Protein AF-A0A7J7KH67-F1 (afdb_monomer)

Solvent-accessible surface area (backbone atoms only — not comparable to full-atom values): 23244 Å² total; per-residue (Å²): 135,84,76,78,72,62,51,66,60,56,51,55,53,37,52,57,48,44,66,34,82,90,48,53,57,68,58,23,40,55,37,48,52,51,53,49,55,38,37,77,64,84,55,38,59,69,66,60,51,27,50,52,45,66,75,36,45,70,49,56,48,50,31,49,49,54,54,51,49,46,73,70,34,74,86,72,46,62,93,88,72,79,85,58,70,70,58,52,59,50,48,54,51,52,50,47,51,53,54,24,41,36,35,74,53,45,36,71,51,53,64,43,70,63,54,50,51,55,38,52,32,33,48,24,73,51,24,31,70,68,50,26,51,53,20,51,47,54,43,50,50,49,54,39,47,24,53,92,62,54,54,72,66,57,53,53,49,61,52,50,69,45,64,74,71,76,54,96,80,63,63,74,57,58,65,81,73,48,70,75,75,54,100,86,51,94,69,77,67,82,81,72,57,54,77,46,68,50,70,96,80,70,89,50,74,74,55,50,46,39,55,41,45,50,48,51,62,49,37,56,50,58,42,43,81,61,44,55,65,95,48,76,69,56,42,55,52,23,36,53,48,46,54,50,50,44,49,73,58,42,43,54,71,56,36,74,84,68,55,94,81,65,50,94,78,64,81,60,84,86,68,68,85,75,88,73,83,88,63,62,75,68,51,50,52,46,38,51,45,42,39,54,49,52,54,51,48,52,52,50,55,54,48,58,46,53,66,70,71,56,76,88,74,72,88,70,80,75,79,81,84,78,83,87,78,81,90,80,89,82,89,85,84,91,81,90,82,83,89,82,83,89,88,87,86,88,83,90,81,88,91,83,91,79,83,81,82,81,82,76,85,75,85,88,78,58,77,61,65,74,68,61,80,114

Radius of gyration: 30.88 Å; Cα contacts (8 Å, |Δi|>4): 272; chains: 1; bounding box: 83×92×83 Å

Organism: Bugula neritina (NCBI:txid10212)

InterPro domains:
  IPR027107 Tuberin/Ral GTPase-activating protein subunit alpha [PTHR10063] (1-268)
  IPR060415 RALGAPA1-like, N-terminal domain [PF27567] (3-236)

pLDDT: mean 71.01, std 26.23, range [23.84, 98.62]

Mean predicted aligned error: 15.65 Å

Secondary structure (DSSP, 8-state):
---PPPHHHHHHHHHHHHH-TTS-HHHHHHHHHHHHHHHHTTSS-HHHHHHHHHHHHHHHHHHHHHHHHHHH-GGGSPTTPPPPHHHHHHHHHHHHHHHHH-HHHHHTTTTHHHHHHHHHHHH-TTB-HHHHHHHHHHHHHHHHHHGGG--HHHHHHHHTSS--S--TT-S--GGGGS----TT---PPPP---SSBPPTT---HHHHHHHHHHHHHHHHHHTGGGS--SSTHHHHHHHHHHHHHHIIIIIHHH-TT--TT--TT---TT------S-S-HHHHHHHHHHHHHHHHHHHHHHHHHHHHS--------PPP----PPP-----------------------------------S---TTTTGGG-

Foldseek 3Di:
DDPDDQLVVLLVVLLCVLPPPVDDLVSSLVSVLVNVVCDVVPRADPVRLLVSCVVCVVSLVVSLLVVQCCLQPVVNDDPPDDDDPVSVVVSLVSLLSSLQSVLVCLLVVVCVVVLVLVLLLQCQPQEDLVSNLSSLLSLLSSCLSNQVVDDPVSLVVVLVSQCLDDPVPPRVQVVVVFPDDDVPDPDHGDGRDHRHGDDPPDPPVLCSNLVSLLSLLVSLLLSLVSRDDPDPVSSVSSSVSSVVSCCVRPVCVLPVVDDPPPDPPPPPVPDDPDPDDDDDPSSVSSSVSSNVSVVVSVVVLVVLLVVLVDDPDDPPPDDDDDDDDDDDDDDDDDDDDDDDDDDDDDDDDDDDDDDDDDDDDDPDDDSSNVNNVD

Structure (mmCIF, N/CA/C/O backbone):
data_AF-A0A7J7KH67-F1
#
_entry.id   AF-A0A7J7KH67-F1
#
loop_
_atom_site.group_PDB
_atom_site.id
_atom_site.type_symbol
_atom_site.label_atom_id
_atom_site.label_alt_id
_atom_site.label_comp_id
_atom_site.label_asym_id
_atom_site.label_entity_id
_atom_site.label_seq_id
_atom_site.pdbx_PDB_ins_code
_atom_site.Cartn_x
_atom_site.Cartn_y
_atom_site.Cartn_z
_atom_site.occupancy
_atom_site.B_iso_or_equiv
_atom_site.auth_seq_id
_atom_site.auth_comp_id
_atom_site.auth_asym_id
_atom_site.auth_atom_id
_atom_site.pdbx_PDB_model_num
ATOM 1 N N . MET A 1 1 ? 2.218 -6.285 43.609 1.00 34.84 1 MET A N 1
ATOM 2 C CA . MET A 1 1 ? 1.781 -7.307 42.632 1.00 34.84 1 MET A CA 1
ATOM 3 C C . MET A 1 1 ? 0.746 -6.673 41.703 1.00 34.84 1 MET A C 1
ATOM 5 O O . MET A 1 1 ? -0.439 -6.663 42.015 1.00 34.84 1 MET A O 1
ATOM 9 N N . PHE A 1 2 ? 1.192 -6.026 40.623 1.00 37.00 2 PHE A N 1
ATOM 10 C CA . PHE A 1 2 ? 0.284 -5.427 39.641 1.00 37.00 2 PHE A CA 1
ATOM 11 C C . PHE A 1 2 ? -0.250 -6.544 38.748 1.00 37.00 2 PHE A C 1
ATOM 13 O O . PHE A 1 2 ? 0.491 -7.112 37.952 1.00 37.00 2 PHE A O 1
ATOM 20 N N . LYS A 1 3 ? -1.525 -6.900 38.921 1.00 42.16 3 LYS A N 1
ATOM 21 C CA . LYS A 1 3 ? -2.210 -7.815 38.008 1.00 42.16 3 LYS A CA 1
ATOM 22 C C . LYS A 1 3 ? -2.247 -7.145 36.633 1.00 42.16 3 LYS A C 1
ATOM 24 O O . LYS A 1 3 ? -2.891 -6.106 36.481 1.00 42.16 3 LYS A O 1
ATOM 29 N N . SER A 1 4 ? -1.522 -7.715 35.671 1.00 44.22 4 SER A N 1
ATOM 30 C CA . SER A 1 4 ? -1.658 -7.394 34.251 1.00 44.22 4 SER A CA 1
ATOM 31 C C . SER A 1 4 ? -3.149 -7.391 33.907 1.00 44.22 4 SER A C 1
ATOM 33 O O . SER A 1 4 ? -3.842 -8.386 34.131 1.00 44.22 4 SER A O 1
ATOM 35 N N . LYS A 1 5 ? -3.679 -6.246 33.460 1.00 51.25 5 LYS A N 1
ATOM 36 C CA . LYS A 1 5 ? -5.042 -6.205 32.923 1.00 51.25 5 LYS A CA 1
ATOM 37 C C . LYS A 1 5 ? -5.060 -7.102 31.688 1.00 51.25 5 LYS A C 1
ATOM 39 O O . LYS A 1 5 ? -4.193 -6.905 30.834 1.00 51.25 5 LYS A O 1
ATOM 44 N N . PRO A 1 6 ? -6.032 -8.020 31.550 1.00 65.06 6 PRO A N 1
ATOM 45 C CA . PRO A 1 6 ? -6.135 -8.825 30.344 1.00 65.06 6 PRO A CA 1
ATOM 46 C C . PRO A 1 6 ? -6.250 -7.866 29.158 1.00 65.06 6 PRO A C 1
ATOM 48 O O . PRO A 1 6 ? -7.102 -6.972 29.155 1.00 65.06 6 PRO A O 1
ATOM 51 N N . HIS A 1 7 ? -5.349 -7.995 28.184 1.00 67.94 7 HIS A N 1
ATOM 52 C CA . HIS A 1 7 ? -5.237 -7.071 27.054 1.00 67.94 7 HIS A CA 1
ATOM 53 C C . HIS A 1 7 ? -6.577 -6.854 26.323 1.00 67.94 7 HIS A C 1
ATOM 55 O O . HIS A 1 7 ? -6.860 -5.741 25.876 1.00 67.94 7 HIS A O 1
ATOM 61 N N . GLY A 1 8 ? -7.476 -7.845 26.353 1.00 74.62 8 GLY A N 1
ATOM 62 C CA . GLY A 1 8 ? -8.844 -7.737 25.837 1.00 74.62 8 GLY A CA 1
ATOM 63 C C . GLY A 1 8 ? -9.693 -6.604 26.439 1.00 74.62 8 GLY A C 1
ATOM 64 O O . GLY A 1 8 ? -10.459 -5.967 25.716 1.00 74.62 8 GLY A O 1
ATOM 65 N N . ASP A 1 9 ? -9.545 -6.268 27.725 1.00 81.56 9 ASP A N 1
ATOM 66 C CA . ASP A 1 9 ? -10.314 -5.167 28.332 1.00 81.56 9 ASP A CA 1
ATOM 67 C C . ASP A 1 9 ? -9.838 -3.793 27.848 1.00 81.56 9 ASP A C 1
ATOM 69 O O . ASP A 1 9 ? -10.638 -2.866 27.668 1.00 81.56 9 ASP A O 1
ATOM 73 N N . ILE A 1 10 ? -8.530 -3.659 27.615 1.00 84.88 10 ILE A N 1
ATOM 74 C CA . ILE A 1 10 ? -7.926 -2.440 27.069 1.00 84.88 10 ILE A CA 1
ATOM 75 C C . ILE A 1 10 ? -8.396 -2.251 25.627 1.00 84.88 10 ILE A C 1
ATOM 77 O O . ILE A 1 10 ? -8.893 -1.174 25.291 1.00 84.88 10 ILE A O 1
ATOM 81 N N . VAL A 1 11 ? -8.328 -3.305 24.811 1.00 82.19 11 VAL A N 1
ATOM 82 C CA . VAL A 1 11 ? -8.782 -3.284 23.414 1.00 82.19 11 VAL A CA 1
ATOM 83 C C . VAL A 1 11 ? -10.267 -2.956 23.320 1.00 82.19 11 VAL A C 1
ATOM 85 O O . VAL A 1 11 ? -10.646 -2.068 22.557 1.00 82.19 11 VAL A O 1
ATOM 88 N N . ARG A 1 12 ? -11.124 -3.574 24.141 1.00 86.62 12 ARG A N 1
ATOM 89 C CA . ARG A 1 12 ? -12.567 -3.276 24.150 1.00 86.62 12 ARG A CA 1
ATOM 90 C C . ARG A 1 12 ? -12.837 -1.811 24.501 1.00 86.62 12 ARG A C 1
ATOM 92 O O . ARG A 1 12 ? -13.709 -1.171 23.912 1.00 86.62 12 ARG A O 1
ATOM 99 N N . LYS A 1 13 ? -12.080 -1.252 25.452 1.00 91.00 13 LYS A N 1
ATOM 100 C CA . LYS A 1 13 ? -12.184 0.163 25.832 1.00 91.00 13 LYS A CA 1
ATOM 101 C C . LYS A 1 13 ? -11.705 1.095 24.717 1.00 91.00 13 LYS A C 1
ATOM 103 O O . LYS A 1 13 ? -12.337 2.127 24.503 1.00 91.00 13 LYS A O 1
ATOM 108 N N . LEU A 1 14 ? -10.613 0.760 24.030 1.00 91.81 14 LEU A N 1
ATOM 109 C CA . LEU A 1 14 ? -10.113 1.522 22.881 1.00 91.81 14 LEU A CA 1
ATOM 110 C C . LEU A 1 14 ? -11.098 1.463 21.714 1.00 91.81 14 LEU A C 1
ATOM 112 O O . LEU A 1 14 ? -11.457 2.509 21.188 1.00 91.81 14 LEU A O 1
ATOM 116 N N . SER A 1 15 ? -11.625 0.281 21.403 1.00 91.94 15 SER A N 1
ATOM 117 C CA . SER A 1 15 ? -12.607 0.066 20.335 1.00 91.94 15 SER A CA 1
ATOM 118 C C . SER A 1 15 ? -13.831 0.963 20.514 1.00 91.94 15 SER A C 1
ATOM 120 O O . SER A 1 15 ? -14.175 1.724 19.615 1.00 91.94 15 SER A O 1
ATOM 122 N N . LYS A 1 16 ? -14.409 0.993 21.726 1.00 94.19 16 LYS A N 1
ATOM 123 C CA . LYS A 1 16 ? -15.524 1.897 22.065 1.00 94.19 16 LYS A CA 1
ATOM 124 C C . LYS A 1 16 ? -15.186 3.373 21.855 1.00 94.19 16 LYS A C 1
ATOM 126 O O . LYS A 1 16 ? -16.052 4.142 21.465 1.00 94.19 16 LYS A O 1
ATOM 131 N N . LYS A 1 17 ? -13.945 3.778 22.129 1.00 96.12 17 LYS A N 1
ATOM 132 C CA . LYS A 1 17 ? -13.499 5.164 21.943 1.00 96.12 17 LYS A CA 1
ATOM 133 C C . LYS A 1 17 ? -13.231 5.516 20.479 1.00 96.12 17 LYS A C 1
ATOM 135 O O . LYS A 1 17 ? -13.365 6.681 20.130 1.00 96.12 17 LYS A O 1
ATOM 140 N N . ILE A 1 18 ? -12.839 4.546 19.652 1.00 94.69 18 ILE A N 1
ATOM 141 C CA . ILE A 1 18 ? -12.603 4.742 18.214 1.00 94.69 18 ILE A CA 1
ATOM 142 C C . ILE A 1 18 ? -13.932 4.946 17.477 1.00 94.69 18 ILE A C 1
ATOM 144 O O . ILE A 1 18 ? -13.998 5.770 16.573 1.00 94.69 18 ILE A O 1
ATOM 148 N N . VAL A 1 19 ? -15.002 4.260 17.888 1.00 94.75 19 VAL A N 1
ATOM 149 C CA . VAL A 1 19 ? -16.335 4.410 17.271 1.00 94.75 19 VAL A CA 1
ATOM 150 C C . VAL A 1 19 ? -17.173 5.552 17.859 1.00 94.75 19 VAL A C 1
ATOM 152 O O . VAL A 1 19 ? -18.211 5.904 17.310 1.00 94.75 19 VAL A O 1
ATOM 155 N N . ASP A 1 20 ? -16.743 6.156 18.970 1.00 94.62 20 ASP A N 1
ATOM 156 C CA . ASP A 1 20 ? -17.484 7.232 19.635 1.00 94.62 20 ASP A CA 1
ATOM 157 C C . ASP A 1 20 ? -17.450 8.529 18.810 1.00 94.62 20 ASP A C 1
ATOM 159 O O . ASP A 1 20 ? -16.461 9.264 18.818 1.00 94.62 20 ASP A O 1
ATOM 163 N N . LEU A 1 21 ? -18.556 8.840 18.128 1.00 92.88 21 LEU A N 1
ATOM 164 C CA . LEU A 1 21 ? -18.715 10.048 17.307 1.00 92.88 21 LEU A CA 1
ATOM 165 C C . LEU A 1 21 ? -18.677 11.356 18.116 1.00 92.88 21 LEU A C 1
ATOM 167 O O . LEU A 1 21 ? -18.550 12.429 17.533 1.00 92.88 21 LEU A O 1
ATOM 171 N N . LYS A 1 22 ? -18.752 11.294 19.453 1.00 94.25 22 LYS A N 1
ATOM 172 C CA . LYS A 1 22 ? -18.546 12.467 20.317 1.00 94.25 22 LYS A CA 1
ATOM 173 C C . LYS A 1 22 ? -17.065 12.829 20.452 1.00 94.25 22 LYS A C 1
ATOM 175 O O . LYS A 1 22 ? -16.743 13.911 20.941 1.00 94.25 22 LYS A O 1
ATOM 180 N N . LYS A 1 23 ? -16.153 11.925 20.079 1.00 93.88 23 LYS A N 1
ATOM 181 C CA . LYS A 1 23 ? -14.709 12.179 20.050 1.00 93.88 23 LYS A CA 1
ATOM 182 C C . LYS A 1 23 ? -14.307 12.818 18.730 1.00 93.88 23 LYS A C 1
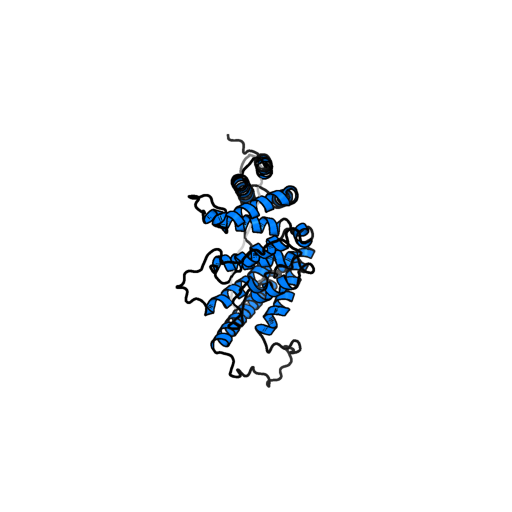ATOM 184 O O . LYS A 1 23 ? -14.835 12.492 17.672 1.00 93.88 23 LYS A O 1
ATOM 189 N N . THR A 1 24 ? -13.314 13.700 18.798 1.00 92.12 24 THR A N 1
ATOM 190 C CA . THR A 1 24 ? -12.733 14.313 17.601 1.00 92.12 24 THR A CA 1
ATOM 191 C C . THR A 1 24 ? -12.057 13.254 16.728 1.00 92.12 24 THR A C 1
ATOM 193 O O . THR A 1 24 ? -11.607 12.216 17.223 1.00 92.12 24 THR A O 1
ATOM 196 N N . SER A 1 25 ? -11.934 13.515 15.423 1.00 92.12 25 SER A N 1
ATOM 197 C CA . SER A 1 25 ? -11.224 12.602 14.515 1.00 92.12 25 SER A CA 1
ATOM 198 C C . SER A 1 25 ? -9.769 12.368 14.942 1.00 92.12 25 SER A C 1
ATOM 200 O O . SER A 1 25 ? -9.285 11.239 14.885 1.00 92.12 25 SER A O 1
ATOM 202 N N . LEU A 1 26 ? -9.108 13.399 15.476 1.00 91.31 26 LEU A N 1
ATOM 203 C CA . LEU A 1 26 ? -7.741 13.311 15.986 1.00 91.31 26 LEU A CA 1
ATOM 204 C C . LEU A 1 26 ? -7.633 12.434 17.246 1.00 91.31 26 LEU A C 1
ATOM 206 O O . LEU A 1 26 ? -6.698 11.648 17.384 1.00 91.31 26 LEU A O 1
ATOM 210 N N . ASP A 1 27 ? -8.587 12.526 18.175 1.00 93.44 27 ASP A N 1
ATOM 211 C CA . ASP A 1 27 ? -8.570 11.677 19.372 1.00 93.44 27 ASP A CA 1
ATOM 212 C C . ASP A 1 27 ? -8.855 10.213 19.034 1.00 93.44 27 ASP A C 1
ATOM 214 O O . ASP A 1 27 ? -8.190 9.317 19.559 1.00 93.44 27 ASP A O 1
ATOM 218 N N . ARG A 1 28 ? -9.795 9.961 18.114 1.00 96.31 28 ARG A N 1
ATOM 219 C CA . ARG A 1 28 ? -10.061 8.613 17.588 1.00 96.31 28 ARG A CA 1
ATOM 220 C C . ARG A 1 28 ? -8.824 8.035 16.903 1.00 96.31 28 ARG A C 1
ATOM 222 O O . ARG A 1 28 ? -8.497 6.873 17.134 1.00 96.31 28 ARG A O 1
ATOM 229 N N . PHE A 1 29 ? -8.082 8.857 16.161 1.00 95.25 29 PHE A N 1
ATOM 230 C CA . PHE A 1 29 ? -6.811 8.467 15.553 1.00 95.25 29 PHE A CA 1
ATOM 231 C C . PHE A 1 29 ? -5.758 8.072 16.597 1.00 95.25 29 PHE A C 1
ATOM 233 O O . PHE A 1 29 ? -5.146 7.015 16.466 1.00 95.25 29 PHE A O 1
ATOM 240 N N . LYS A 1 30 ? -5.598 8.829 17.692 1.00 94.62 30 LYS A N 1
ATOM 241 C CA . LYS A 1 30 ? -4.689 8.452 18.798 1.00 94.62 30 LYS A CA 1
ATOM 242 C C . LYS A 1 30 ? -5.049 7.097 19.419 1.00 94.62 30 LYS A C 1
ATOM 244 O O . LYS A 1 30 ? -4.160 6.308 19.752 1.00 94.62 30 LYS A O 1
ATOM 249 N N . TYR A 1 31 ? -6.342 6.807 19.579 1.00 95.25 31 TYR A N 1
ATOM 250 C CA . TYR A 1 31 ? -6.788 5.503 20.077 1.00 95.25 31 TYR A CA 1
ATOM 251 C C . TYR A 1 31 ? -6.515 4.377 19.077 1.00 95.25 31 TYR A C 1
ATOM 253 O O . TYR A 1 31 ? -6.064 3.314 19.496 1.00 95.25 31 TYR A O 1
ATOM 261 N N . LEU A 1 32 ? -6.715 4.625 17.781 1.00 95.06 32 LEU A N 1
ATOM 262 C CA . LEU A 1 32 ? -6.404 3.668 16.719 1.00 95.06 32 LEU A CA 1
ATOM 263 C C . LEU A 1 32 ? -4.903 3.353 16.654 1.00 95.06 32 LEU A C 1
ATOM 265 O O . LEU A 1 32 ? -4.538 2.182 16.608 1.00 95.06 32 LEU A O 1
ATOM 269 N N . LYS A 1 33 ? -4.029 4.364 16.765 1.00 94.12 33 LYS A N 1
ATOM 270 C CA . LYS A 1 33 ? -2.573 4.155 16.881 1.00 94.12 33 LYS A CA 1
ATOM 271 C C . LYS A 1 33 ? -2.210 3.256 18.051 1.00 94.12 33 LYS A C 1
ATOM 273 O O . LYS A 1 33 ? -1.401 2.350 17.907 1.00 94.12 33 LYS A O 1
ATOM 278 N N . THR A 1 34 ? -2.817 3.514 19.210 1.00 92.62 34 THR A N 1
ATOM 279 C CA . THR A 1 34 ? -2.554 2.733 20.424 1.00 92.62 34 THR A CA 1
ATOM 280 C C . THR A 1 34 ? -3.003 1.283 20.241 1.00 92.62 34 THR A C 1
ATOM 282 O O . THR A 1 34 ? -2.302 0.374 20.665 1.00 92.62 34 THR A O 1
ATOM 285 N N . LEU A 1 35 ? -4.151 1.057 19.593 1.00 92.69 35 LEU A N 1
ATOM 286 C CA . LEU A 1 35 ? -4.652 -0.285 19.295 1.00 92.69 35 LEU A CA 1
ATOM 287 C C . LEU A 1 35 ? -3.691 -1.051 18.375 1.00 92.69 35 LEU A C 1
ATOM 289 O O . LEU A 1 35 ? -3.364 -2.194 18.677 1.00 92.69 35 LEU A O 1
ATOM 293 N N . ILE A 1 36 ? -3.198 -0.410 17.311 1.00 92.56 36 ILE A N 1
ATOM 294 C CA . ILE A 1 36 ? -2.222 -1.013 16.389 1.00 92.56 36 ILE A CA 1
ATOM 295 C C . ILE A 1 36 ? -0.899 -1.309 17.105 1.00 92.56 36 ILE A C 1
ATOM 297 O O . ILE A 1 36 ? -0.388 -2.415 16.997 1.00 92.56 36 ILE A O 1
ATOM 301 N N . ALA A 1 37 ? -0.387 -0.368 17.904 1.00 90.69 37 ALA A N 1
ATOM 302 C CA . ALA A 1 37 ? 0.863 -0.553 18.642 1.00 90.69 37 ALA A CA 1
ATOM 303 C C . ALA A 1 37 ? 0.799 -1.717 19.649 1.00 90.69 37 ALA A C 1
ATOM 305 O O . ALA A 1 37 ? 1.786 -2.421 19.836 1.00 90.69 37 ALA A O 1
ATOM 306 N N . ILE A 1 38 ? -0.357 -1.944 20.286 1.00 88.31 38 ILE A N 1
ATOM 307 C CA . ILE A 1 38 ? -0.578 -3.124 21.142 1.00 88.31 38 ILE A CA 1
ATOM 308 C C . ILE A 1 38 ? -0.578 -4.408 20.300 1.00 88.31 38 ILE A C 1
ATOM 310 O O . ILE A 1 38 ? -0.043 -5.425 20.736 1.00 88.31 38 ILE A O 1
ATOM 314 N N . GLY A 1 39 ? -1.172 -4.355 19.106 1.00 85.69 39 GLY A N 1
ATOM 315 C CA . GLY A 1 39 ? -1.207 -5.462 18.155 1.00 85.69 39 GLY A CA 1
ATOM 316 C C . GLY A 1 39 ? 0.160 -5.897 17.641 1.00 85.69 39 GLY A C 1
ATOM 317 O O . GLY A 1 39 ? 0.403 -7.091 17.515 1.00 85.69 39 GLY A O 1
ATOM 318 N N . ASP A 1 40 ? 1.058 -4.949 17.385 1.00 84.75 40 ASP A N 1
ATOM 319 C CA . ASP A 1 40 ? 2.399 -5.251 16.874 1.00 84.75 40 ASP A CA 1
ATOM 320 C C . ASP A 1 40 ? 3.376 -5.729 17.977 1.00 84.75 40 ASP A C 1
ATOM 322 O O . ASP A 1 40 ? 4.430 -6.273 17.661 1.00 84.75 40 ASP A O 1
ATOM 326 N N . GLY A 1 41 ? 3.053 -5.526 19.262 1.00 78.62 41 GLY A N 1
ATOM 327 C CA . GLY A 1 41 ? 3.915 -5.832 20.417 1.00 78.62 41 GLY A CA 1
ATOM 328 C C . GLY A 1 41 ? 3.525 -7.084 21.213 1.00 78.62 41 GLY A C 1
ATOM 329 O O . GLY A 1 41 ? 3.614 -7.055 22.438 1.00 78.62 41 GLY A O 1
ATOM 330 N N . ASP A 1 42 ? 3.028 -8.131 20.544 1.00 66.94 42 ASP A N 1
ATOM 331 C CA . ASP A 1 42 ? 2.544 -9.410 21.115 1.00 66.94 42 ASP A CA 1
ATOM 332 C C . ASP A 1 42 ? 1.332 -9.300 22.064 1.00 66.94 42 ASP A C 1
ATOM 334 O O . ASP A 1 42 ? 0.905 -10.273 22.689 1.00 66.94 42 ASP A O 1
ATOM 338 N N . GLY A 1 43 ? 0.729 -8.113 22.167 1.00 65.62 43 GLY A N 1
ATOM 339 C CA . GLY A 1 43 ? -0.364 -7.850 23.096 1.00 65.62 43 GLY A CA 1
ATOM 340 C C . GLY A 1 43 ? -1.753 -8.232 22.574 1.00 65.62 43 GLY A C 1
ATOM 341 O O . GLY A 1 43 ? -2.711 -8.283 23.352 1.00 65.62 43 GLY A O 1
ATOM 342 N N . PHE A 1 44 ? -1.901 -8.450 21.264 1.00 77.06 44 PHE A N 1
ATOM 343 C CA . PHE A 1 44 ? -3.205 -8.647 20.631 1.00 77.06 44 PHE A CA 1
ATOM 344 C C . PHE A 1 44 ? -3.089 -9.412 19.292 1.00 77.06 44 PHE A C 1
ATOM 346 O O . PHE A 1 44 ? -2.505 -8.868 18.351 1.00 77.06 44 PHE A O 1
ATOM 353 N N . PRO A 1 45 ? -3.640 -10.645 19.188 1.00 86.06 45 PRO A N 1
ATOM 354 C CA . PRO A 1 45 ? -3.496 -11.505 18.007 1.00 86.06 45 PRO A CA 1
ATOM 355 C C . PRO A 1 45 ? -3.939 -10.840 16.703 1.00 86.06 45 PRO A C 1
ATOM 357 O O . PRO A 1 45 ? -4.843 -9.997 16.699 1.00 86.06 45 PRO A O 1
ATOM 360 N N . ILE A 1 46 ? -3.325 -11.242 15.588 1.00 88.88 46 ILE A N 1
ATOM 361 C CA . ILE A 1 46 ? -3.610 -10.673 14.265 1.00 88.88 46 ILE A CA 1
ATOM 362 C C . ILE A 1 46 ? -5.064 -10.912 13.844 1.00 88.88 46 ILE A C 1
ATOM 364 O O . ILE A 1 46 ? -5.690 -10.026 13.268 1.00 88.88 46 ILE A O 1
ATOM 368 N N . GLU A 1 47 ? -5.644 -12.049 14.226 1.00 89.06 47 GLU A N 1
ATOM 369 C CA . GLU A 1 47 ? -7.039 -12.406 13.966 1.00 89.06 47 GLU A CA 1
ATOM 370 C C . GLU A 1 47 ? -7.987 -11.452 14.690 1.00 89.06 47 GLU A C 1
ATOM 372 O O . GLU A 1 47 ? -8.960 -10.973 14.114 1.00 89.06 47 GLU A O 1
ATOM 377 N N . SER A 1 48 ? -7.678 -11.109 15.941 1.00 89.00 48 SER A N 1
ATOM 378 C CA . SER A 1 48 ? -8.486 -10.164 16.710 1.00 89.00 48 SER A CA 1
ATOM 379 C C . SER A 1 48 ? -8.329 -8.727 16.199 1.00 89.00 48 SER A C 1
ATOM 381 O O . SER A 1 48 ? -9.283 -7.946 16.240 1.00 89.00 48 SER A O 1
ATOM 383 N N . GLN A 1 49 ? -7.148 -8.360 15.685 1.00 91.38 49 GLN A N 1
ATOM 384 C CA . GLN A 1 49 ? -6.964 -7.094 14.966 1.00 91.38 49 GLN A CA 1
ATOM 385 C C . GLN A 1 49 ? -7.831 -7.050 13.716 1.00 91.38 49 GLN A C 1
ATOM 387 O O . GLN A 1 49 ? -8.574 -6.086 13.526 1.00 91.38 49 GLN A O 1
ATOM 392 N N . LYS A 1 50 ? -7.773 -8.103 12.900 1.00 94.06 50 LYS A N 1
ATOM 393 C CA . LYS A 1 50 ? -8.584 -8.235 11.694 1.00 94.06 50 LYS A CA 1
ATOM 394 C C . LYS A 1 50 ? -10.071 -8.112 12.022 1.00 94.06 50 LYS A C 1
ATOM 396 O O . LYS A 1 50 ? -10.736 -7.257 11.446 1.00 94.06 50 LYS A O 1
ATOM 401 N N . GLU A 1 51 ? -10.552 -8.846 13.025 1.00 92.88 51 GLU A N 1
ATOM 402 C CA . GLU A 1 51 ? -11.944 -8.794 13.485 1.00 92.88 51 GLU A CA 1
ATOM 403 C C . GLU A 1 51 ? -12.361 -7.367 13.889 1.00 92.88 51 GLU A C 1
ATOM 405 O O . GLU A 1 51 ? -13.434 -6.891 13.512 1.00 92.88 51 GLU A O 1
ATOM 410 N N . PHE A 1 52 ? -11.500 -6.634 14.607 1.00 93.81 52 PHE A N 1
ATOM 411 C CA . PHE A 1 52 ? -11.771 -5.237 14.949 1.00 93.81 52 PHE A CA 1
ATOM 412 C C . PHE A 1 52 ? -11.961 -4.367 13.697 1.00 93.81 52 PHE A C 1
ATOM 414 O O . PHE A 1 52 ? -12.915 -3.581 13.644 1.00 93.81 52 PHE A O 1
ATOM 421 N N . PHE A 1 53 ? -11.076 -4.486 12.703 1.00 96.56 53 PHE A N 1
ATOM 422 C CA . PHE A 1 53 ? -11.196 -3.731 11.456 1.00 96.56 53 PHE A CA 1
ATOM 423 C C . PHE A 1 53 ? -12.438 -4.157 10.667 1.00 96.56 53 PHE A C 1
ATOM 425 O O . PHE A 1 53 ? -13.153 -3.288 10.180 1.00 96.56 53 PHE A O 1
ATOM 432 N N . GLU A 1 54 ? -12.751 -5.450 10.588 1.00 96.19 54 GLU A N 1
ATOM 433 C CA . GLU A 1 54 ? -13.938 -5.974 9.897 1.00 96.19 54 GLU A CA 1
ATOM 434 C C . GLU A 1 54 ? -15.248 -5.498 10.532 1.00 96.19 54 GLU A C 1
ATOM 436 O O . GLU A 1 54 ? -16.204 -5.195 9.822 1.00 96.19 54 GLU A O 1
ATOM 441 N N . GLN A 1 55 ? -15.301 -5.362 11.858 1.00 95.62 55 GLN A N 1
ATOM 442 C CA . GLN A 1 55 ? -16.481 -4.847 12.560 1.00 95.62 55 GLN A CA 1
ATOM 443 C C . GLN A 1 55 ? -16.607 -3.320 12.469 1.00 95.62 55 GLN A C 1
ATOM 445 O O . GLN A 1 55 ? -17.712 -2.780 12.520 1.00 95.62 55 GLN A O 1
ATOM 450 N N . ASN A 1 56 ? -15.483 -2.605 12.341 1.00 96.19 56 ASN A N 1
ATOM 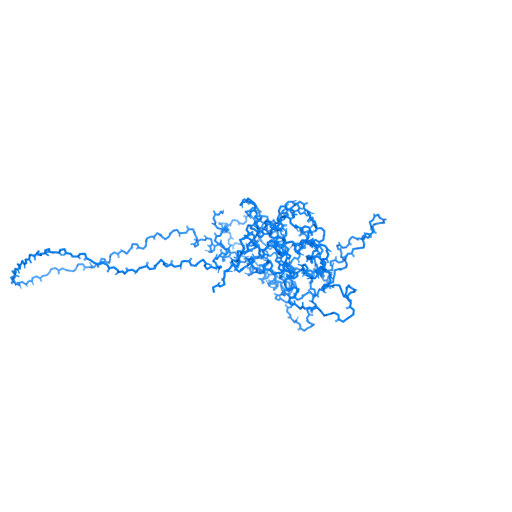451 C CA . ASN A 1 56 ? -15.427 -1.146 12.472 1.00 96.19 56 ASN A CA 1
ATOM 452 C C . ASN A 1 56 ? -14.848 -0.441 11.233 1.00 96.19 56 ASN A C 1
ATOM 454 O O . ASN A 1 56 ? -14.384 0.698 11.332 1.00 96.19 56 ASN A O 1
ATOM 458 N N . TYR A 1 57 ? -14.903 -1.083 10.062 1.00 96.88 57 TYR A N 1
ATOM 459 C CA . TYR A 1 57 ? -14.233 -0.648 8.830 1.00 96.88 57 TYR A CA 1
ATOM 460 C C . TYR A 1 57 ? -14.562 0.795 8.424 1.00 96.88 57 TYR A C 1
ATOM 462 O O . TYR A 1 57 ? -13.663 1.564 8.086 1.00 96.88 57 TYR A O 1
ATOM 470 N N . GLN A 1 58 ? -15.835 1.201 8.519 1.00 96.12 58 GLN A N 1
ATOM 471 C CA . GLN A 1 58 ? -16.263 2.566 8.186 1.00 96.12 58 GLN A CA 1
ATOM 472 C C . GLN A 1 58 ? -15.634 3.605 9.119 1.00 96.12 58 GLN A C 1
ATOM 474 O O . GLN A 1 58 ? -15.154 4.639 8.660 1.00 96.12 58 GLN A O 1
ATOM 479 N N . HIS A 1 59 ? -15.600 3.319 10.423 1.00 96.12 59 HIS A N 1
ATOM 480 C CA . HIS A 1 59 ? -15.032 4.219 11.425 1.00 96.12 59 HIS A CA 1
ATOM 481 C C . HIS A 1 59 ? -13.514 4.318 11.274 1.00 96.12 59 HIS A C 1
ATOM 483 O O . HIS A 1 59 ? -12.974 5.422 11.280 1.00 96.12 59 HIS A O 1
ATOM 489 N N . ALA A 1 60 ? -12.833 3.182 11.097 1.00 96.75 60 ALA A N 1
ATOM 490 C CA . ALA A 1 60 ? -11.391 3.145 10.882 1.00 96.75 60 ALA A CA 1
ATOM 491 C C . ALA A 1 60 ? -10.990 3.957 9.639 1.00 96.75 60 ALA A C 1
ATOM 493 O O . ALA A 1 60 ? -10.092 4.796 9.717 1.00 96.75 60 ALA A O 1
ATOM 494 N N . TYR A 1 61 ? -11.705 3.774 8.525 1.00 97.81 61 TYR A N 1
ATOM 495 C CA . TYR A 1 61 ? -11.428 4.499 7.288 1.00 97.81 61 TYR A CA 1
ATOM 496 C C . TYR A 1 61 ? -11.769 5.982 7.369 1.00 97.81 61 TYR A C 1
ATOM 498 O O . TYR A 1 61 ? -10.962 6.796 6.943 1.00 97.81 61 TYR A O 1
ATOM 506 N N . HIS A 1 62 ? -12.898 6.360 7.971 1.00 95.69 62 HIS A N 1
ATOM 507 C CA . HIS A 1 62 ? -13.238 7.771 8.170 1.00 95.69 62 HIS A CA 1
ATOM 508 C C . HIS A 1 62 ? -12.197 8.489 9.035 1.00 95.69 62 HIS A C 1
ATOM 510 O O . HIS A 1 62 ? -11.789 9.605 8.727 1.00 95.69 62 HIS A O 1
ATOM 516 N N . VAL A 1 63 ? -11.748 7.860 10.127 1.00 96.12 63 VAL A N 1
ATOM 517 C CA . VAL A 1 63 ? -10.694 8.417 10.987 1.00 96.12 63 VAL A CA 1
ATOM 518 C C . VAL A 1 63 ? -9.397 8.568 10.199 1.00 96.12 63 VAL A C 1
ATOM 520 O O . VAL A 1 63 ? -8.773 9.624 10.259 1.00 96.12 63 VAL A O 1
ATOM 523 N N . PHE A 1 64 ? -8.999 7.549 9.441 1.00 97.06 64 PHE A N 1
ATOM 524 C CA . PHE A 1 64 ? -7.829 7.631 8.573 1.00 97.06 64 PHE A CA 1
ATOM 525 C C . PHE A 1 64 ? -7.954 8.768 7.549 1.00 97.06 64 PHE A C 1
ATOM 527 O O . PHE A 1 64 ? -7.088 9.637 7.504 1.00 97.06 64 PHE A O 1
ATOM 534 N N . GLN A 1 65 ? -9.035 8.785 6.771 1.00 94.06 65 GLN A N 1
ATOM 535 C CA . GLN A 1 65 ? -9.250 9.721 5.675 1.00 94.06 65 GLN A CA 1
ATOM 536 C C . GLN A 1 65 ? -9.282 11.167 6.168 1.00 94.06 65 GLN A C 1
ATOM 538 O O . GLN A 1 65 ? -8.587 12.004 5.604 1.00 94.06 65 GLN A O 1
ATOM 543 N N . ASP A 1 66 ? -10.024 11.463 7.238 1.00 91.62 66 ASP A N 1
ATOM 544 C CA . ASP A 1 66 ? -10.079 12.808 7.817 1.00 91.62 66 ASP A CA 1
ATOM 545 C C . ASP A 1 66 ? -8.695 13.321 8.205 1.00 91.62 66 ASP A C 1
ATOM 547 O O . ASP A 1 66 ? -8.326 14.447 7.872 1.00 91.62 66 ASP A O 1
ATOM 551 N N . ASN A 1 67 ? -7.935 12.501 8.937 1.00 92.44 67 ASN A N 1
ATOM 552 C CA . ASN A 1 67 ? -6.621 12.899 9.422 1.00 92.44 67 ASN A CA 1
ATOM 553 C C . ASN A 1 67 ? -5.628 12.983 8.254 1.00 92.44 67 ASN A C 1
ATOM 555 O O . ASN A 1 67 ? -4.839 13.920 8.205 1.00 92.44 67 ASN A O 1
ATOM 559 N N . PHE A 1 68 ? -5.699 12.081 7.272 1.00 91.88 68 PHE A N 1
ATOM 560 C CA . PHE A 1 68 ? -4.871 12.155 6.069 1.00 91.88 68 PHE A CA 1
ATOM 561 C C . PHE A 1 68 ? -5.151 13.426 5.267 1.00 91.88 68 PHE A C 1
ATOM 563 O O . PHE A 1 68 ? -4.218 14.161 4.957 1.00 91.88 68 PHE A O 1
ATOM 570 N N . LEU A 1 69 ? -6.424 13.734 4.999 1.00 87.81 69 LEU A N 1
ATOM 571 C CA . LEU A 1 69 ? -6.832 14.962 4.316 1.00 87.81 69 LEU A CA 1
ATOM 572 C C . LEU A 1 69 ? -6.383 16.207 5.084 1.00 87.81 69 LEU A C 1
ATOM 574 O O . LEU A 1 69 ? -5.828 17.118 4.486 1.00 87.81 69 LEU A O 1
ATOM 578 N N . TRP A 1 70 ? -6.547 16.230 6.408 1.00 85.81 70 TRP A N 1
ATOM 579 C CA . TRP A 1 70 ? -6.061 17.328 7.249 1.00 85.81 70 TRP A CA 1
ATOM 580 C C . TRP A 1 70 ? -4.534 17.510 7.175 1.00 85.81 70 TRP A C 1
ATOM 582 O O . TRP A 1 70 ? -4.036 18.633 7.248 1.00 85.81 70 TRP A O 1
ATOM 592 N N . HIS A 1 71 ? -3.781 16.417 7.019 1.00 83.81 71 HIS A N 1
ATOM 593 C CA . HIS A 1 71 ? -2.328 16.459 6.865 1.00 83.81 71 HIS A CA 1
ATOM 594 C C . HIS A 1 71 ? -1.888 17.053 5.519 1.00 83.81 71 HIS A C 1
ATOM 596 O O . HIS A 1 71 ? -0.880 17.764 5.484 1.00 83.81 71 HIS A O 1
ATOM 602 N N . ILE A 1 72 ? -2.612 16.754 4.436 1.00 81.06 72 ILE A N 1
ATOM 603 C CA . ILE A 1 72 ? -2.219 17.126 3.068 1.00 81.06 72 ILE A CA 1
ATOM 604 C C . ILE A 1 72 ? -2.835 18.437 2.575 1.00 81.06 72 ILE A C 1
ATOM 606 O O . ILE A 1 72 ? -2.289 19.042 1.661 1.00 81.06 72 ILE A O 1
ATOM 610 N N . ASP A 1 73 ? -3.946 18.875 3.168 1.00 79.69 73 ASP A N 1
ATOM 611 C CA . ASP A 1 73 ? -4.690 20.065 2.764 1.00 79.69 73 ASP A CA 1
ATOM 612 C C . ASP A 1 73 ? -4.470 21.194 3.791 1.00 79.69 73 ASP A C 1
ATOM 614 O O . ASP A 1 73 ? -5.032 21.168 4.895 1.00 79.69 73 ASP A O 1
ATOM 618 N N . PRO A 1 74 ? -3.638 22.203 3.461 1.00 72.06 74 PRO A N 1
ATOM 619 C CA . PRO A 1 74 ? -3.356 23.325 4.339 1.00 72.06 74 PRO A CA 1
ATOM 620 C C . PRO A 1 74 ? -4.590 24.096 4.788 1.00 72.06 74 PRO A C 1
ATOM 622 O O . PRO A 1 74 ? -4.579 24.619 5.903 1.00 72.06 74 PRO A O 1
ATOM 625 N N . GLU A 1 75 ? -5.606 24.188 3.928 1.00 75.62 75 GLU A N 1
ATOM 626 C CA . GLU A 1 75 ? -6.798 25.012 4.132 1.00 75.62 75 GLU A CA 1
ATOM 627 C C . GLU A 1 75 ? -7.712 24.416 5.203 1.00 75.62 75 GLU A C 1
ATOM 629 O O . GLU A 1 75 ? -8.424 25.138 5.902 1.00 75.62 75 GLU A O 1
ATOM 634 N N . ARG A 1 76 ? -7.618 23.099 5.417 1.00 72.12 76 ARG A N 1
ATOM 635 C CA . ARG A 1 76 ? -8.316 22.386 6.497 1.00 72.12 76 ARG A CA 1
ATOM 636 C C . ARG A 1 76 ? -7.697 22.603 7.875 1.00 72.12 76 ARG A C 1
ATOM 638 O O . ARG A 1 76 ? -8.268 22.159 8.874 1.00 72.12 76 ARG A O 1
ATOM 645 N N . ARG A 1 77 ? -6.535 23.258 7.963 1.00 73.75 77 ARG A N 1
ATOM 646 C CA . ARG A 1 77 ? -5.846 23.511 9.233 1.00 73.75 77 ARG A CA 1
ATOM 647 C C . ARG A 1 77 ? -6.268 24.855 9.811 1.00 73.75 77 ARG A C 1
ATOM 649 O O . ARG A 1 77 ? -6.173 25.895 9.164 1.00 73.75 77 ARG A O 1
ATOM 656 N N . THR A 1 78 ? -6.639 24.865 11.088 1.00 71.81 78 THR A N 1
ATOM 657 C CA . THR A 1 78 ? -6.815 26.123 11.821 1.00 71.81 78 THR A CA 1
ATOM 658 C C . THR A 1 78 ? -5.459 26.821 11.975 1.00 71.81 78 THR A C 1
ATOM 660 O O . THR A 1 78 ? -4.443 26.169 12.240 1.00 71.81 78 THR A O 1
ATOM 663 N N . LYS A 1 79 ? -5.426 28.156 11.838 1.00 63.16 79 LYS A N 1
ATOM 664 C CA . LYS A 1 79 ? -4.202 28.967 11.981 1.00 63.16 79 LYS A CA 1
ATOM 665 C C . LYS A 1 79 ? -3.436 28.597 13.260 1.00 63.16 79 LYS A C 1
ATOM 667 O O . LYS A 1 79 ? -3.984 28.664 14.356 1.00 63.16 79 LYS A O 1
ATOM 672 N N . GLY A 1 80 ? -2.160 28.236 13.111 1.00 61.34 80 GLY A N 1
ATOM 673 C CA . GLY A 1 80 ? -1.257 27.904 14.221 1.00 61.34 80 GLY A CA 1
ATOM 674 C C . GLY A 1 80 ? -1.122 26.411 14.546 1.00 61.34 80 GLY A C 1
ATOM 675 O O . GLY A 1 80 ? -0.232 26.056 15.318 1.00 61.34 80 GLY A O 1
ATOM 676 N N . GLN A 1 81 ? -1.925 25.524 13.946 1.00 66.81 81 GLN A N 1
ATOM 677 C CA . GLN A 1 81 ? -1.720 24.079 14.090 1.00 66.81 81 GLN A CA 1
ATOM 678 C C . GLN A 1 81 ? -0.528 23.602 13.253 1.00 66.81 81 GLN A C 1
ATOM 680 O O . GLN A 1 81 ? -0.403 23.929 12.072 1.00 66.81 81 GLN A O 1
ATOM 685 N N . ARG A 1 82 ? 0.361 22.823 13.879 1.00 64.81 82 ARG A N 1
ATOM 686 C CA . ARG A 1 82 ? 1.536 22.235 13.228 1.00 64.81 82 ARG A CA 1
ATOM 687 C C . ARG A 1 82 ? 1.263 20.779 12.875 1.00 64.81 82 ARG A C 1
ATOM 689 O O . ARG A 1 82 ? 0.648 20.054 13.649 1.00 64.81 82 ARG A O 1
ATOM 696 N N . VAL A 1 83 ? 1.759 20.365 11.716 1.00 69.12 83 VAL A N 1
ATOM 697 C CA . VAL A 1 83 ? 1.751 18.966 11.289 1.00 69.12 83 VAL A CA 1
ATOM 698 C C . VAL A 1 83 ? 2.938 18.257 11.931 1.00 69.12 83 VAL A C 1
ATOM 700 O O . VAL A 1 83 ? 4.085 18.656 11.722 1.00 69.12 83 VAL A O 1
ATOM 703 N N . HIS A 1 84 ? 2.676 17.211 12.710 1.00 74.06 84 HIS A N 1
ATOM 704 C CA . HIS A 1 84 ? 3.729 16.343 13.227 1.00 74.06 84 HIS A CA 1
ATOM 705 C C . HIS A 1 84 ? 4.106 15.318 12.154 1.00 74.06 84 HIS A C 1
ATOM 707 O O . HIS A 1 84 ? 3.254 14.579 11.668 1.00 74.06 84 HIS A O 1
ATOM 713 N N . LYS A 1 85 ? 5.385 15.268 11.770 1.00 73.75 85 LYS A N 1
ATOM 714 C CA . LYS A 1 85 ? 5.868 14.344 10.731 1.00 73.75 85 LYS A CA 1
ATOM 715 C C . LYS A 1 85 ? 5.614 12.878 11.106 1.00 73.75 85 LYS A C 1
ATOM 717 O O . LYS A 1 85 ? 5.159 12.111 10.263 1.00 73.75 85 LYS A O 1
ATOM 722 N N . ASP A 1 86 ? 5.810 12.534 12.376 1.00 79.38 86 ASP A N 1
ATOM 723 C CA . ASP A 1 86 ? 5.569 11.186 12.902 1.00 79.38 86 ASP A CA 1
ATOM 724 C C . ASP A 1 86 ? 4.092 10.785 12.778 1.00 79.38 86 ASP A C 1
ATOM 726 O O . ASP A 1 86 ? 3.773 9.617 12.564 1.00 79.38 86 ASP A O 1
ATOM 730 N N . ASP A 1 87 ? 3.165 11.749 12.842 1.00 86.38 87 ASP A N 1
ATOM 731 C CA . ASP A 1 87 ? 1.744 11.450 12.681 1.00 86.38 87 ASP A CA 1
ATOM 732 C C . ASP A 1 87 ? 1.414 10.960 11.270 1.00 86.38 87 ASP A C 1
ATOM 734 O O . ASP A 1 87 ? 0.570 10.074 11.131 1.00 86.38 87 ASP A O 1
ATOM 738 N N . PHE A 1 88 ? 2.126 11.458 10.256 1.00 90.00 88 PHE A N 1
ATOM 739 C CA . PHE A 1 88 ? 1.953 11.029 8.872 1.00 90.00 88 PHE A CA 1
ATOM 740 C C . PHE A 1 88 ? 2.475 9.609 8.629 1.00 90.00 88 PHE A C 1
ATOM 742 O O . PHE A 1 88 ? 1.791 8.815 7.989 1.00 90.00 88 PHE A O 1
ATOM 749 N N . GLU A 1 89 ? 3.633 9.245 9.187 1.00 91.44 89 GLU A N 1
ATOM 750 C CA . GLU A 1 89 ? 4.141 7.867 9.080 1.00 91.44 89 GLU A CA 1
ATOM 751 C C . GLU A 1 89 ? 3.153 6.868 9.710 1.00 91.44 89 GLU A C 1
ATOM 753 O O . GLU A 1 89 ? 2.834 5.840 9.113 1.00 91.44 89 GLU A O 1
ATOM 758 N N . TYR A 1 90 ? 2.550 7.217 10.851 1.00 94.06 90 TYR A N 1
ATOM 759 C CA . TYR A 1 90 ? 1.480 6.409 11.443 1.00 94.06 90 TYR A CA 1
ATOM 760 C C . TYR A 1 90 ? 0.194 6.365 10.606 1.00 94.06 90 TYR A C 1
ATOM 762 O O . TYR A 1 90 ? -0.507 5.356 10.651 1.00 94.06 90 TYR A O 1
ATOM 770 N N . LEU A 1 91 ? -0.148 7.417 9.852 1.00 95.56 91 LEU A N 1
ATOM 771 C CA . LEU A 1 91 ? -1.285 7.366 8.924 1.00 95.56 91 LEU A CA 1
ATOM 772 C C . LEU A 1 91 ? -1.058 6.331 7.820 1.00 95.56 91 LEU A C 1
ATOM 774 O O . LEU A 1 91 ? -1.994 5.612 7.479 1.00 95.56 91 LEU A O 1
ATOM 778 N N . LEU A 1 92 ? 0.171 6.215 7.305 1.00 96.12 92 LEU A N 1
ATOM 779 C CA . LEU A 1 92 ? 0.520 5.181 6.327 1.00 96.12 92 LEU A CA 1
ATOM 780 C C . LEU A 1 92 ? 0.391 3.775 6.926 1.00 96.12 92 LEU A C 1
ATOM 782 O O . LEU A 1 92 ? -0.133 2.885 6.262 1.00 96.12 92 LEU A O 1
ATOM 786 N N . ILE A 1 93 ? 0.776 3.590 8.194 1.00 96.19 93 ILE A N 1
ATOM 787 C CA . ILE A 1 93 ? 0.583 2.318 8.911 1.00 96.19 93 ILE A CA 1
ATOM 788 C C . ILE A 1 93 ? -0.910 2.006 9.077 1.00 96.19 93 ILE A C 1
ATOM 790 O O . ILE A 1 93 ? -1.336 0.882 8.828 1.00 96.19 93 ILE A O 1
ATOM 794 N N . VAL A 1 94 ? -1.737 2.984 9.464 1.00 97.06 94 VAL A N 1
ATOM 795 C CA . VAL A 1 94 ? -3.194 2.781 9.552 1.00 97.06 94 VAL A CA 1
ATOM 796 C C . VAL A 1 94 ? -3.767 2.387 8.192 1.00 97.06 94 VAL A C 1
ATOM 798 O O . VAL A 1 94 ? -4.572 1.460 8.118 1.00 97.06 94 VAL A O 1
ATOM 801 N N . PHE A 1 95 ? -3.348 3.064 7.122 1.00 98.44 95 PHE A N 1
ATOM 802 C CA . PHE A 1 95 ? -3.795 2.748 5.772 1.00 98.44 95 PHE A CA 1
ATOM 803 C C . PHE A 1 95 ? -3.395 1.333 5.359 1.00 98.44 95 PHE A C 1
ATOM 805 O O . PHE A 1 95 ? -4.229 0.590 4.853 1.00 98.44 95 PHE A O 1
ATOM 812 N N . GLU A 1 96 ? -2.159 0.927 5.647 1.00 97.81 96 GLU A N 1
ATOM 813 C CA . GLU A 1 96 ? -1.700 -0.443 5.439 1.00 97.81 96 GLU A CA 1
ATOM 814 C C . GLU A 1 96 ? -2.599 -1.451 6.157 1.00 97.81 96 GLU A C 1
ATOM 816 O O . GLU A 1 96 ? -3.060 -2.386 5.515 1.00 97.81 96 GLU A O 1
ATOM 821 N N . LYS A 1 97 ? -2.898 -1.252 7.449 1.00 97.62 97 LYS A N 1
ATOM 822 C CA . LYS A 1 97 ? -3.766 -2.168 8.210 1.00 97.62 97 LYS A CA 1
ATOM 823 C C . LYS A 1 97 ? -5.181 -2.236 7.624 1.00 97.62 97 LYS A C 1
ATOM 825 O O . LYS A 1 97 ? -5.761 -3.313 7.572 1.00 97.62 97 LYS A O 1
ATOM 830 N N . ILE A 1 98 ? -5.727 -1.119 7.130 1.00 98.38 98 ILE A N 1
ATOM 831 C CA . ILE A 1 98 ? -7.003 -1.115 6.392 1.00 98.38 98 ILE A CA 1
ATOM 832 C C . ILE A 1 98 ? -6.893 -1.996 5.142 1.00 98.38 98 ILE A C 1
ATOM 834 O O . ILE A 1 98 ? -7.780 -2.809 4.897 1.00 98.38 98 ILE A O 1
ATOM 838 N N . LEU A 1 99 ? -5.817 -1.854 4.361 1.00 98.44 99 LEU A N 1
ATOM 839 C CA . LEU A 1 99 ? -5.618 -2.636 3.143 1.00 98.44 99 LEU A CA 1
ATOM 840 C C . LEU A 1 99 ? -5.424 -4.131 3.433 1.00 98.44 99 LEU A C 1
ATOM 842 O O . LEU A 1 99 ? -6.044 -4.965 2.777 1.00 98.44 99 LEU A O 1
ATOM 846 N N . THR A 1 100 ? -4.601 -4.480 4.421 1.00 97.69 100 THR A N 1
ATOM 847 C CA . THR A 1 100 ? -4.243 -5.873 4.713 1.00 97.69 100 THR A CA 1
ATOM 848 C C . THR A 1 100 ? -5.311 -6.625 5.499 1.00 97.69 100 THR A C 1
ATOM 850 O O . THR A 1 100 ? -5.415 -7.834 5.321 1.00 97.69 100 THR A O 1
ATOM 853 N N . PHE A 1 101 ? -6.125 -5.953 6.323 1.00 97.94 101 PHE A N 1
ATOM 854 C CA . PHE A 1 101 ? -7.180 -6.601 7.115 1.00 97.94 101 PHE A CA 1
ATOM 855 C C . PHE A 1 101 ? -8.565 -6.601 6.469 1.00 97.94 101 PHE A C 1
ATOM 857 O O . PHE A 1 101 ? -9.423 -7.359 6.912 1.00 97.94 101 PHE A O 1
ATOM 864 N N . LEU A 1 102 ? -8.806 -5.800 5.423 1.00 97.94 102 LEU A N 1
ATOM 865 C CA . LEU A 1 102 ? -10.117 -5.723 4.758 1.00 97.94 102 LEU A CA 1
ATOM 866 C C . LEU A 1 102 ? -10.111 -6.166 3.285 1.00 97.94 102 LEU A C 1
ATOM 868 O O . LEU A 1 102 ? -10.798 -5.547 2.460 1.00 97.94 102 LEU A O 1
ATOM 872 N N . PRO A 1 103 ? -9.393 -7.235 2.899 1.00 97.12 103 PRO A N 1
ATOM 873 C CA . PRO A 1 103 ? -9.196 -7.525 1.487 1.00 97.12 103 PRO A CA 1
ATOM 874 C C . PRO A 1 103 ? -10.497 -7.925 0.771 1.00 97.12 103 PRO A C 1
ATOM 876 O O . PRO A 1 103 ? -10.734 -7.502 -0.360 1.00 97.12 103 PRO A O 1
ATOM 879 N N . ASN A 1 104 ? -11.416 -8.627 1.442 1.00 95.19 104 ASN A N 1
ATOM 880 C CA . ASN A 1 104 ? -12.719 -8.986 0.868 1.00 95.19 104 ASN A CA 1
ATOM 881 C C . ASN A 1 104 ? -13.597 -7.768 0.554 1.00 95.19 104 ASN A C 1
ATOM 883 O O . ASN A 1 104 ? -14.291 -7.733 -0.464 1.00 95.19 104 ASN A O 1
ATOM 887 N N . LEU A 1 105 ? -13.579 -6.765 1.433 1.00 96.88 105 LEU A N 1
ATOM 888 C CA . LEU A 1 105 ? -14.361 -5.545 1.266 1.00 96.88 105 LEU A CA 1
ATOM 889 C C . LEU A 1 105 ? -13.794 -4.694 0.120 1.00 96.88 105 LEU A C 1
ATOM 891 O O . LEU A 1 105 ? -14.538 -4.189 -0.721 1.00 96.88 105 LEU A O 1
ATOM 895 N N . LEU A 1 106 ? -12.467 -4.590 0.058 1.00 97.50 106 LEU A N 1
ATOM 896 C CA . LEU A 1 106 ? -11.747 -3.852 -0.977 1.00 97.50 106 LEU A CA 1
ATOM 897 C C . LEU A 1 106 ? -11.889 -4.493 -2.356 1.00 97.50 106 LEU A C 1
ATOM 899 O O . LEU A 1 106 ? -12.082 -3.775 -3.336 1.00 97.50 106 LEU A O 1
ATOM 903 N N . ARG A 1 107 ? -11.895 -5.829 -2.434 1.00 95.44 107 ARG A N 1
ATOM 904 C CA . ARG A 1 107 ? -12.180 -6.565 -3.671 1.00 95.44 107 ARG A CA 1
ATOM 905 C C . ARG A 1 107 ? -13.544 -6.201 -4.264 1.00 95.44 107 ARG A C 1
ATOM 907 O O . ARG A 1 107 ? -13.678 -6.077 -5.475 1.00 95.44 107 ARG A O 1
ATOM 914 N N . ARG A 1 108 ? -14.538 -5.930 -3.410 1.00 96.44 108 ARG A N 1
ATOM 915 C CA . ARG A 1 108 ? -15.872 -5.430 -3.804 1.00 96.44 108 ARG A CA 1
ATOM 916 C C . ARG A 1 108 ? -15.891 -3.932 -4.139 1.00 96.44 108 ARG A C 1
ATOM 918 O O . ARG A 1 108 ? -16.960 -3.333 -4.207 1.00 96.44 108 ARG A O 1
ATOM 925 N N . ARG A 1 109 ? -14.721 -3.316 -4.338 1.00 96.75 109 ARG A N 1
ATOM 926 C CA . ARG A 1 109 ? -14.533 -1.905 -4.713 1.00 96.75 109 ARG A CA 1
ATOM 927 C C . ARG A 1 109 ? -15.111 -0.916 -3.692 1.00 96.75 109 ARG A C 1
ATOM 929 O O . ARG A 1 109 ? -15.495 0.203 -4.034 1.00 96.75 109 ARG A O 1
ATOM 936 N N . TRP A 1 110 ? -15.134 -1.287 -2.413 1.00 97.75 110 TRP A N 1
ATOM 937 C CA . TRP A 1 110 ? -15.453 -0.341 -1.346 1.00 97.75 110 TRP A CA 1
ATOM 938 C C . TRP A 1 110 ? -14.394 0.769 -1.262 1.00 97.75 110 TRP A C 1
ATOM 940 O O . TRP A 1 110 ? -13.197 0.489 -1.287 1.00 97.75 110 TRP A O 1
ATOM 950 N N . GLN A 1 111 ? -14.842 2.029 -1.185 1.00 97.25 111 GLN A N 1
ATOM 951 C CA . GLN A 1 111 ? -13.991 3.237 -1.174 1.00 97.25 111 GLN A CA 1
ATOM 952 C C . GLN A 1 111 ? -12.992 3.328 -2.341 1.00 97.25 111 GLN A C 1
ATOM 954 O O . GLN A 1 111 ? -12.012 4.065 -2.276 1.00 97.25 111 GLN A O 1
ATOM 959 N N . PHE A 1 112 ? -13.257 2.619 -3.438 1.00 96.06 112 PHE A N 1
ATOM 960 C CA . PHE A 1 112 ? -12.314 2.397 -4.530 1.00 96.06 112 PHE A CA 1
ATOM 961 C C . PHE A 1 112 ? -11.726 3.685 -5.125 1.00 96.06 112 PHE A C 1
ATOM 963 O O . PHE A 1 112 ? -10.508 3.826 -5.193 1.00 96.06 112 PHE A O 1
ATOM 970 N N . ASN A 1 113 ? -12.572 4.661 -5.468 1.00 93.94 113 ASN A N 1
ATOM 971 C CA . ASN A 1 113 ? -12.114 5.941 -6.023 1.00 93.94 113 ASN A CA 1
ATOM 972 C C . ASN A 1 113 ? -11.322 6.760 -4.998 1.00 93.94 113 ASN A C 1
ATOM 974 O O . ASN A 1 113 ? -10.310 7.368 -5.332 1.00 93.94 113 ASN A O 1
ATOM 978 N N . SER A 1 114 ? -11.757 6.757 -3.735 1.00 95.44 114 SER A N 1
ATOM 979 C CA . SER A 1 114 ? -11.061 7.491 -2.680 1.00 95.44 114 SER A CA 1
ATOM 980 C C . SER A 1 114 ? -9.676 6.896 -2.422 1.00 95.44 114 SER A C 1
ATOM 982 O O . SER A 1 114 ? -8.707 7.642 -2.320 1.00 95.44 114 SER A O 1
ATOM 984 N N . ILE A 1 115 ? -9.565 5.569 -2.359 1.00 97.12 115 ILE A N 1
ATOM 985 C CA . ILE A 1 115 ? -8.297 4.855 -2.174 1.00 97.12 115 ILE A CA 1
ATOM 986 C C . ILE A 1 115 ? -7.365 5.100 -3.362 1.00 97.12 115 ILE A C 1
ATOM 988 O O . ILE A 1 115 ? -6.196 5.426 -3.154 1.00 97.12 115 ILE A O 1
ATOM 992 N N . ARG A 1 116 ? -7.882 5.034 -4.597 1.00 95.88 116 ARG A N 1
ATOM 993 C CA . ARG A 1 116 ? -7.122 5.398 -5.799 1.00 95.88 116 ARG A CA 1
ATOM 994 C C . ARG A 1 116 ? -6.522 6.793 -5.678 1.00 95.88 116 ARG A C 1
ATOM 996 O O . ARG A 1 116 ? -5.326 6.953 -5.897 1.00 95.88 116 ARG A O 1
ATOM 1003 N N . THR A 1 117 ? -7.332 7.796 -5.346 1.00 92.00 117 THR A N 1
ATOM 1004 C CA . THR A 1 117 ? -6.868 9.186 -5.248 1.00 92.00 117 THR A CA 1
ATOM 1005 C C . THR A 1 117 ? -5.752 9.327 -4.217 1.00 92.00 117 THR A C 1
ATOM 1007 O O . THR A 1 117 ? -4.727 9.941 -4.508 1.00 92.00 117 THR A O 1
ATOM 1010 N N . LEU A 1 118 ? -5.897 8.698 -3.047 1.00 94.00 118 LEU A N 1
ATOM 1011 C CA . LEU A 1 118 ? -4.859 8.689 -2.012 1.00 94.00 118 LEU A CA 1
ATOM 1012 C C . LEU A 1 118 ? -3.558 8.041 -2.509 1.00 94.00 118 LEU A C 1
ATOM 1014 O O . LEU A 1 118 ? -2.476 8.575 -2.275 1.00 94.00 118 LEU A O 1
ATOM 1018 N N . LEU A 1 119 ? -3.645 6.932 -3.246 1.00 96.38 119 LEU A N 1
ATOM 1019 C CA . LEU A 1 119 ? -2.475 6.274 -3.831 1.00 96.38 119 LEU A CA 1
ATOM 1020 C C . LEU A 1 119 ? -1.810 7.132 -4.915 1.00 96.38 119 LEU A C 1
ATOM 1022 O O . LEU A 1 119 ? -0.588 7.247 -4.922 1.00 96.38 119 LEU A O 1
ATOM 1026 N N . LYS A 1 120 ? -2.582 7.798 -5.783 1.00 92.50 120 LYS A N 1
ATOM 1027 C CA . LYS A 1 120 ? -2.038 8.728 -6.792 1.00 92.50 120 LYS A CA 1
ATOM 1028 C C . LYS A 1 120 ? -1.297 9.899 -6.134 1.00 92.50 120 LYS A C 1
ATOM 1030 O O . LYS A 1 120 ? -0.203 10.247 -6.572 1.00 92.50 120 LYS A O 1
ATOM 1035 N N . LEU A 1 121 ? -1.834 10.442 -5.036 1.00 90.25 121 LEU A N 1
ATOM 1036 C CA . LEU A 1 121 ? -1.168 11.476 -4.234 1.00 90.25 121 LEU A CA 1
ATOM 1037 C C . LEU A 1 121 ? 0.171 10.994 -3.658 1.00 90.25 121 LEU A C 1
ATOM 1039 O O . LEU A 1 121 ? 1.155 11.728 -3.702 1.00 90.25 121 LEU A O 1
ATOM 1043 N N . LEU A 1 122 ? 0.241 9.758 -3.153 1.00 92.62 122 LEU A N 1
ATOM 1044 C CA . LEU A 1 122 ? 1.481 9.167 -2.629 1.00 92.62 122 LEU A CA 1
ATOM 1045 C C . LEU A 1 122 ? 2.511 8.877 -3.738 1.00 92.62 122 LEU A C 1
ATOM 1047 O O . LEU A 1 122 ? 3.713 9.060 -3.535 1.00 92.62 122 LEU A O 1
ATOM 1051 N N . LEU A 1 123 ? 2.046 8.473 -4.922 1.00 92.31 123 LEU A N 1
ATOM 1052 C CA . LEU A 1 123 ? 2.876 8.109 -6.076 1.00 92.31 123 LEU A CA 1
ATOM 1053 C C . LEU A 1 123 ? 3.395 9.303 -6.890 1.00 92.31 123 LEU A C 1
ATOM 1055 O O . LEU A 1 123 ? 4.246 9.109 -7.761 1.00 92.31 123 LEU A O 1
ATOM 1059 N N . HIS A 1 124 ? 2.912 10.518 -6.619 1.00 86.25 124 HIS A N 1
ATOM 1060 C CA . HIS A 1 124 ? 3.267 11.719 -7.374 1.00 86.25 124 HIS A CA 1
ATOM 1061 C C . HIS A 1 124 ? 4.790 11.886 -7.535 1.00 86.25 124 HIS A C 1
ATOM 1063 O O . HIS A 1 124 ? 5.553 11.773 -6.573 1.00 86.25 124 HIS A O 1
ATOM 1069 N N . SER A 1 125 ? 5.249 12.181 -8.757 1.00 82.81 125 SER A N 1
ATOM 1070 C CA . SER A 1 125 ? 6.678 12.228 -9.112 1.00 82.81 125 SER A CA 1
ATOM 1071 C C . SER A 1 125 ? 7.471 13.260 -8.304 1.00 82.81 125 SER A C 1
ATOM 1073 O O . SER A 1 125 ? 8.635 13.021 -7.989 1.00 82.81 125 SER A O 1
ATOM 1075 N N . GLY A 1 126 ? 6.823 14.367 -7.927 1.00 78.75 126 GLY A N 1
ATOM 1076 C CA . GLY A 1 126 ? 7.388 15.420 -7.079 1.00 78.75 126 GLY A CA 1
ATOM 1077 C C . GLY A 1 126 ? 7.557 15.053 -5.598 1.00 78.75 126 GLY A C 1
ATOM 1078 O O . GLY A 1 126 ? 8.158 15.831 -4.860 1.00 78.75 126 GLY A O 1
ATOM 1079 N N . ASN A 1 127 ? 7.049 13.900 -5.145 1.00 86.00 127 ASN A N 1
ATOM 1080 C CA . ASN A 1 127 ? 7.264 13.438 -3.774 1.00 86.00 127 ASN A CA 1
ATOM 1081 C C . ASN A 1 127 ? 8.702 12.948 -3.554 1.00 86.00 127 ASN A C 1
ATOM 1083 O O . ASN A 1 127 ? 9.352 12.438 -4.468 1.00 86.00 127 ASN A O 1
ATOM 1087 N N . THR A 1 128 ? 9.170 12.998 -2.303 1.00 89.38 128 THR A N 1
ATOM 1088 C CA . THR A 1 128 ? 10.415 12.313 -1.905 1.00 89.38 128 THR A CA 1
ATOM 1089 C C . THR A 1 128 ? 10.404 10.832 -2.307 1.00 89.38 128 THR A C 1
ATOM 1091 O O . THR A 1 128 ? 9.367 10.167 -2.247 1.00 89.38 128 THR A O 1
ATOM 1094 N N . LEU A 1 129 ? 11.571 10.274 -2.653 1.00 89.44 129 LEU A N 1
ATOM 1095 C CA . LEU A 1 129 ? 11.679 8.858 -3.038 1.00 89.44 129 LEU A CA 1
ATOM 1096 C C . LEU A 1 129 ? 11.218 7.897 -1.937 1.00 89.44 129 LEU A C 1
ATOM 1098 O O . LEU A 1 129 ? 10.644 6.858 -2.253 1.00 89.44 129 LEU A O 1
ATOM 1102 N N . LYS A 1 130 ? 11.414 8.254 -0.658 1.00 91.94 130 LYS A N 1
ATOM 1103 C CA . LYS A 1 130 ? 10.896 7.477 0.480 1.00 91.94 130 LYS A CA 1
ATOM 1104 C C . LYS A 1 130 ? 9.371 7.367 0.399 1.00 91.94 130 LYS A C 1
ATOM 1106 O O . LYS A 1 130 ? 8.845 6.262 0.392 1.00 91.94 130 LYS A O 1
ATOM 1111 N N . LEU A 1 131 ? 8.683 8.500 0.241 1.00 90.81 131 LEU A N 1
ATOM 1112 C CA . LEU A 1 131 ? 7.225 8.527 0.149 1.00 90.81 131 LEU A CA 1
ATOM 1113 C C . LEU A 1 131 ? 6.708 7.820 -1.108 1.00 90.81 131 LEU A C 1
ATOM 1115 O O . LEU A 1 131 ? 5.728 7.085 -1.038 1.00 90.81 131 LEU A O 1
ATOM 1119 N N . ARG A 1 132 ? 7.387 7.990 -2.247 1.00 93.25 132 ARG A N 1
ATOM 1120 C CA . ARG A 1 132 ? 7.037 7.273 -3.480 1.00 93.25 132 ARG A CA 1
ATOM 1121 C C . ARG A 1 132 ? 7.175 5.764 -3.304 1.00 93.25 132 ARG A C 1
ATOM 1123 O O . ARG A 1 132 ? 6.285 5.038 -3.728 1.00 93.25 132 ARG A O 1
ATOM 1130 N N . LYS A 1 133 ? 8.237 5.289 -2.644 1.00 95.50 133 LYS A N 1
ATOM 1131 C CA . LYS A 1 133 ? 8.413 3.867 -2.312 1.00 95.50 133 LYS A CA 1
ATOM 1132 C C . LYS A 1 133 ? 7.286 3.348 -1.419 1.00 95.50 133 LYS A C 1
ATOM 1134 O O . LYS A 1 133 ? 6.751 2.279 -1.705 1.00 95.50 133 LYS A O 1
ATOM 1139 N N . ASP A 1 134 ? 6.892 4.102 -0.394 1.00 96.00 134 ASP A N 1
ATOM 1140 C CA . ASP A 1 134 ? 5.749 3.742 0.455 1.00 96.00 134 ASP A CA 1
ATOM 1141 C C . ASP A 1 134 ? 4.438 3.712 -0.355 1.00 96.00 134 ASP A C 1
ATOM 1143 O O . ASP A 1 134 ? 3.641 2.784 -0.217 1.00 96.00 134 ASP A O 1
ATOM 1147 N N . GLY A 1 135 ? 4.249 4.665 -1.274 1.00 96.75 135 GLY A N 1
ATOM 1148 C CA . GLY A 1 135 ? 3.135 4.689 -2.224 1.00 96.75 135 GLY A CA 1
ATOM 1149 C C . GLY A 1 135 ? 3.104 3.472 -3.152 1.00 96.75 135 GLY A C 1
ATOM 1150 O O . GLY A 1 135 ? 2.050 2.862 -3.310 1.00 96.75 135 GLY A O 1
ATOM 1151 N N . VAL A 1 136 ? 4.251 3.068 -3.715 1.00 97.94 136 VAL A N 1
ATOM 1152 C CA . VAL A 1 136 ? 4.386 1.850 -4.541 1.00 97.94 136 VAL A CA 1
ATOM 1153 C C . VAL A 1 136 ? 4.001 0.618 -3.728 1.00 97.94 136 VAL A C 1
ATOM 1155 O O . VAL A 1 136 ? 3.230 -0.214 -4.202 1.00 97.94 136 VAL A O 1
ATOM 1158 N N . ARG A 1 137 ? 4.492 0.519 -2.489 1.00 98.38 137 ARG A N 1
ATOM 1159 C CA . ARG A 1 137 ? 4.185 -0.593 -1.587 1.00 98.38 137 ARG A CA 1
ATOM 1160 C C . ARG A 1 137 ? 2.684 -0.716 -1.325 1.00 98.38 137 ARG A C 1
ATOM 1162 O O . ARG A 1 137 ? 2.106 -1.778 -1.540 1.00 98.38 137 ARG A O 1
ATOM 1169 N N . LEU A 1 138 ? 2.050 0.376 -0.899 1.00 98.56 138 LEU A N 1
ATOM 1170 C CA . LEU A 1 138 ? 0.614 0.425 -0.609 1.00 98.56 138 LEU A CA 1
ATOM 1171 C C . LEU A 1 138 ? -0.231 0.171 -1.864 1.00 98.56 138 LEU A C 1
ATOM 1173 O O . LEU A 1 138 ? -1.240 -0.532 -1.798 1.00 98.56 138 LEU A O 1
ATOM 1177 N N . PHE A 1 139 ? 0.201 0.688 -3.018 1.00 98.56 139 PHE A N 1
ATOM 1178 C CA . PHE A 1 139 ? -0.461 0.429 -4.291 1.00 98.56 139 PHE A CA 1
ATOM 1179 C C . PHE A 1 139 ? -0.408 -1.055 -4.655 1.00 98.56 139 PHE A C 1
ATOM 1181 O O . PHE A 1 139 ? -1.432 -1.604 -5.042 1.00 98.56 139 PHE A O 1
ATOM 1188 N N . ILE A 1 140 ? 0.736 -1.725 -4.483 1.00 98.50 140 ILE A N 1
ATOM 1189 C CA . ILE A 1 140 ? 0.865 -3.164 -4.754 1.00 98.50 140 ILE A CA 1
ATOM 1190 C C . ILE A 1 140 ? -0.062 -3.981 -3.850 1.00 98.50 140 ILE A C 1
ATOM 1192 O O . ILE A 1 140 ? -0.733 -4.873 -4.365 1.00 98.50 140 ILE A O 1
ATOM 1196 N N . ILE A 1 141 ? -0.173 -3.651 -2.553 1.00 98.62 141 ILE A N 1
ATOM 1197 C CA . ILE A 1 141 ? -1.143 -4.284 -1.635 1.00 98.62 141 ILE A CA 1
ATOM 1198 C C . ILE A 1 141 ? -2.575 -4.132 -2.166 1.00 98.62 141 ILE A C 1
ATOM 1200 O O . ILE A 1 141 ? -3.323 -5.103 -2.234 1.00 98.62 141 ILE A O 1
ATOM 1204 N N . TRP A 1 142 ? -2.975 -2.929 -2.569 1.00 98.56 142 TRP A N 1
ATOM 1205 C CA . TRP A 1 142 ? -4.336 -2.696 -3.054 1.00 98.56 142 TRP A CA 1
ATOM 1206 C C . TRP A 1 142 ? -4.605 -3.354 -4.417 1.00 98.56 142 TRP A C 1
ATOM 1208 O O . TRP A 1 142 ? -5.639 -3.992 -4.621 1.00 98.56 142 TRP A O 1
ATOM 1218 N N . TYR A 1 143 ? -3.655 -3.253 -5.343 1.00 98.50 143 TYR A N 1
ATOM 1219 C CA . TYR A 1 143 ? -3.760 -3.772 -6.704 1.00 98.50 143 TYR A CA 1
ATOM 1220 C C . TYR A 1 143 ? -3.901 -5.301 -6.727 1.00 98.50 143 TYR A C 1
ATOM 1222 O O . TYR A 1 143 ? -4.762 -5.822 -7.441 1.00 98.50 143 TYR A O 1
ATOM 1230 N N . GLN A 1 144 ? -3.135 -6.015 -5.889 1.00 97.62 144 GLN A N 1
ATOM 1231 C CA . GLN A 1 144 ? -3.212 -7.478 -5.765 1.00 97.62 144 GLN A CA 1
ATOM 1232 C C . GLN A 1 144 ? -4.517 -7.985 -5.131 1.00 97.62 144 GLN A C 1
ATOM 1234 O O . GLN A 1 144 ? -4.896 -9.136 -5.338 1.00 97.62 144 GLN A O 1
ATOM 1239 N N . ILE A 1 145 ? -5.199 -7.147 -4.342 1.00 98.06 145 ILE A N 1
ATOM 1240 C CA . ILE A 1 145 ? -6.485 -7.486 -3.719 1.00 98.06 145 ILE A CA 1
ATOM 1241 C C . ILE A 1 145 ? -7.605 -7.448 -4.760 1.00 98.06 145 ILE A C 1
ATOM 1243 O O . ILE A 1 145 ? -8.491 -8.309 -4.764 1.00 98.06 145 ILE A O 1
ATOM 1247 N N . LEU A 1 146 ? -7.549 -6.450 -5.644 1.00 97.12 146 LEU A N 1
ATOM 1248 C CA . LEU A 1 146 ? -8.556 -6.202 -6.669 1.00 97.12 146 LEU A CA 1
ATOM 1249 C C . LEU A 1 146 ? -8.529 -7.240 -7.794 1.00 97.12 146 LEU A C 1
ATOM 1251 O O . LEU A 1 146 ? -9.596 -7.667 -8.219 1.00 97.12 146 LEU A O 1
ATOM 1255 N N . GLN A 1 147 ? -7.349 -7.673 -8.250 1.00 94.12 147 GLN A N 1
ATOM 1256 C CA . GLN A 1 147 ? -7.192 -8.681 -9.315 1.00 94.12 147 GLN A CA 1
ATOM 1257 C C . GLN A 1 147 ? -8.062 -8.355 -10.547 1.00 94.12 147 GLN A C 1
ATOM 1259 O O . GLN A 1 147 ? -7.908 -7.281 -11.129 1.00 94.12 147 GLN A O 1
ATOM 1264 N N . GLU A 1 148 ? -8.995 -9.238 -10.917 1.00 92.00 148 GLU A N 1
ATOM 1265 C CA . GLU A 1 148 ? -9.955 -9.067 -12.019 1.00 92.00 148 GLU A CA 1
ATOM 1266 C C . GLU A 1 148 ? -10.958 -7.921 -11.812 1.00 92.00 148 GLU A C 1
ATOM 1268 O O . GLU A 1 148 ? -11.535 -7.418 -12.771 1.00 92.00 148 GLU A O 1
ATOM 1273 N N . HIS A 1 149 ? -11.135 -7.453 -10.575 1.00 93.38 149 HIS A N 1
ATOM 1274 C CA . HIS A 1 149 ? -11.984 -6.309 -10.247 1.00 93.38 149 HIS A CA 1
ATOM 1275 C C . HIS A 1 149 ? -11.258 -4.965 -10.376 1.00 93.38 149 HIS A C 1
ATOM 1277 O O . HIS A 1 149 ? -11.801 -3.944 -9.941 1.00 93.38 149 HIS A O 1
ATOM 1283 N N . ASN A 1 150 ? -10.047 -4.932 -10.938 1.00 93.19 150 ASN A N 1
ATOM 1284 C CA . ASN A 1 150 ? -9.394 -3.686 -11.332 1.00 93.19 150 ASN A CA 1
ATOM 1285 C C . ASN A 1 150 ? -10.118 -3.016 -12.509 1.00 93.19 150 ASN A C 1
ATOM 1287 O O . ASN A 1 150 ? -11.068 -3.538 -13.089 1.00 93.19 150 ASN A O 1
ATOM 1291 N N . ASP A 1 151 ? -9.690 -1.805 -12.838 1.00 93.56 151 ASP A N 1
ATOM 1292 C CA . ASP A 1 151 ? -10.025 -1.169 -14.104 1.00 93.56 151 ASP A CA 1
ATOM 1293 C C . ASP A 1 151 ? -8.760 -0.752 -14.857 1.00 93.56 151 ASP A C 1
ATOM 1295 O O . ASP A 1 151 ? -7.630 -0.887 -14.378 1.00 93.56 151 ASP A O 1
ATOM 1299 N N . VAL A 1 152 ? -8.981 -0.243 -16.067 1.00 93.38 152 VAL A N 1
ATOM 1300 C CA . VAL A 1 152 ? -7.922 0.174 -16.986 1.00 93.38 152 VAL A CA 1
ATOM 1301 C C . VAL A 1 152 ? -7.012 1.232 -16.356 1.00 93.38 152 VAL A C 1
ATOM 1303 O O . VAL A 1 152 ? -5.800 1.172 -16.542 1.00 93.38 152 VAL A O 1
ATOM 1306 N N . GLU A 1 153 ? -7.559 2.158 -15.562 1.00 93.50 153 GLU A N 1
ATOM 1307 C CA . GLU A 1 153 ? -6.761 3.206 -14.916 1.00 93.50 153 GLU A CA 1
ATOM 1308 C C . GLU A 1 153 ? -5.759 2.609 -13.919 1.00 93.50 153 GLU A C 1
ATOM 1310 O O . GLU A 1 153 ? -4.587 2.975 -13.929 1.00 93.50 153 GLU A O 1
ATOM 1315 N N . ASN A 1 154 ? -6.169 1.643 -13.093 1.00 94.62 154 ASN A N 1
ATOM 1316 C CA . ASN A 1 154 ? -5.240 0.994 -12.165 1.00 94.62 154 ASN A CA 1
ATOM 1317 C C . ASN A 1 154 ? -4.120 0.240 -12.898 1.00 94.62 154 ASN A C 1
ATOM 1319 O O . ASN A 1 154 ? -2.973 0.268 -12.454 1.00 94.62 154 ASN A O 1
ATOM 1323 N N . HIS A 1 155 ? -4.421 -0.390 -14.035 1.00 95.38 155 HIS A N 1
ATOM 1324 C CA . HIS A 1 155 ? -3.399 -1.017 -14.873 1.00 95.38 155 HIS A CA 1
ATOM 1325 C C . HIS A 1 155 ? -2.405 0.006 -15.446 1.00 95.38 155 HIS A C 1
ATOM 1327 O O . HIS A 1 155 ? -1.200 -0.243 -15.446 1.00 95.38 155 HIS A O 1
ATOM 1333 N N . GLN A 1 156 ? -2.884 1.182 -15.855 1.00 93.00 156 GLN A N 1
ATOM 1334 C CA . GLN A 1 156 ? -2.032 2.287 -16.306 1.00 93.00 156 GLN A CA 1
ATOM 1335 C C . GLN A 1 156 ? -1.189 2.878 -15.170 1.00 93.00 156 GLN A C 1
ATOM 1337 O O . GLN A 1 156 ? -0.039 3.253 -15.387 1.00 93.00 156 GLN A O 1
ATOM 1342 N N . ILE A 1 157 ? -1.726 2.958 -13.948 1.00 93.81 157 ILE A N 1
ATOM 1343 C CA . ILE A 1 157 ? -0.937 3.356 -12.775 1.00 93.81 157 ILE A CA 1
ATOM 1344 C C . ILE A 1 157 ? 0.167 2.323 -12.537 1.00 93.81 157 ILE A C 1
ATOM 1346 O O . ILE A 1 157 ? 1.325 2.709 -12.380 1.00 93.81 157 ILE A O 1
ATOM 1350 N N . PHE A 1 158 ? -0.159 1.024 -12.578 1.00 95.81 158 PHE A N 1
ATOM 1351 C CA . PHE A 1 158 ? 0.823 -0.047 -12.413 1.00 95.81 158 PHE A CA 1
ATOM 1352 C C . PHE A 1 158 ? 1.939 0.029 -13.461 1.00 95.81 158 PHE A C 1
ATOM 1354 O O . PHE A 1 158 ? 3.107 -0.066 -13.091 1.00 95.81 158 PHE A O 1
ATOM 1361 N N . SER A 1 159 ? 1.614 0.258 -14.740 1.00 91.50 159 SER A N 1
ATOM 1362 C CA . SER A 1 159 ? 2.605 0.370 -15.824 1.00 91.50 159 SER A CA 1
ATOM 1363 C C . SER A 1 159 ? 3.486 1.620 -15.727 1.00 91.50 159 SER A C 1
ATOM 1365 O O . SER A 1 159 ? 4.504 1.708 -16.405 1.00 91.50 159 SER A O 1
ATOM 1367 N N . LYS A 1 160 ? 3.090 2.598 -14.907 1.00 90.50 160 LYS A N 1
ATOM 1368 C CA . LYS A 1 160 ? 3.792 3.870 -14.710 1.00 90.50 160 LYS A CA 1
ATOM 1369 C C . LYS A 1 160 ? 4.469 3.991 -13.337 1.00 90.50 160 LYS A C 1
ATOM 1371 O O . LYS A 1 160 ? 5.033 5.041 -13.037 1.00 90.50 160 LYS A O 1
ATOM 1376 N N . LEU A 1 161 ? 4.451 2.943 -12.502 1.00 92.50 161 LEU A N 1
ATOM 1377 C CA . LEU A 1 161 ? 5.193 2.940 -11.227 1.00 92.50 161 LEU A CA 1
ATOM 1378 C C . LEU A 1 161 ? 6.698 3.136 -11.459 1.00 92.50 161 LEU A C 1
ATOM 1380 O O . LEU A 1 161 ? 7.361 3.811 -10.668 1.00 92.50 161 LEU A O 1
ATOM 1384 N N . VAL A 1 162 ? 7.216 2.590 -12.565 1.00 88.25 162 VAL A N 1
ATOM 1385 C CA . VAL A 1 162 ? 8.566 2.845 -13.072 1.00 88.25 162 VAL A CA 1
ATOM 1386 C C . VAL A 1 162 ? 8.461 3.381 -14.498 1.00 88.25 162 VAL A C 1
ATOM 1388 O O . VAL A 1 162 ? 8.285 2.625 -15.447 1.00 88.25 162 VAL A O 1
ATOM 1391 N N . THR A 1 163 ? 8.559 4.696 -14.670 1.00 78.50 163 THR A N 1
ATOM 1392 C CA . THR A 1 163 ? 8.565 5.327 -15.999 1.00 78.50 163 THR A CA 1
ATOM 1393 C C . THR A 1 163 ? 9.909 5.079 -16.695 1.00 78.50 163 THR A C 1
ATOM 1395 O O . THR A 1 163 ? 10.813 5.895 -16.581 1.00 78.50 163 THR A O 1
ATOM 1398 N N . ILE A 1 164 ? 10.076 3.933 -17.364 1.00 64.44 164 ILE A N 1
ATOM 1399 C CA . ILE A 1 164 ? 11.346 3.541 -18.017 1.00 64.44 164 ILE A CA 1
ATOM 1400 C C . ILE A 1 164 ? 11.672 4.458 -19.206 1.00 64.44 164 ILE A C 1
ATOM 1402 O O . ILE A 1 164 ? 12.824 4.842 -19.395 1.00 64.44 164 ILE A O 1
ATOM 1406 N N . PHE A 1 165 ? 10.653 4.857 -19.968 1.00 61.81 165 PHE A N 1
ATOM 1407 C CA . PHE A 1 165 ? 10.778 5.836 -21.044 1.00 61.81 165 PHE A CA 1
ATOM 1408 C C . PHE A 1 165 ? 10.146 7.152 -20.605 1.00 61.81 165 PHE A C 1
ATOM 1410 O O . PHE A 1 165 ? 8.957 7.203 -20.292 1.00 61.81 165 PHE A O 1
ATOM 1417 N N . GLN A 1 166 ? 10.946 8.215 -20.559 1.00 52.41 166 GLN A N 1
ATOM 1418 C CA . GLN A 1 166 ? 10.421 9.564 -20.397 1.00 52.41 166 GLN A CA 1
ATOM 1419 C C . GLN A 1 166 ? 10.036 10.084 -21.776 1.00 52.41 166 GLN A C 1
ATOM 1421 O O . GLN A 1 166 ? 10.886 10.612 -22.489 1.00 52.41 166 GLN A O 1
ATOM 1426 N N . ASP A 1 167 ? 8.768 9.955 -22.158 1.00 41.50 167 ASP A N 1
ATOM 1427 C CA . ASP A 1 167 ? 8.249 10.903 -23.139 1.00 41.50 167 ASP A CA 1
ATOM 1428 C C . ASP A 1 167 ? 8.319 12.279 -22.479 1.00 41.50 167 ASP A C 1
ATOM 1430 O O . ASP A 1 167 ? 7.875 12.444 -21.340 1.00 41.50 167 ASP A O 1
ATOM 1434 N N . SER A 1 168 ? 8.910 13.257 -23.167 1.00 37.62 168 SER A N 1
ATOM 1435 C CA . SER A 1 168 ? 9.214 14.599 -22.643 1.00 37.62 168 SER A CA 1
ATOM 1436 C C . SER A 1 168 ? 7.992 15.387 -22.145 1.00 37.62 168 SER A C 1
ATOM 1438 O O . SER A 1 168 ? 8.150 16.470 -21.594 1.00 37.62 168 SER A O 1
ATOM 1440 N N . GLU A 1 169 ? 6.789 14.841 -22.310 1.00 35.84 169 GLU A N 1
ATOM 1441 C CA . GLU A 1 169 ? 5.507 15.400 -21.872 1.00 35.84 169 GLU A CA 1
ATOM 1442 C C . GLU A 1 169 ? 4.854 14.586 -20.731 1.00 35.84 169 GLU A C 1
ATOM 1444 O O . GLU A 1 169 ? 3.962 15.076 -20.049 1.00 35.84 169 GLU A O 1
ATOM 1449 N N . SER A 1 170 ? 5.313 13.357 -20.458 1.00 38.59 170 SER A N 1
ATOM 1450 C CA . SER A 1 170 ? 4.739 12.454 -19.448 1.00 38.59 170 SER A CA 1
ATOM 1451 C C . SER A 1 170 ? 5.445 12.577 -18.099 1.00 38.59 170 SER A C 1
ATOM 1453 O O . SER A 1 170 ? 5.883 11.595 -17.489 1.00 38.59 170 SER A O 1
ATOM 1455 N N . TYR A 1 171 ? 5.493 13.794 -17.558 1.00 43.50 171 TYR A N 1
ATOM 1456 C CA . TYR A 1 171 ? 5.447 13.895 -16.102 1.00 43.50 171 TYR A CA 1
ATOM 1457 C C . TYR A 1 171 ? 4.174 13.164 -15.665 1.00 43.50 171 TYR A C 1
ATOM 1459 O O . TYR A 1 171 ? 3.179 13.173 -16.384 1.00 43.50 171 TYR A O 1
ATOM 1467 N N . LEU A 1 172 ? 4.175 12.486 -14.518 1.00 46.72 172 LEU A N 1
ATOM 1468 C CA . LEU A 1 172 ? 2.934 11.990 -13.917 1.00 46.72 172 LEU A CA 1
ATOM 1469 C C . LEU A 1 172 ? 2.071 13.185 -13.488 1.00 46.72 172 LEU A C 1
ATOM 1471 O O . LEU A 1 172 ? 1.850 13.403 -12.301 1.00 46.72 172 LEU A O 1
ATOM 1475 N N . SER A 1 173 ? 1.612 13.983 -14.448 1.00 44.47 173 SER A N 1
ATOM 1476 C CA . SER A 1 173 ? 0.573 14.961 -14.269 1.00 44.47 173 SER A CA 1
ATOM 1477 C C . SER A 1 173 ? -0.696 14.138 -14.210 1.00 44.47 173 SER A C 1
ATOM 1479 O O . SER A 1 173 ? -1.369 13.861 -15.197 1.00 44.47 173 SER A O 1
ATOM 1481 N N . PHE A 1 174 ? -1.004 13.649 -13.011 1.00 46.34 174 PHE A N 1
ATOM 1482 C CA . PHE A 1 174 ? -2.262 12.959 -12.769 1.00 46.34 174 PHE A CA 1
ATOM 1483 C C . PHE A 1 174 ? -3.486 13.856 -13.057 1.00 46.34 174 PHE A C 1
ATOM 1485 O O . PHE A 1 174 ? -4.610 13.354 -12.998 1.00 46.34 174 PHE A O 1
ATOM 1492 N N . SER A 1 175 ? -3.265 15.132 -13.413 1.00 42.69 175 SER A N 1
ATOM 1493 C CA . SER A 1 175 ? -4.212 16.017 -14.094 1.00 42.69 175 SER A CA 1
ATOM 1494 C C . SER A 1 175 ? -4.844 15.390 -15.335 1.00 42.69 175 SER A C 1
ATOM 1496 O O . SER A 1 175 ? -6.020 15.621 -15.570 1.00 42.69 175 SER A O 1
ATOM 1498 N N . ASP A 1 176 ? -4.131 14.552 -16.093 1.00 42.41 176 ASP A N 1
ATOM 1499 C CA . ASP A 1 176 ? -4.673 13.982 -17.342 1.00 42.41 176 ASP A CA 1
ATOM 1500 C C . ASP A 1 176 ? -5.736 12.904 -17.084 1.00 42.41 176 ASP A C 1
ATOM 1502 O O . ASP A 1 176 ? -6.512 12.538 -17.962 1.00 42.41 176 ASP A O 1
ATOM 1506 N N . PHE A 1 177 ? -5.790 12.405 -15.848 1.00 46.31 177 PHE A N 1
ATOM 1507 C CA . PHE A 1 177 ? -6.762 11.416 -15.384 1.00 46.31 177 PHE A CA 1
ATOM 1508 C C . PHE A 1 177 ? -7.864 12.039 -14.524 1.00 46.31 177 PHE A C 1
ATOM 1510 O O . PHE A 1 177 ? -8.706 11.327 -13.974 1.00 46.31 177 PHE A O 1
ATOM 1517 N N . VAL A 1 178 ? -7.847 13.361 -14.362 1.00 42.34 178 VAL A N 1
ATOM 1518 C CA . VAL A 1 178 ? -8.948 14.095 -13.761 1.00 42.34 178 VAL A CA 1
ATOM 1519 C C . VAL A 1 178 ? -10.053 14.183 -14.810 1.00 42.34 178 VAL A C 1
ATOM 1521 O O . VAL A 1 178 ? -9.912 14.850 -15.831 1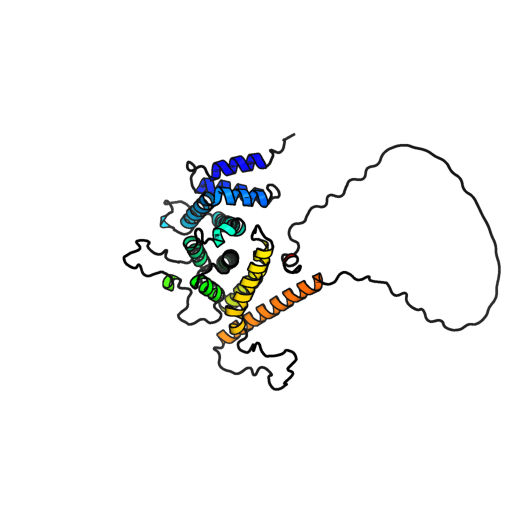.00 42.34 178 VAL A O 1
ATOM 1524 N N . SER A 1 179 ? -11.159 13.477 -14.570 1.00 38.72 179 SER A N 1
ATOM 1525 C CA . SER A 1 179 ? -12.359 13.589 -15.394 1.00 38.72 179 SER A CA 1
ATOM 1526 C C . SER A 1 179 ? -12.754 15.064 -15.498 1.00 38.72 179 SER A C 1
ATOM 1528 O O . SER A 1 179 ? -13.021 15.706 -14.481 1.00 38.72 179 SER A O 1
ATOM 1530 N N . VAL A 1 180 ? -12.792 15.598 -16.723 1.00 39.03 180 VAL A N 1
ATOM 1531 C CA . VAL A 1 180 ? -13.427 16.890 -17.005 1.00 39.03 180 VAL A CA 1
ATOM 1532 C C . VAL A 1 180 ? -14.844 16.822 -16.426 1.00 39.03 180 VAL A C 1
ATOM 1534 O O . VAL A 1 180 ? -15.541 15.836 -16.697 1.00 39.03 180 VAL A O 1
ATOM 1537 N N . PRO A 1 181 ? -15.288 17.799 -15.612 1.00 36.50 181 PRO A N 1
ATOM 1538 C CA . PRO A 1 181 ? -16.636 17.783 -15.072 1.00 36.50 181 PRO A CA 1
ATOM 1539 C C . PRO A 1 181 ? -17.617 17.828 -16.244 1.00 36.50 181 PRO A C 1
ATOM 1541 O O . PRO A 1 181 ? -17.795 18.852 -16.898 1.00 36.50 181 PRO A O 1
ATOM 1544 N N . THR A 1 182 ? -18.236 16.688 -16.539 1.00 39.72 182 THR A N 1
ATOM 1545 C CA . THR A 1 182 ? -19.441 16.667 -17.364 1.00 39.72 182 THR A CA 1
ATOM 1546 C C . THR A 1 182 ? -20.549 17.219 -16.476 1.00 39.72 182 THR A C 1
ATOM 1548 O O . THR A 1 182 ? -20.591 16.890 -15.290 1.00 39.72 182 THR A O 1
ATOM 1551 N N . SER A 1 183 ? -21.415 18.075 -17.018 1.00 47.09 183 SER A N 1
ATOM 1552 C CA . SER A 1 183 ? -22.426 18.889 -16.313 1.00 47.09 183 SER A CA 1
ATOM 1553 C C . SER A 1 183 ? -23.420 18.136 -15.407 1.00 47.09 183 SER A C 1
ATOM 1555 O O . SER A 1 183 ? -24.322 18.753 -14.852 1.00 47.09 183 SER A O 1
ATOM 1557 N N . GLU A 1 184 ? -23.265 16.824 -15.240 1.00 38.94 184 GLU A N 1
ATOM 1558 C CA . GLU A 1 184 ? -24.130 15.935 -14.466 1.00 38.94 184 GLU A CA 1
ATOM 1559 C C . GLU A 1 184 ? -23.495 15.414 -13.160 1.00 38.94 184 GLU A C 1
ATOM 1561 O O . GLU A 1 184 ? -24.194 14.793 -12.366 1.00 38.94 184 GLU A O 1
ATOM 1566 N N . ASN A 1 185 ? -22.215 15.702 -12.871 1.00 41.09 185 ASN A N 1
ATOM 1567 C CA . ASN A 1 185 ? -21.569 15.321 -11.605 1.00 41.09 185 ASN A CA 1
ATOM 1568 C C . ASN A 1 185 ? -20.953 16.542 -10.888 1.00 41.09 185 ASN A C 1
ATOM 1570 O O . ASN A 1 185 ? -19.888 17.006 -11.293 1.00 41.09 185 ASN A O 1
ATOM 1574 N N . PRO A 1 186 ? -21.544 17.045 -9.784 1.00 36.12 186 PRO A N 1
ATOM 1575 C CA . PRO A 1 186 ? -21.036 18.208 -9.042 1.00 36.12 186 PRO A CA 1
ATOM 1576 C C . PRO A 1 186 ? -19.796 17.909 -8.175 1.00 36.12 186 PRO A C 1
ATOM 1578 O O . PRO A 1 186 ? -19.445 18.700 -7.300 1.00 36.12 186 PRO A O 1
ATOM 1581 N N . VAL A 1 187 ? -19.126 16.771 -8.378 1.00 40.72 187 VAL A N 1
ATOM 1582 C CA . VAL A 1 187 ? -17.913 16.423 -7.633 1.00 40.72 187 VAL A CA 1
ATOM 1583 C C . VAL A 1 187 ? -16.718 17.042 -8.345 1.00 40.72 187 VAL A C 1
ATOM 1585 O O . VAL A 1 187 ? -16.255 16.533 -9.363 1.00 40.72 187 VAL A O 1
ATOM 1588 N N . THR A 1 188 ? -16.215 18.149 -7.801 1.00 45.31 188 THR A N 1
ATOM 1589 C CA . THR A 1 188 ? -14.931 18.719 -8.213 1.00 45.31 188 THR A CA 1
ATOM 1590 C C . THR A 1 188 ? -13.835 17.662 -8.047 1.00 45.31 188 THR A C 1
ATOM 1592 O O . THR A 1 188 ? -13.682 17.123 -6.943 1.00 45.31 188 THR A O 1
ATOM 1595 N N . PRO A 1 189 ? -13.079 17.337 -9.102 1.00 53.78 189 PRO A N 1
ATOM 1596 C CA . PRO A 1 189 ? -11.995 16.376 -8.994 1.00 53.78 189 PRO A CA 1
ATOM 1597 C C . PRO A 1 189 ? -10.923 16.872 -8.018 1.00 53.78 189 PRO A C 1
ATOM 1599 O O . PRO A 1 189 ? -10.581 18.052 -8.003 1.00 53.78 189 PRO A O 1
ATOM 1602 N N . VAL A 1 190 ? -10.406 15.964 -7.185 1.00 58.62 190 VAL A N 1
ATOM 1603 C CA . VAL A 1 190 ? -9.313 16.271 -6.253 1.00 58.62 190 VAL A CA 1
ATOM 1604 C C . VAL A 1 190 ? -8.048 16.518 -7.068 1.00 58.62 190 VAL A C 1
ATOM 1606 O O . VAL A 1 190 ? -7.580 15.622 -7.771 1.00 58.62 190 VAL A O 1
ATOM 1609 N N . GLU A 1 191 ? -7.504 17.725 -6.970 1.00 62.34 191 GLU A N 1
ATOM 1610 C CA . GLU A 1 191 ? -6.251 18.090 -7.623 1.00 62.34 191 GLU A CA 1
ATOM 1611 C C . GLU A 1 191 ? -5.079 17.342 -6.964 1.00 62.34 191 GLU A C 1
ATOM 1613 O O . GLU A 1 191 ? -4.957 17.297 -5.737 1.00 62.34 191 GLU A O 1
ATOM 1618 N N . ILE A 1 192 ? -4.241 16.690 -7.773 1.00 70.75 192 ILE A N 1
ATOM 1619 C CA . ILE A 1 192 ? -3.158 15.830 -7.285 1.00 70.75 192 ILE A CA 1
ATOM 1620 C C . ILE A 1 192 ? -1.859 16.630 -7.302 1.00 70.75 192 ILE A C 1
ATOM 1622 O O . ILE A 1 192 ? -1.272 16.836 -8.358 1.00 70.75 192 ILE A O 1
ATOM 1626 N N . HIS A 1 193 ? -1.399 17.021 -6.114 1.00 71.75 193 HIS A N 1
ATOM 1627 C CA . HIS A 1 193 ? -0.146 17.752 -5.902 1.00 71.75 193 HIS A CA 1
ATOM 1628 C C . HIS A 1 193 ? 0.859 16.925 -5.088 1.00 71.75 193 HIS A C 1
ATOM 1630 O O . HIS A 1 193 ? 0.450 16.030 -4.338 1.00 71.75 193 HIS A O 1
ATOM 1636 N N . PRO A 1 194 ? 2.174 17.214 -5.178 1.00 68.94 194 PRO A N 1
ATOM 1637 C CA . PRO A 1 194 ? 3.157 16.607 -4.289 1.00 68.94 194 PRO A CA 1
ATOM 1638 C C . PRO A 1 194 ? 2.819 16.875 -2.815 1.00 68.94 194 PRO A C 1
ATOM 1640 O O . PRO A 1 194 ? 2.675 18.021 -2.398 1.00 68.94 194 PRO A O 1
ATOM 1643 N N . LEU A 1 195 ? 2.766 15.815 -2.009 1.00 70.31 195 LEU A N 1
ATOM 1644 C CA . LEU A 1 195 ? 2.529 15.882 -0.566 1.00 70.31 195 LEU A CA 1
ATOM 1645 C C . LEU A 1 195 ? 3.773 16.345 0.198 1.00 70.31 195 LEU A C 1
ATOM 1647 O O . LEU A 1 195 ? 3.687 17.110 1.155 1.00 70.31 195 LEU A O 1
ATOM 1651 N N . ILE A 1 196 ? 4.941 15.843 -0.212 1.00 73.12 196 ILE A N 1
ATOM 1652 C CA . ILE A 1 196 ? 6.235 16.189 0.382 1.00 73.12 196 ILE A CA 1
ATOM 1653 C C . ILE A 1 196 ? 7.220 16.421 -0.765 1.00 73.12 196 ILE A C 1
ATOM 1655 O O . ILE A 1 196 ? 7.811 15.446 -1.243 1.00 73.12 196 ILE A O 1
ATOM 1659 N N . PRO A 1 197 ? 7.397 17.677 -1.215 1.00 71.75 197 PRO A N 1
ATOM 1660 C CA . PRO A 1 197 ? 8.295 18.002 -2.313 1.00 71.75 197 PRO A CA 1
ATOM 1661 C C . PRO A 1 197 ? 9.723 17.516 -2.044 1.00 71.75 197 PRO A C 1
ATOM 1663 O O . PRO A 1 197 ? 10.259 17.714 -0.950 1.00 71.75 197 PRO A O 1
ATOM 1666 N N . ALA A 1 198 ? 10.351 16.889 -3.039 1.00 68.25 198 ALA A N 1
ATOM 1667 C CA . ALA A 1 198 ? 11.790 16.649 -3.005 1.00 68.25 198 ALA A CA 1
ATOM 1668 C C . ALA A 1 198 ? 12.547 17.993 -3.015 1.00 68.25 198 ALA A C 1
ATOM 1670 O O . ALA A 1 198 ? 12.149 18.933 -3.707 1.00 68.25 198 ALA A O 1
ATOM 1671 N N . ALA A 1 199 ? 13.633 18.103 -2.244 1.00 62.12 199 ALA A N 1
ATOM 1672 C CA . ALA A 1 199 ? 14.483 19.290 -2.283 1.00 62.12 199 ALA A CA 1
ATOM 1673 C C . ALA A 1 199 ? 15.104 19.433 -3.684 1.00 62.12 199 ALA A C 1
ATOM 1675 O O . ALA A 1 199 ? 15.554 18.455 -4.278 1.00 62.12 199 ALA A O 1
ATOM 1676 N N . THR A 1 200 ? 15.154 20.656 -4.211 1.00 51.53 200 THR A N 1
ATOM 1677 C CA . THR A 1 200 ? 15.564 20.979 -5.592 1.00 51.53 200 THR A CA 1
ATOM 1678 C C . THR A 1 200 ? 17.029 20.659 -5.937 1.00 51.53 200 THR A C 1
ATOM 1680 O O . THR A 1 200 ? 17.454 20.909 -7.061 1.00 51.53 200 THR A O 1
ATOM 1683 N N . SER A 1 201 ? 17.816 20.091 -5.016 1.00 45.50 201 SER A N 1
ATOM 1684 C CA . SER A 1 201 ? 19.244 19.791 -5.201 1.00 45.50 201 SER A CA 1
ATOM 1685 C C . SER A 1 201 ? 19.574 18.334 -5.555 1.00 45.50 201 SER A C 1
ATOM 1687 O O . SER A 1 201 ? 20.747 18.025 -5.777 1.00 45.50 201 SER A O 1
ATOM 1689 N N . ASP A 1 202 ? 18.596 17.428 -5.612 1.00 44.56 202 ASP A N 1
ATOM 1690 C CA . ASP A 1 202 ? 18.868 16.004 -5.844 1.00 44.56 202 ASP A CA 1
ATOM 1691 C C . ASP A 1 202 ? 19.083 15.694 -7.335 1.00 44.56 202 ASP A C 1
ATOM 1693 O O . ASP A 1 202 ? 18.151 15.426 -8.092 1.00 44.56 202 ASP A O 1
ATOM 1697 N N . LYS A 1 203 ? 20.355 15.647 -7.754 1.00 45.69 203 LYS A N 1
ATOM 1698 C CA . LYS A 1 203 ? 20.837 15.099 -9.043 1.00 45.69 203 LYS A CA 1
ATOM 1699 C C . LYS A 1 203 ? 20.625 13.572 -9.171 1.00 45.69 203 LYS A C 1
ATOM 1701 O O . LYS A 1 203 ? 21.448 12.868 -9.749 1.00 45.69 203 LYS A O 1
ATOM 1706 N N . THR A 1 204 ? 19.545 13.028 -8.619 1.00 50.91 204 THR A N 1
ATOM 1707 C CA . THR A 1 204 ? 19.339 11.578 -8.452 1.00 50.91 204 THR A CA 1
ATOM 1708 C C . THR A 1 204 ? 18.615 10.932 -9.645 1.00 50.91 204 THR A C 1
ATOM 1710 O O . THR A 1 204 ? 18.327 9.740 -9.599 1.00 50.91 204 THR A O 1
ATOM 1713 N N . SER A 1 205 ? 18.335 11.665 -10.734 1.00 57.66 205 SER A N 1
ATOM 1714 C CA . SER A 1 205 ? 17.378 11.231 -11.774 1.00 57.66 205 SER A CA 1
ATOM 1715 C C . SER A 1 205 ? 17.706 9.895 -12.462 1.00 57.66 205 SER A C 1
ATOM 1717 O O . SER A 1 205 ? 16.777 9.158 -12.781 1.00 57.66 205 SER A O 1
ATOM 1719 N N . SER A 1 206 ? 18.986 9.530 -12.619 1.00 58.75 206 SER A N 1
ATOM 1720 C CA . SER A 1 206 ? 19.382 8.252 -13.244 1.00 58.75 206 SER A CA 1
ATOM 1721 C C . SER A 1 206 ? 19.018 7.034 -12.368 1.00 58.75 206 SER A C 1
ATOM 1723 O O . SER A 1 206 ? 18.430 6.075 -12.860 1.00 58.75 206 SER A O 1
ATOM 1725 N N . LYS A 1 207 ? 19.193 7.111 -11.038 1.00 78.25 207 LYS A N 1
ATOM 1726 C CA . LYS A 1 207 ? 18.977 5.967 -10.121 1.00 78.25 207 LYS A CA 1
ATOM 1727 C C . LYS A 1 207 ? 17.532 5.770 -9.656 1.00 78.25 207 LYS A C 1
ATOM 1729 O O . LYS A 1 207 ? 17.228 4.754 -9.031 1.00 78.25 207 LYS A O 1
ATOM 1734 N N . VAL A 1 208 ? 16.635 6.724 -9.923 1.00 86.25 208 VAL A N 1
ATOM 1735 C CA . VAL A 1 208 ? 15.231 6.640 -9.478 1.00 86.25 208 VAL A CA 1
ATOM 1736 C C . VAL A 1 208 ? 14.534 5.413 -10.067 1.00 86.25 208 VAL A C 1
ATOM 1738 O O . VAL A 1 208 ? 13.848 4.698 -9.339 1.00 86.25 208 VAL A O 1
ATOM 1741 N N . HIS A 1 209 ? 14.732 5.152 -11.360 1.00 86.56 209 HIS A N 1
ATOM 1742 C CA . HIS A 1 209 ? 14.098 4.033 -12.062 1.00 86.56 209 HIS A CA 1
ATOM 1743 C C . HIS A 1 209 ? 14.555 2.692 -11.487 1.00 86.56 209 HIS A C 1
ATOM 1745 O O . HIS A 1 209 ? 13.716 1.869 -11.127 1.00 86.56 209 HIS A O 1
ATOM 1751 N N . LYS A 1 210 ? 15.870 2.532 -11.287 1.00 88.94 210 LYS A N 1
ATOM 1752 C CA . LYS A 1 210 ? 16.474 1.367 -10.631 1.00 88.94 210 LYS A CA 1
ATOM 1753 C C . LYS A 1 210 ? 15.853 1.115 -9.254 1.00 88.94 210 LYS A C 1
ATOM 1755 O O . LYS A 1 210 ? 15.348 0.031 -8.986 1.00 88.94 210 LYS A O 1
ATOM 1760 N N . PHE A 1 211 ? 15.812 2.144 -8.407 1.00 91.38 211 PHE A N 1
ATOM 1761 C CA . PHE A 1 211 ? 15.279 2.050 -7.045 1.00 91.38 211 PHE A CA 1
ATOM 1762 C C . PHE A 1 211 ? 13.786 1.685 -6.997 1.00 91.38 211 PHE A C 1
ATOM 1764 O O . PHE A 1 211 ? 13.355 0.893 -6.153 1.00 91.38 211 PHE A O 1
ATOM 1771 N N . LEU A 1 212 ? 12.973 2.265 -7.883 1.00 92.94 212 LEU A N 1
ATOM 1772 C CA . LEU A 1 212 ? 11.546 1.949 -7.947 1.00 92.94 212 LEU A CA 1
ATOM 1773 C C . LEU A 1 212 ? 11.307 0.561 -8.544 1.00 92.94 212 LEU A C 1
ATOM 1775 O O . LEU A 1 212 ? 10.439 -0.147 -8.045 1.00 92.94 212 LEU A O 1
ATOM 1779 N N . MET A 1 213 ? 12.106 0.136 -9.526 1.00 94.38 213 MET A N 1
ATOM 1780 C CA . MET A 1 213 ? 12.064 -1.225 -10.067 1.00 94.38 213 MET A CA 1
ATOM 1781 C C . MET A 1 213 ? 12.396 -2.264 -8.991 1.00 94.38 213 MET A C 1
ATOM 1783 O O . MET A 1 213 ? 11.625 -3.201 -8.784 1.00 94.38 213 MET A O 1
ATOM 1787 N N . GLU A 1 214 ? 13.477 -2.054 -8.234 1.00 94.31 214 GLU A N 1
ATOM 1788 C CA . GLU A 1 214 ? 13.828 -2.893 -7.079 1.00 94.31 214 GLU A CA 1
ATOM 1789 C C . GLU A 1 214 ? 12.675 -2.953 -6.069 1.00 94.31 214 GLU A C 1
ATOM 1791 O O . GLU A 1 214 ? 12.342 -4.023 -5.554 1.00 94.31 214 GLU A O 1
ATOM 1796 N N . SER A 1 215 ? 12.029 -1.812 -5.816 1.00 95.94 215 SER A N 1
ATOM 1797 C CA . SER A 1 215 ? 10.887 -1.721 -4.905 1.00 95.94 215 SER A CA 1
ATOM 1798 C C . SER A 1 215 ? 9.679 -2.509 -5.418 1.00 95.94 215 SER A C 1
ATOM 1800 O O . SER A 1 215 ? 9.110 -3.283 -4.654 1.00 95.94 215 SER A O 1
ATOM 1802 N N . VAL A 1 216 ? 9.308 -2.373 -6.697 1.00 96.81 216 VAL A N 1
ATOM 1803 C CA . VAL A 1 216 ? 8.191 -3.117 -7.306 1.00 96.81 216 VAL A CA 1
ATOM 1804 C C . VAL A 1 216 ? 8.426 -4.623 -7.198 1.00 96.81 216 VAL A C 1
ATOM 1806 O O . VAL A 1 216 ? 7.576 -5.329 -6.660 1.00 96.81 216 VAL A O 1
ATOM 1809 N N . LEU A 1 217 ? 9.590 -5.111 -7.636 1.00 96.12 217 LEU A N 1
ATOM 1810 C CA . LEU A 1 217 ? 9.940 -6.534 -7.581 1.00 96.12 217 LEU A CA 1
ATOM 1811 C C . LEU A 1 217 ? 9.941 -7.080 -6.149 1.00 96.12 217 LEU A C 1
ATOM 1813 O O . LEU A 1 217 ? 9.399 -8.154 -5.890 1.00 96.12 217 LEU A O 1
ATOM 1817 N N . THR A 1 218 ? 10.498 -6.320 -5.202 1.00 95.69 218 THR A N 1
ATOM 1818 C CA . THR A 1 218 ? 10.503 -6.698 -3.782 1.00 95.69 218 THR A CA 1
ATOM 1819 C C . THR A 1 218 ? 9.080 -6.809 -3.238 1.00 95.69 218 THR A C 1
ATOM 1821 O O . THR A 1 218 ? 8.724 -7.816 -2.627 1.00 95.69 218 THR A O 1
ATOM 1824 N N . PHE A 1 219 ? 8.246 -5.796 -3.477 1.00 97.75 219 PHE A N 1
ATOM 1825 C CA . PHE A 1 219 ? 6.906 -5.724 -2.902 1.00 97.75 219 PHE A CA 1
ATOM 1826 C C . PHE A 1 219 ? 5.912 -6.691 -3.542 1.00 97.75 219 PHE A C 1
ATOM 1828 O O . PHE A 1 219 ? 5.001 -7.144 -2.852 1.00 97.75 219 PHE A O 1
ATOM 1835 N N . MET A 1 220 ? 6.102 -7.082 -4.807 1.00 95.75 220 MET A N 1
ATOM 1836 C CA . MET A 1 220 ? 5.274 -8.123 -5.429 1.00 95.75 220 MET A CA 1
ATOM 1837 C C . MET A 1 220 ? 5.369 -9.481 -4.723 1.00 95.75 220 MET A C 1
ATOM 1839 O O . MET A 1 220 ? 4.478 -10.306 -4.883 1.00 95.75 220 MET A O 1
ATOM 1843 N N . VAL A 1 221 ? 6.428 -9.708 -3.945 1.00 93.56 221 VAL A N 1
ATOM 1844 C CA . VAL A 1 221 ? 6.628 -10.915 -3.132 1.00 93.56 221 VAL A CA 1
ATOM 1845 C C . VAL A 1 221 ? 6.316 -10.605 -1.673 1.00 93.56 221 VAL A C 1
ATOM 1847 O O . VAL A 1 221 ? 5.476 -11.256 -1.056 1.00 93.56 221 VAL A O 1
ATOM 1850 N N . SER A 1 222 ? 6.953 -9.571 -1.114 1.00 94.19 222 SER A N 1
ATOM 1851 C CA . SER A 1 222 ? 6.906 -9.324 0.329 1.00 94.19 222 SER A CA 1
ATOM 1852 C C . SER A 1 222 ? 5.541 -8.886 0.847 1.00 94.19 222 SER A C 1
ATOM 1854 O O . SER A 1 222 ? 5.255 -9.052 2.031 1.00 94.19 222 SER A O 1
ATOM 1856 N N . GLU A 1 223 ? 4.713 -8.275 -0.002 1.00 96.00 223 GLU A N 1
ATOM 1857 C CA . GLU A 1 223 ? 3.410 -7.751 0.403 1.00 96.00 223 GLU A CA 1
ATOM 1858 C C . GLU A 1 223 ? 2.275 -8.751 0.207 1.00 96.00 223 GLU A C 1
ATOM 1860 O O . GLU A 1 223 ? 1.219 -8.590 0.813 1.00 96.00 223 GLU A O 1
ATOM 1865 N N . VAL A 1 224 ? 2.475 -9.794 -0.600 1.00 94.50 224 VAL A N 1
ATOM 1866 C CA . VAL A 1 224 ? 1.455 -10.820 -0.851 1.00 94.50 224 VAL A CA 1
ATOM 1867 C C . VAL A 1 224 ? 1.099 -11.576 0.427 1.00 94.50 224 VAL A C 1
ATOM 1869 O O . VAL A 1 224 ? -0.073 -11.712 0.763 1.00 94.50 224 VAL A O 1
ATOM 1872 N N . VAL A 1 225 ? 2.113 -11.966 1.198 1.00 92.31 225 VAL A N 1
ATOM 1873 C CA . VAL A 1 225 ? 1.951 -12.727 2.449 1.00 92.31 225 VAL A CA 1
ATOM 1874 C C . VAL A 1 225 ? 1.366 -11.909 3.607 1.00 92.31 225 VAL A C 1
ATOM 1876 O O . VAL A 1 225 ? 1.012 -12.459 4.643 1.00 92.31 225 VAL A O 1
ATOM 1879 N N . LYS A 1 226 ? 1.297 -10.577 3.478 1.00 93.94 226 LYS A N 1
ATOM 1880 C CA . LYS A 1 226 ? 0.802 -9.699 4.552 1.00 93.94 226 LYS A CA 1
ATOM 1881 C C . LYS A 1 226 ? -0.710 -9.532 4.527 1.00 93.94 226 LYS A C 1
ATOM 1883 O O . LYS A 1 226 ? -1.296 -9.180 5.553 1.00 93.94 226 LYS A O 1
ATOM 1888 N N . VAL A 1 227 ? -1.336 -9.735 3.370 1.00 96.69 227 VAL A N 1
ATOM 1889 C CA . VAL A 1 227 ? -2.783 -9.591 3.214 1.00 96.69 227 VAL A CA 1
ATOM 1890 C C . VAL A 1 227 ? -3.482 -10.747 3.922 1.00 96.69 227 VAL A C 1
ATOM 1892 O O . VAL A 1 227 ? -3.233 -11.910 3.624 1.00 96.69 227 VAL A O 1
ATOM 1895 N N . GLN A 1 228 ? -4.371 -10.423 4.858 1.00 95.62 228 GLN A N 1
ATOM 1896 C CA . GLN A 1 228 ? -5.092 -11.402 5.665 1.00 95.62 228 GLN A CA 1
ATOM 1897 C C . GLN A 1 228 ? -6.322 -11.911 4.914 1.00 95.62 228 GLN A C 1
ATOM 1899 O O . GLN A 1 228 ? -7.442 -11.432 5.107 1.00 95.62 228 GLN A O 1
ATOM 1904 N N . TRP A 1 229 ? -6.092 -12.863 4.015 1.00 94.12 229 TRP A N 1
ATOM 1905 C CA . TRP A 1 229 ? -7.147 -13.577 3.305 1.00 94.12 229 TRP A CA 1
ATOM 1906 C C . TRP A 1 229 ? -7.833 -14.615 4.193 1.00 94.12 229 TRP A C 1
ATOM 1908 O O . TRP A 1 229 ? -7.212 -15.196 5.076 1.00 94.12 229 TRP A O 1
ATOM 1918 N N . ASP A 1 230 ? -9.101 -14.905 3.897 1.00 88.69 230 ASP A N 1
ATOM 1919 C CA . ASP A 1 230 ? -9.809 -16.032 4.526 1.00 88.69 230 ASP A CA 1
ATOM 1920 C C . ASP A 1 230 ? -9.427 -17.382 3.896 1.00 88.69 230 ASP A C 1
ATOM 1922 O O . ASP A 1 230 ? -9.585 -18.425 4.522 1.00 88.69 230 ASP A O 1
ATOM 1926 N N . ASN A 1 231 ? -8.948 -17.367 2.646 1.00 88.12 231 ASN A N 1
ATOM 1927 C CA . ASN A 1 231 ? -8.549 -18.547 1.881 1.00 88.12 231 ASN A CA 1
ATOM 1928 C C . ASN A 1 231 ? -7.100 -18.388 1.396 1.00 88.12 231 ASN A C 1
ATOM 1930 O O . ASN A 1 231 ? -6.761 -17.373 0.783 1.00 88.12 231 ASN A O 1
ATOM 1934 N N . LEU A 1 232 ? -6.272 -19.409 1.625 1.00 84.56 232 LEU A N 1
ATOM 1935 C CA . LEU A 1 232 ? -4.865 -19.457 1.221 1.00 84.56 232 LEU A CA 1
ATOM 1936 C C . LEU A 1 232 ? -4.674 -19.379 -0.303 1.00 84.56 232 LEU A C 1
ATOM 1938 O O . LEU A 1 232 ? -3.732 -18.736 -0.760 1.00 84.56 232 LEU A O 1
ATOM 1942 N N . GLU A 1 233 ? -5.601 -19.921 -1.098 1.00 91.56 233 GLU A N 1
ATOM 1943 C CA . GLU A 1 233 ? -5.558 -19.850 -2.572 1.00 91.56 233 GLU A CA 1
ATOM 1944 C C . GLU A 1 233 ? -5.535 -18.400 -3.082 1.00 91.56 233 GLU A C 1
ATOM 1946 O O . GLU A 1 233 ? -5.012 -18.087 -4.153 1.00 91.56 233 GLU A O 1
ATOM 1951 N N . MET A 1 234 ? -6.087 -17.468 -2.300 1.00 92.62 234 MET A N 1
ATOM 1952 C CA . MET A 1 234 ? -6.156 -16.060 -2.685 1.00 92.62 234 MET A CA 1
ATOM 1953 C C . MET A 1 234 ? -4.783 -15.401 -2.697 1.00 92.62 234 MET A C 1
ATOM 1955 O O . MET A 1 234 ? -4.567 -14.481 -3.488 1.00 92.62 234 MET A O 1
ATOM 1959 N N . GLN A 1 235 ? -3.867 -15.882 -1.858 1.00 92.69 235 GLN A N 1
ATOM 1960 C CA . GLN A 1 235 ? -2.484 -15.432 -1.829 1.00 92.69 235 GLN A CA 1
ATOM 1961 C C . GLN A 1 235 ? -1.753 -15.841 -3.114 1.00 92.69 235 GLN A C 1
ATOM 1963 O O . GLN A 1 235 ? -1.086 -15.016 -3.739 1.00 92.69 235 GLN A O 1
ATOM 1968 N N . GLU A 1 236 ? -1.931 -17.090 -3.548 1.00 91.62 236 GLU A N 1
ATOM 1969 C CA . GLU A 1 236 ? -1.355 -17.600 -4.795 1.00 91.62 236 GLU A CA 1
ATOM 1970 C C . GLU A 1 236 ? -1.897 -16.828 -6.006 1.00 91.62 236 GLU A C 1
ATOM 1972 O O . GLU A 1 236 ? -1.135 -16.326 -6.838 1.00 91.62 236 GLU A O 1
ATOM 1977 N N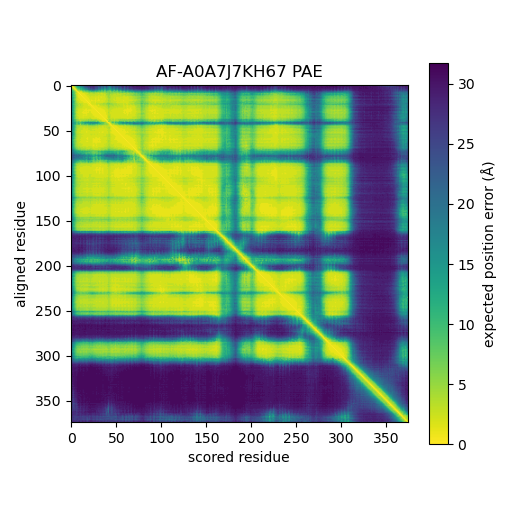 . LEU A 1 237 ? -3.219 -16.648 -6.072 1.00 95.25 237 LEU A N 1
ATOM 1978 C CA . LEU A 1 237 ? -3.862 -15.875 -7.134 1.00 95.25 237 LEU A CA 1
ATOM 1979 C C . LEU A 1 237 ? -3.374 -14.422 -7.167 1.00 95.25 237 LEU A C 1
ATOM 1981 O O . LEU A 1 237 ? -3.149 -13.880 -8.252 1.00 95.25 237 LEU A O 1
ATOM 1985 N N . ALA A 1 238 ? -3.156 -13.811 -6.001 1.00 96.56 238 ALA A N 1
ATOM 1986 C CA . ALA A 1 238 ? -2.616 -12.462 -5.888 1.00 96.56 238 ALA A CA 1
ATOM 1987 C C . ALA A 1 238 ? -1.179 -12.367 -6.430 1.00 96.56 238 ALA A C 1
ATOM 1989 O O . ALA A 1 238 ? -0.892 -11.481 -7.242 1.00 96.56 238 ALA A O 1
ATOM 1990 N N . PHE A 1 239 ? -0.297 -13.304 -6.063 1.00 95.81 239 PHE A N 1
ATOM 1991 C CA . PHE A 1 239 ? 1.064 -13.358 -6.606 1.00 95.81 239 PHE A CA 1
ATOM 1992 C C . PHE A 1 239 ? 1.062 -13.581 -8.121 1.00 95.81 239 PHE A C 1
ATOM 1994 O O . PHE A 1 239 ? 1.694 -12.828 -8.866 1.00 95.81 239 PHE A O 1
ATOM 2001 N N . ARG A 1 240 ? 0.297 -14.567 -8.605 1.00 96.00 240 ARG A N 1
ATOM 2002 C CA . ARG A 1 240 ? 0.187 -14.879 -10.036 1.00 96.00 240 ARG A CA 1
ATOM 2003 C C . ARG A 1 240 ? -0.313 -13.677 -10.836 1.00 96.00 240 ARG A C 1
ATOM 2005 O O . ARG A 1 240 ? 0.208 -13.394 -11.916 1.00 96.00 240 ARG A O 1
ATOM 2012 N N . PHE A 1 241 ? -1.295 -12.949 -10.307 1.00 97.50 241 PHE A N 1
ATOM 2013 C CA . PHE A 1 241 ? -1.809 -11.719 -10.907 1.00 97.50 241 PHE A CA 1
ATOM 2014 C C . PHE A 1 241 ? -0.737 -10.623 -11.003 1.00 97.50 241 PHE A C 1
ATOM 2016 O O . PHE A 1 241 ? -0.567 -10.022 -12.070 1.00 97.50 241 PHE A O 1
ATOM 2023 N N . LEU A 1 242 ? 0.009 -10.379 -9.921 1.00 97.56 242 LEU A N 1
ATOM 2024 C CA . LEU A 1 242 ? 1.094 -9.396 -9.898 1.00 97.56 242 LEU A CA 1
ATOM 2025 C C . LEU A 1 242 ? 2.204 -9.760 -10.884 1.00 97.56 242 LEU A C 1
ATOM 2027 O O . LEU A 1 242 ? 2.603 -8.927 -11.697 1.00 97.56 242 LEU A O 1
ATOM 2031 N N . PHE A 1 243 ? 2.651 -11.015 -10.869 1.00 95.75 243 PHE A N 1
ATOM 2032 C CA . PHE A 1 243 ? 3.702 -11.490 -11.760 1.00 95.75 243 PHE A CA 1
ATOM 2033 C C . PHE A 1 243 ? 3.280 -11.425 -13.233 1.00 95.75 243 PHE A C 1
ATOM 2035 O O . PHE A 1 243 ? 4.048 -10.982 -14.085 1.00 95.75 243 PHE A O 1
ATOM 2042 N N . ASN A 1 244 ? 2.037 -11.798 -13.553 1.00 95.38 244 ASN A N 1
ATOM 2043 C CA . ASN A 1 244 ? 1.507 -11.642 -14.907 1.00 95.38 244 ASN A CA 1
ATOM 2044 C C . ASN A 1 244 ? 1.417 -10.171 -15.321 1.00 95.38 244 ASN A C 1
ATOM 2046 O O . ASN A 1 244 ? 1.840 -9.841 -16.424 1.00 95.38 244 ASN A O 1
ATOM 2050 N N . SER A 1 245 ? 0.959 -9.284 -14.432 1.00 95.06 245 SER A N 1
ATOM 2051 C CA . SER A 1 245 ? 0.954 -7.839 -14.692 1.00 95.06 245 SER A CA 1
ATOM 2052 C C . SER A 1 245 ? 2.367 -7.326 -14.976 1.00 95.06 245 SER A C 1
ATOM 2054 O O . SER A 1 245 ? 2.580 -6.589 -15.935 1.00 95.06 245 SER A O 1
ATOM 2056 N N . PHE A 1 246 ? 3.358 -7.754 -14.191 1.00 95.00 246 PHE A N 1
ATOM 2057 C CA . PHE A 1 246 ? 4.753 -7.394 -14.420 1.00 95.00 246 PHE A CA 1
ATOM 2058 C C . PHE A 1 246 ? 5.252 -7.863 -15.791 1.00 95.00 246 PHE A C 1
ATOM 2060 O O . PHE A 1 246 ? 5.830 -7.072 -16.535 1.00 95.00 246 PHE A O 1
ATOM 2067 N N . LYS A 1 247 ? 4.973 -9.116 -16.171 1.00 90.88 247 LYS A N 1
ATOM 2068 C CA . LYS A 1 247 ? 5.317 -9.625 -17.506 1.00 90.88 247 LYS A CA 1
ATOM 2069 C C . LYS A 1 247 ? 4.696 -8.782 -18.617 1.00 90.88 247 LYS A C 1
ATOM 2071 O O . LYS A 1 247 ? 5.383 -8.412 -19.560 1.00 90.88 247 LYS A O 1
ATOM 2076 N N . THR A 1 248 ? 3.416 -8.452 -18.485 1.00 90.75 248 THR A N 1
ATOM 2077 C CA . THR A 1 248 ? 2.683 -7.685 -19.494 1.00 90.75 248 THR A CA 1
ATOM 2078 C C . THR A 1 248 ? 3.219 -6.264 -19.655 1.00 90.75 248 THR A C 1
ATOM 2080 O O . THR A 1 248 ? 3.399 -5.8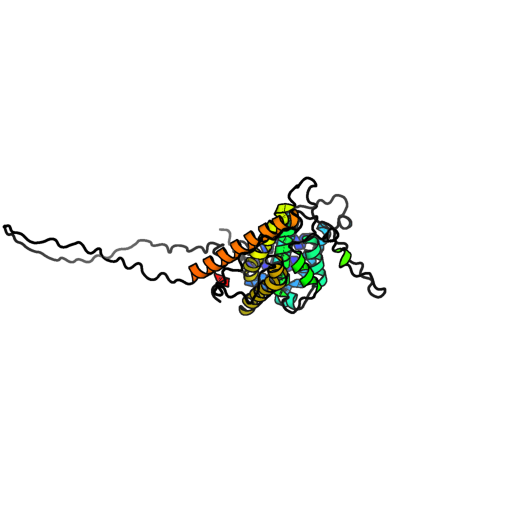20 -20.784 1.00 90.75 248 THR A O 1
ATOM 2083 N N . TYR A 1 249 ? 3.475 -5.549 -18.556 1.00 90.44 249 TYR A N 1
ATOM 2084 C CA . TYR A 1 249 ? 3.781 -4.113 -18.612 1.00 90.44 249 TYR A CA 1
ATOM 2085 C C . TYR A 1 249 ? 5.274 -3.780 -18.591 1.00 90.44 249 TYR A C 1
ATOM 2087 O O . TYR A 1 249 ? 5.662 -2.736 -19.108 1.00 90.44 249 TYR A O 1
ATOM 2095 N N . TYR A 1 250 ? 6.110 -4.642 -18.010 1.00 90.81 250 TYR A N 1
ATOM 2096 C CA . TYR A 1 250 ? 7.530 -4.359 -17.809 1.00 90.81 250 TYR A CA 1
ATOM 2097 C C . TYR A 1 250 ? 8.450 -5.296 -18.586 1.00 90.81 250 TYR A C 1
ATOM 2099 O O . TYR A 1 250 ? 9.442 -4.824 -19.129 1.00 90.81 250 TYR A O 1
ATOM 2107 N N . LEU A 1 251 ? 8.155 -6.596 -18.689 1.00 88.06 251 LEU A N 1
ATOM 2108 C CA . LEU A 1 251 ? 9.129 -7.551 -19.240 1.00 88.06 251 LEU A CA 1
ATOM 2109 C C . LEU A 1 251 ? 9.498 -7.253 -20.699 1.00 88.06 251 LEU A C 1
ATOM 2111 O O . LEU A 1 251 ? 10.681 -7.157 -21.004 1.00 88.06 251 LEU A O 1
ATOM 2115 N N . ASN A 1 252 ? 8.513 -7.028 -21.572 1.00 80.69 252 ASN A N 1
ATOM 2116 C CA . ASN A 1 252 ? 8.775 -6.706 -22.983 1.00 80.69 252 ASN A CA 1
ATOM 2117 C C . ASN A 1 252 ? 9.433 -5.331 -23.164 1.00 80.69 252 ASN A C 1
ATOM 2119 O O . ASN A 1 252 ? 10.148 -5.105 -24.134 1.00 80.69 252 ASN A O 1
ATOM 2123 N N . VAL A 1 253 ? 9.201 -4.410 -22.225 1.00 84.06 253 VAL A N 1
ATOM 2124 C CA . VAL A 1 253 ? 9.844 -3.092 -22.217 1.00 84.06 253 VAL A CA 1
ATOM 2125 C C . VAL A 1 253 ? 11.313 -3.215 -21.814 1.00 84.06 253 VAL A C 1
ATOM 2127 O O . VAL A 1 253 ? 12.176 -2.614 -22.444 1.00 84.06 253 VAL A O 1
ATOM 2130 N N . ILE A 1 254 ? 11.598 -4.011 -20.782 1.00 86.56 254 ILE A N 1
ATOM 2131 C CA . ILE A 1 254 ? 12.944 -4.209 -20.234 1.00 86.56 254 ILE A CA 1
ATOM 2132 C C . ILE A 1 254 ? 13.781 -5.107 -21.150 1.00 86.56 254 ILE A C 1
ATOM 2134 O O . ILE A 1 254 ? 14.973 -4.865 -21.323 1.00 86.56 254 ILE A O 1
ATOM 2138 N N . PHE A 1 255 ? 13.167 -6.102 -21.792 1.00 85.19 255 PHE A N 1
ATOM 2139 C CA . PHE A 1 255 ? 13.821 -7.018 -22.725 1.00 85.19 255 PHE A CA 1
ATOM 2140 C C . PHE A 1 255 ? 13.109 -7.021 -24.090 1.00 85.19 255 PHE A C 1
ATOM 2142 O O . PHE A 1 255 ? 12.428 -7.987 -24.426 1.00 85.19 255 PHE A O 1
ATOM 2149 N N . PRO A 1 256 ? 13.295 -5.987 -24.932 1.00 77.31 256 PRO A N 1
ATOM 2150 C CA . PRO A 1 256 ? 12.622 -5.893 -26.234 1.00 77.31 256 PRO A CA 1
ATOM 2151 C C . PRO A 1 256 ? 12.941 -7.040 -27.203 1.00 77.31 256 PRO A C 1
ATOM 2153 O O . PRO A 1 256 ? 12.155 -7.334 -28.096 1.00 77.31 256 PRO A O 1
ATOM 2156 N N . LYS A 1 257 ? 14.102 -7.689 -27.035 1.00 68.19 257 LYS A N 1
ATOM 2157 C CA . LYS A 1 257 ? 14.544 -8.848 -27.831 1.00 68.19 257 LYS A CA 1
ATOM 2158 C C . LYS A 1 257 ? 14.123 -10.197 -27.227 1.00 68.19 257 LYS A C 1
ATOM 2160 O O . LYS A 1 257 ? 14.581 -11.238 -27.688 1.00 68.19 257 LYS A O 1
ATOM 2165 N N . PHE A 1 258 ? 13.315 -10.195 -26.167 1.00 63.59 258 PHE A N 1
ATOM 2166 C CA . PHE A 1 258 ? 12.814 -11.419 -25.555 1.00 63.59 258 PHE A CA 1
ATOM 2167 C C . PHE A 1 258 ? 11.712 -12.013 -26.435 1.00 63.59 258 PHE A C 1
ATOM 2169 O O . PHE A 1 258 ? 10.556 -11.601 -26.368 1.00 63.59 258 PHE A O 1
ATOM 2176 N N . ASP A 1 259 ? 12.076 -12.968 -27.285 1.00 57.31 259 ASP A N 1
ATOM 2177 C CA . ASP A 1 259 ? 11.101 -13.788 -27.998 1.00 57.31 259 ASP A CA 1
ATOM 2178 C C . ASP A 1 259 ? 10.708 -14.989 -27.121 1.00 57.31 259 ASP A C 1
ATOM 2180 O O . ASP A 1 259 ? 11.546 -15.736 -26.615 1.00 57.31 259 ASP A O 1
ATOM 2184 N N . VAL A 1 260 ? 9.398 -15.146 -26.916 1.00 54.41 260 VAL A N 1
ATOM 2185 C CA . VAL A 1 260 ? 8.779 -16.226 -26.130 1.00 54.41 260 VAL A CA 1
ATOM 2186 C C . VAL A 1 260 ? 9.042 -17.597 -26.773 1.00 54.41 260 VAL A C 1
ATOM 2188 O O . VAL A 1 260 ? 8.970 -18.620 -26.094 1.00 54.41 260 VAL A O 1
ATOM 2191 N N . ASN A 1 261 ? 9.387 -17.619 -28.065 1.00 52.78 261 ASN A N 1
ATOM 2192 C CA . ASN A 1 261 ? 9.745 -18.819 -28.818 1.00 52.78 261 ASN A CA 1
ATOM 2193 C C . ASN A 1 261 ? 11.251 -19.116 -28.825 1.00 52.78 261 ASN A C 1
ATOM 2195 O O . ASN A 1 261 ? 11.659 -20.146 -29.371 1.00 52.78 261 ASN A O 1
ATOM 2199 N N . THR A 1 262 ? 12.085 -18.267 -28.213 1.00 49.12 262 THR A N 1
ATOM 2200 C CA . THR A 1 262 ? 13.521 -18.531 -28.086 1.00 49.12 262 THR A CA 1
ATOM 2201 C C . THR A 1 262 ? 13.728 -19.643 -27.070 1.00 49.12 262 THR A C 1
ATOM 2203 O O . THR A 1 262 ? 13.865 -19.424 -25.867 1.00 49.12 262 THR A O 1
ATOM 2206 N N . SER A 1 263 ? 13.719 -20.879 -27.559 1.00 43.12 263 SER A N 1
ATOM 2207 C CA . SER A 1 263 ? 14.142 -22.034 -26.781 1.00 43.12 263 SER A CA 1
ATOM 2208 C C . SER A 1 263 ? 15.557 -21.785 -26.259 1.00 43.12 263 SER A C 1
ATOM 2210 O O . SER A 1 263 ? 16.463 -21.488 -27.033 1.00 43.12 263 SER A O 1
ATOM 2212 N N . VAL A 1 264 ? 15.775 -21.973 -24.956 1.00 50.12 264 VAL A N 1
ATOM 2213 C CA . VAL A 1 264 ? 17.114 -21.925 -24.327 1.00 50.12 264 VAL A CA 1
ATOM 2214 C C . VAL A 1 264 ? 18.063 -22.972 -24.944 1.00 50.12 264 VAL A C 1
ATOM 2216 O O . VAL A 1 264 ? 19.277 -22.885 -24.796 1.00 50.12 264 VAL A O 1
ATOM 2219 N N . TYR A 1 265 ? 17.504 -23.949 -25.670 1.00 46.38 265 TYR A N 1
ATOM 2220 C CA . TYR A 1 265 ? 18.216 -24.996 -26.402 1.00 46.38 265 TYR A CA 1
ATOM 2221 C C . TYR A 1 265 ? 18.317 -24.741 -27.912 1.00 46.38 265 TYR A C 1
ATOM 2223 O O . TYR A 1 265 ? 18.915 -25.548 -28.623 1.00 46.38 265 TYR A O 1
ATOM 2231 N N . ALA A 1 266 ? 17.741 -23.651 -28.430 1.00 48.88 266 ALA A N 1
ATOM 2232 C CA . ALA A 1 266 ? 17.987 -23.211 -29.798 1.00 48.88 266 ALA A CA 1
ATOM 2233 C C . ALA A 1 266 ? 19.351 -22.514 -29.842 1.00 48.88 266 ALA A C 1
ATOM 2235 O O . ALA A 1 266 ? 19.463 -21.294 -29.911 1.00 48.88 266 ALA A O 1
ATOM 2236 N N . THR A 1 267 ? 20.413 -23.311 -29.765 1.00 41.19 267 THR A N 1
ATOM 2237 C CA . THR A 1 267 ? 21.789 -22.864 -29.972 1.00 41.19 267 THR A CA 1
ATOM 2238 C C . THR A 1 267 ? 22.015 -22.592 -31.461 1.00 41.19 267 THR A C 1
ATOM 2240 O O . THR A 1 267 ? 22.784 -23.286 -32.120 1.00 41.19 267 THR A O 1
ATOM 2243 N N . SER A 1 268 ? 21.332 -21.604 -32.037 1.00 41.09 268 SER A N 1
ATOM 2244 C CA . SER A 1 268 ? 21.794 -20.987 -33.278 1.00 41.09 268 SER A CA 1
ATOM 2245 C C . SER A 1 268 ? 22.729 -19.851 -32.885 1.00 41.09 268 SER A C 1
ATOM 2247 O O . SER A 1 268 ? 22.304 -18.817 -32.374 1.00 41.09 268 SER A O 1
ATOM 2249 N N . VAL A 1 269 ? 24.019 -20.084 -33.111 1.00 45.38 269 VAL A N 1
ATOM 2250 C CA . VAL A 1 269 ? 25.156 -19.188 -32.835 1.00 45.38 269 VAL A CA 1
ATOM 2251 C C . VAL A 1 269 ? 25.039 -17.828 -33.561 1.00 45.38 269 VAL A C 1
ATOM 2253 O O . VAL A 1 269 ? 25.804 -16.911 -33.282 1.00 45.38 269 VAL A O 1
ATOM 2256 N N . ASP A 1 270 ? 24.025 -17.651 -34.410 1.00 42.41 270 ASP A N 1
ATOM 2257 C CA . ASP A 1 270 ? 23.796 -16.462 -35.237 1.00 42.41 270 ASP A CA 1
ATOM 2258 C C . ASP A 1 270 ? 22.961 -15.352 -34.565 1.00 42.41 270 ASP A C 1
ATOM 2260 O O . ASP A 1 270 ? 22.704 -14.313 -35.171 1.00 42.41 270 ASP A O 1
ATOM 2264 N N . HIS A 1 271 ? 22.546 -15.525 -33.304 1.00 44.34 271 HIS A N 1
ATOM 2265 C CA . HIS A 1 271 ? 21.808 -14.504 -32.545 1.00 44.34 271 HIS A CA 1
ATOM 2266 C C . HIS A 1 271 ? 22.540 -14.085 -31.267 1.00 44.34 271 HIS A C 1
ATOM 2268 O O . HIS A 1 271 ? 21.969 -14.038 -30.177 1.00 44.34 271 HIS A O 1
ATOM 2274 N N . LEU A 1 272 ? 23.824 -13.741 -31.392 1.00 41.34 272 LEU A N 1
ATOM 2275 C CA . LEU A 1 272 ? 24.451 -12.880 -30.393 1.00 41.34 272 LEU A CA 1
ATOM 2276 C C . LEU A 1 272 ? 23.718 -11.523 -30.416 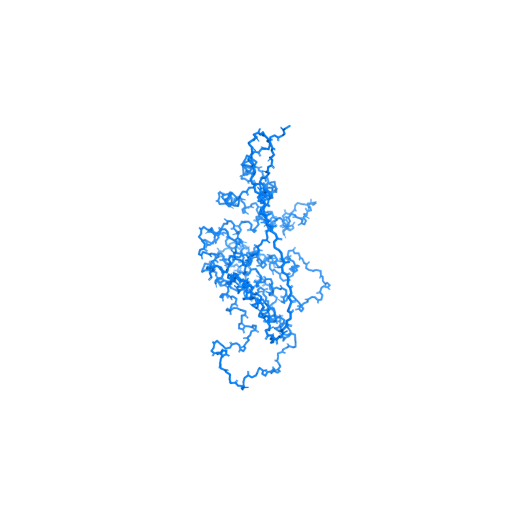1.00 41.34 272 LEU A C 1
ATOM 2278 O O . LEU A 1 272 ? 23.440 -11.020 -31.508 1.00 41.34 272 LEU A O 1
ATOM 2282 N N . PRO A 1 273 ? 23.382 -10.901 -29.271 1.00 39.97 273 PRO A N 1
ATOM 2283 C CA . PRO A 1 273 ? 22.738 -9.598 -29.284 1.00 39.97 273 PRO A CA 1
ATOM 2284 C C . PRO A 1 273 ? 23.704 -8.581 -29.899 1.00 39.97 273 PRO A C 1
ATOM 2286 O O . PRO A 1 273 ? 24.617 -8.100 -29.234 1.00 39.97 273 PRO A O 1
ATOM 2289 N N . GLU A 1 274 ? 23.502 -8.231 -31.168 1.00 37.88 274 GLU A N 1
ATOM 2290 C CA . GLU A 1 274 ? 24.125 -7.041 -31.733 1.00 37.88 274 GLU A CA 1
ATOM 2291 C C . GLU A 1 274 ? 23.628 -5.848 -30.913 1.00 37.88 274 GLU A C 1
ATOM 2293 O O . GLU A 1 274 ? 22.426 -5.543 -30.879 1.00 37.88 274 GLU A O 1
ATOM 2298 N N . PHE A 1 275 ? 24.543 -5.207 -30.187 1.00 42.78 275 PHE A N 1
ATOM 2299 C CA . PHE A 1 275 ? 24.323 -3.910 -29.561 1.00 42.78 275 PHE A CA 1
ATOM 2300 C C . PHE A 1 275 ? 24.230 -2.861 -30.679 1.00 42.78 275 PHE A C 1
ATOM 2302 O O . PHE A 1 275 ? 25.180 -2.143 -30.971 1.00 42.78 275 PHE A O 1
ATOM 2309 N N . GLY A 1 276 ? 23.083 -2.857 -31.360 1.00 37.38 276 GLY A N 1
ATOM 2310 C CA . GLY A 1 276 ? 22.726 -1.920 -32.412 1.00 37.38 276 GLY A CA 1
ATOM 2311 C C . GLY A 1 276 ? 22.408 -0.548 -31.828 1.00 37.38 276 GLY A C 1
ATOM 2312 O O . GLY A 1 276 ? 21.531 -0.395 -30.980 1.00 37.38 276 GLY A O 1
ATOM 2313 N N . THR A 1 277 ? 23.187 0.409 -32.299 1.00 44.09 277 THR A N 1
ATOM 2314 C CA . THR A 1 277 ? 23.202 1.854 -32.091 1.00 44.09 277 THR A CA 1
ATOM 2315 C C . THR A 1 277 ? 21.836 2.544 -32.261 1.00 44.09 277 THR A C 1
ATOM 2317 O O . THR A 1 277 ? 21.024 2.133 -33.080 1.00 44.09 277 THR A O 1
ATOM 2320 N N . GLU A 1 278 ? 21.664 3.657 -31.530 1.00 38.03 278 GLU A N 1
ATOM 2321 C CA . GLU A 1 278 ? 20.605 4.688 -31.648 1.00 38.03 278 GLU A CA 1
ATOM 2322 C C . GLU A 1 278 ? 19.298 4.516 -30.844 1.00 38.03 278 GLU A C 1
ATOM 2324 O O . GLU A 1 278 ? 18.199 4.786 -31.319 1.00 38.03 278 GLU A O 1
ATOM 2329 N N . GLN A 1 279 ? 19.416 4.214 -29.548 1.00 42.62 279 GLN A N 1
ATOM 2330 C CA . GLN A 1 279 ? 18.482 4.756 -28.550 1.00 42.62 279 GLN A CA 1
ATOM 2331 C C . GLN A 1 279 ? 19.185 5.883 -27.789 1.00 42.62 279 GLN A C 1
ATOM 2333 O O . GLN A 1 279 ? 20.388 5.797 -27.544 1.00 42.62 279 GLN A O 1
ATOM 2338 N N . SER A 1 280 ? 18.453 6.953 -27.449 1.00 46.28 280 SER A N 1
ATOM 2339 C CA . SER A 1 280 ? 18.956 8.080 -26.648 1.00 46.28 280 SER A CA 1
ATOM 2340 C C . SER A 1 280 ? 19.858 7.569 -25.520 1.00 46.28 280 SER A C 1
ATOM 2342 O O . SER A 1 280 ? 19.444 6.697 -24.758 1.00 46.28 280 SER A O 1
ATOM 2344 N N . VAL A 1 281 ? 21.087 8.089 -25.424 1.00 52.00 281 VAL A N 1
ATOM 2345 C CA . VAL A 1 281 ? 22.154 7.589 -24.529 1.00 52.00 281 VAL A CA 1
ATOM 2346 C C . VAL A 1 281 ? 21.677 7.436 -23.074 1.00 52.00 281 VAL A C 1
ATOM 2348 O O . VAL A 1 281 ? 22.130 6.549 -22.361 1.00 52.00 281 VAL A O 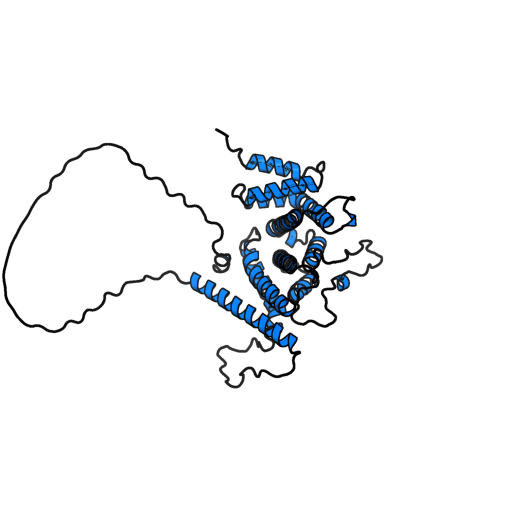1
ATOM 2351 N N . VAL A 1 282 ? 20.704 8.250 -22.650 1.00 51.56 282 VAL A N 1
ATOM 2352 C CA . VAL A 1 282 ? 20.091 8.199 -21.313 1.00 51.56 282 VAL A CA 1
ATOM 2353 C C . VAL A 1 282 ? 19.082 7.048 -21.164 1.00 51.56 282 VAL A C 1
ATOM 2355 O O . VAL A 1 282 ? 19.007 6.433 -20.105 1.00 51.56 282 VAL A O 1
ATOM 2358 N N . GLY A 1 283 ? 18.318 6.726 -22.211 1.00 59.56 283 GLY A N 1
ATOM 2359 C CA . GLY A 1 283 ? 17.346 5.626 -22.199 1.00 59.56 283 GLY A CA 1
ATOM 2360 C C . GLY A 1 283 ? 18.009 4.248 -22.184 1.00 59.56 283 GLY A C 1
ATOM 2361 O O . GLY A 1 283 ? 17.518 3.345 -21.512 1.00 59.56 283 GLY A O 1
ATOM 2362 N N . ALA A 1 284 ? 19.157 4.105 -22.853 1.00 65.19 284 ALA A N 1
ATOM 2363 C CA . ALA A 1 284 ? 19.934 2.865 -22.849 1.00 65.19 284 ALA A CA 1
ATOM 2364 C C . ALA A 1 284 ? 20.514 2.536 -21.457 1.00 65.19 284 ALA A C 1
ATOM 2366 O O . ALA A 1 284 ? 20.479 1.380 -21.039 1.00 65.19 284 ALA A O 1
ATOM 2367 N N . ASP A 1 285 ? 20.988 3.549 -20.722 1.00 73.44 285 ASP A N 1
ATOM 2368 C CA . ASP A 1 285 ? 21.524 3.395 -19.359 1.00 73.44 285 ASP A CA 1
ATOM 2369 C C . ASP A 1 285 ? 20.423 2.998 -18.357 1.00 73.44 285 ASP A C 1
ATOM 2371 O O . ASP A 1 285 ? 20.562 2.027 -17.614 1.00 73.44 285 ASP A O 1
ATOM 2375 N N . VAL A 1 286 ? 19.263 3.669 -18.413 1.00 79.44 286 VAL A N 1
ATOM 2376 C CA . VAL A 1 286 ? 18.091 3.343 -17.575 1.00 79.44 286 VAL A CA 1
ATOM 2377 C C . VAL A 1 286 ? 17.565 1.933 -17.859 1.00 79.44 286 VAL A C 1
ATOM 2379 O O . VAL A 1 286 ? 17.192 1.209 -16.930 1.00 79.44 286 VAL A O 1
ATOM 2382 N N . LEU A 1 287 ? 17.537 1.535 -19.134 1.00 83.62 287 LEU A N 1
ATOM 2383 C CA . LEU A 1 287 ? 17.122 0.199 -19.547 1.00 83.62 287 LEU A CA 1
ATOM 2384 C C . LEU A 1 287 ? 18.082 -0.870 -19.010 1.00 83.62 287 LEU A C 1
ATOM 2386 O O . LEU A 1 287 ? 17.621 -1.845 -18.417 1.00 83.62 287 LEU A O 1
ATOM 2390 N N . GLY A 1 288 ? 19.395 -0.659 -19.148 1.00 84.81 288 GLY A N 1
ATOM 2391 C CA . GLY A 1 288 ? 20.423 -1.557 -18.614 1.00 84.81 288 GLY A CA 1
ATOM 2392 C C . GLY A 1 288 ? 20.343 -1.717 -17.093 1.00 84.81 288 GLY A C 1
ATOM 2393 O O . GLY A 1 288 ? 20.406 -2.834 -16.580 1.00 84.81 288 GLY A O 1
ATOM 2394 N N . ASP A 1 289 ? 20.104 -0.624 -16.366 1.00 86.38 289 ASP A N 1
ATOM 2395 C CA . ASP A 1 289 ? 19.909 -0.651 -14.913 1.00 86.38 289 ASP A CA 1
ATOM 2396 C C . ASP A 1 289 ? 18.675 -1.468 -14.498 1.00 86.38 289 ASP A C 1
ATOM 2398 O O . ASP A 1 289 ? 18.721 -2.234 -13.531 1.00 86.38 289 ASP A O 1
ATOM 2402 N N . CYS A 1 290 ? 17.565 -1.332 -15.230 1.00 87.44 290 CYS A N 1
ATOM 2403 C CA . CYS A 1 290 ? 16.358 -2.119 -14.975 1.00 87.44 290 CYS A CA 1
ATOM 2404 C C . CYS A 1 290 ? 16.568 -3.604 -15.314 1.00 87.44 290 CYS A C 1
ATOM 2406 O O . CYS A 1 290 ? 16.103 -4.464 -14.566 1.00 87.44 290 CYS A O 1
ATOM 2408 N N . GLN A 1 291 ? 17.289 -3.914 -16.396 1.00 90.25 291 GLN A N 1
ATOM 2409 C CA . GLN A 1 291 ? 17.654 -5.286 -16.769 1.00 90.25 291 GLN A CA 1
ATOM 2410 C C . GLN A 1 291 ? 18.492 -5.961 -15.675 1.00 90.25 291 GLN A C 1
ATOM 2412 O O . GLN A 1 291 ? 18.149 -7.062 -15.243 1.00 90.25 291 GLN A O 1
ATOM 2417 N N . ASP A 1 292 ? 19.538 -5.287 -15.182 1.00 90.31 292 ASP A N 1
ATOM 2418 C CA . ASP A 1 292 ? 20.390 -5.754 -14.077 1.00 90.31 292 ASP A CA 1
ATOM 2419 C C . ASP A 1 292 ? 19.559 -6.081 -12.828 1.00 90.31 292 ASP A C 1
ATOM 2421 O O . ASP A 1 292 ? 19.675 -7.167 -12.253 1.00 90.31 292 ASP A O 1
ATOM 2425 N N . VAL A 1 293 ? 18.656 -5.175 -12.444 1.00 92.56 293 VAL A N 1
ATOM 2426 C CA . VAL A 1 293 ? 17.762 -5.367 -11.296 1.00 92.56 293 VAL A CA 1
ATOM 2427 C C . VAL A 1 293 ? 16.858 -6.586 -11.476 1.00 92.56 293 VAL A C 1
ATOM 2429 O O . VAL A 1 293 ? 16.751 -7.399 -10.555 1.00 92.56 293 VAL A O 1
ATOM 2432 N N . VAL A 1 294 ? 16.224 -6.742 -12.642 1.00 91.94 294 VAL A N 1
ATOM 2433 C CA . VAL A 1 294 ? 15.310 -7.866 -12.902 1.00 91.94 294 VAL A CA 1
ATOM 2434 C C . VAL A 1 294 ? 16.057 -9.197 -12.921 1.00 91.94 294 VAL A C 1
ATOM 2436 O O . VAL A 1 294 ? 15.610 -10.143 -12.274 1.00 91.94 294 VAL A O 1
ATOM 2439 N N . ILE A 1 295 ? 17.207 -9.276 -13.602 1.00 91.56 295 ILE A N 1
ATOM 2440 C CA . ILE A 1 295 ? 18.022 -10.499 -13.666 1.00 91.56 295 ILE A CA 1
ATOM 2441 C C . ILE A 1 295 ? 18.503 -10.888 -12.269 1.00 91.56 295 ILE A C 1
ATOM 2443 O O . ILE A 1 295 ? 18.376 -12.050 -11.875 1.00 91.56 295 ILE A O 1
ATOM 2447 N N . ARG A 1 296 ? 19.027 -9.926 -11.498 1.00 92.06 296 ARG A N 1
ATOM 2448 C CA . ARG A 1 296 ? 19.496 -10.173 -10.130 1.00 92.06 296 ARG A CA 1
ATOM 2449 C C . ARG A 1 296 ? 18.362 -10.657 -9.241 1.00 92.06 296 ARG A C 1
ATOM 2451 O O . ARG A 1 296 ? 18.524 -11.656 -8.550 1.00 92.06 296 ARG A O 1
ATOM 2458 N N . TRP A 1 297 ? 17.219 -9.974 -9.270 1.00 93.62 297 TRP A N 1
ATOM 2459 C CA . TRP A 1 297 ? 16.058 -10.362 -8.477 1.00 93.62 297 TRP A CA 1
ATOM 2460 C C . TRP A 1 297 ? 15.572 -11.768 -8.842 1.00 93.62 297 TRP A C 1
ATOM 2462 O O . TRP A 1 297 ? 15.382 -12.583 -7.944 1.00 93.62 297 TRP A O 1
ATOM 2472 N N . PHE A 1 298 ? 15.447 -12.086 -10.135 1.00 89.25 298 PHE A N 1
ATOM 2473 C CA . PHE A 1 298 ? 15.012 -13.409 -10.590 1.00 89.25 298 PHE A CA 1
ATOM 2474 C C . PHE A 1 298 ? 16.005 -14.503 -10.181 1.00 89.25 298 PHE A C 1
ATOM 2476 O O . PHE A 1 298 ? 15.603 -15.556 -9.693 1.00 89.25 298 PHE A O 1
ATOM 2483 N N . THR A 1 299 ? 17.306 -14.230 -10.309 1.00 87.75 299 THR A N 1
ATOM 2484 C CA . THR A 1 299 ? 18.374 -15.142 -9.878 1.00 87.75 299 THR A CA 1
ATOM 2485 C C . THR A 1 299 ? 18.268 -15.440 -8.385 1.00 87.75 299 THR A C 1
ATOM 2487 O O . THR A 1 299 ? 18.239 -16.607 -8.001 1.00 87.75 299 THR A O 1
ATOM 2490 N N . THR A 1 300 ? 18.140 -14.407 -7.547 1.00 87.94 300 THR A N 1
ATOM 2491 C CA . THR A 1 300 ? 17.967 -14.566 -6.097 1.00 87.94 300 THR A CA 1
ATOM 2492 C C . THR A 1 300 ? 16.681 -15.320 -5.770 1.00 87.94 300 THR A C 1
ATOM 2494 O O . THR A 1 300 ? 16.711 -16.261 -4.985 1.00 87.94 300 THR A O 1
ATOM 2497 N N . PHE A 1 301 ? 15.564 -14.957 -6.404 1.00 85.00 301 PHE A N 1
ATOM 2498 C CA . PHE A 1 301 ? 14.262 -15.582 -6.175 1.00 85.00 301 PHE A CA 1
ATOM 2499 C C . PHE A 1 301 ? 14.290 -17.093 -6.466 1.00 85.00 301 PHE A C 1
ATOM 2501 O O . PHE A 1 301 ? 13.847 -17.892 -5.643 1.00 85.00 301 PHE A O 1
ATOM 2508 N N . VAL A 1 302 ? 14.890 -17.500 -7.591 1.00 84.69 302 VAL A N 1
ATOM 2509 C CA . VAL A 1 302 ? 15.039 -18.917 -7.976 1.00 84.69 302 VAL A CA 1
ATOM 2510 C C . VAL A 1 302 ? 16.078 -19.650 -7.117 1.00 84.69 302 VAL A C 1
ATOM 2512 O O . VAL A 1 302 ? 15.947 -20.841 -6.847 1.00 84.69 302 VAL A O 1
ATOM 2515 N N . GLN A 1 303 ? 17.143 -18.985 -6.672 1.00 81.69 303 GLN A N 1
ATOM 2516 C CA . GLN A 1 303 ? 18.116 -19.616 -5.773 1.00 81.69 303 GLN A CA 1
ATOM 2517 C C . GLN A 1 303 ? 17.509 -19.893 -4.396 1.00 81.69 303 GLN A C 1
ATOM 2519 O O . GLN A 1 303 ? 17.680 -20.993 -3.870 1.00 81.69 303 GLN A O 1
ATOM 2524 N N . SER A 1 304 ? 16.746 -18.941 -3.855 1.00 78.19 304 SER A N 1
ATOM 2525 C CA . SER A 1 304 ? 15.993 -19.129 -2.614 1.00 78.19 304 SER A CA 1
ATOM 2526 C C . SER A 1 304 ? 14.947 -20.243 -2.738 1.00 78.19 304 SER A C 1
ATOM 2528 O O . SER A 1 304 ? 14.762 -20.996 -1.787 1.00 78.19 304 SER A O 1
ATOM 2530 N N . SER A 1 305 ? 14.320 -20.419 -3.911 1.00 65.75 305 SER A N 1
ATOM 2531 C CA . SER A 1 305 ? 13.400 -21.542 -4.157 1.00 65.75 305 SER A CA 1
ATOM 2532 C C . SER A 1 305 ? 14.094 -22.900 -4.122 1.00 65.75 305 SER A C 1
ATOM 2534 O O . SER A 1 305 ? 13.586 -23.851 -3.530 1.00 65.75 305 SER A O 1
ATOM 2536 N N . ARG A 1 306 ? 15.293 -22.993 -4.705 1.00 61.94 306 ARG A N 1
ATOM 2537 C CA . ARG A 1 306 ? 16.059 -24.245 -4.760 1.00 61.94 306 ARG A CA 1
ATOM 2538 C C . ARG A 1 306 ? 16.627 -24.655 -3.406 1.00 61.94 306 ARG A C 1
ATOM 2540 O O . ARG A 1 306 ? 16.599 -25.843 -3.095 1.00 61.94 306 ARG A O 1
ATOM 2547 N N . SER A 1 307 ? 17.089 -23.706 -2.589 1.00 56.09 307 SER A N 1
ATOM 2548 C CA . SER A 1 307 ? 17.602 -24.014 -1.245 1.00 56.09 307 SER A CA 1
ATOM 2549 C C . SER A 1 307 ? 16.534 -24.579 -0.306 1.00 56.09 307 SER A C 1
ATOM 2551 O O . SER A 1 307 ? 16.876 -25.308 0.613 1.00 56.09 307 SER A O 1
ATOM 2553 N N . LEU A 1 308 ? 15.254 -24.272 -0.543 1.00 54.62 308 LEU A N 1
ATOM 2554 C CA . LEU A 1 308 ? 14.125 -24.802 0.231 1.00 54.62 308 LEU A CA 1
ATOM 2555 C C . LEU A 1 308 ? 13.648 -26.183 -0.254 1.00 54.62 308 LEU A C 1
ATOM 2557 O O . LEU A 1 308 ? 13.007 -26.908 0.498 1.00 54.62 308 LEU A O 1
ATOM 2561 N N . SER A 1 309 ? 13.990 -26.571 -1.488 1.00 46.19 309 SER A N 1
ATOM 2562 C CA . SER A 1 309 ? 13.554 -27.829 -2.120 1.00 46.19 309 SER A CA 1
ATOM 2563 C C . SER A 1 309 ? 14.465 -29.043 -1.880 1.00 46.19 309 SER A C 1
ATOM 2565 O O . SER A 1 309 ? 14.158 -30.136 -2.353 1.00 46.19 309 SER A O 1
ATOM 2567 N N . LEU A 1 310 ? 15.579 -28.881 -1.161 1.00 34.91 310 LEU A N 1
ATOM 2568 C CA . LEU A 1 310 ? 16.477 -29.981 -0.805 1.00 34.91 310 LEU A CA 1
ATOM 2569 C C . LEU A 1 310 ? 16.286 -30.340 0.676 1.00 34.91 310 LEU A C 1
ATOM 2571 O O . LEU A 1 310 ? 16.718 -29.573 1.535 1.00 34.91 310 LEU A O 1
ATOM 2575 N N . PRO A 1 311 ? 15.693 -31.502 1.009 1.00 40.75 311 PRO A N 1
ATOM 2576 C CA . PRO A 1 311 ? 15.924 -32.111 2.311 1.00 40.75 311 PRO A CA 1
ATOM 2577 C C . PRO A 1 311 ? 17.427 -32.368 2.438 1.00 40.75 311 PRO A C 1
ATOM 2579 O O . PRO A 1 311 ? 18.042 -32.854 1.486 1.00 40.75 311 PRO A O 1
ATOM 2582 N N . GLU A 1 312 ? 18.019 -32.056 3.591 1.00 41.59 312 GLU A N 1
ATOM 2583 C CA . GLU A 1 312 ? 19.368 -32.499 3.947 1.00 41.59 312 GLU A CA 1
ATOM 2584 C C . GLU A 1 312 ? 19.426 -34.033 3.880 1.00 41.59 312 GLU A C 1
ATOM 2586 O O . GLU A 1 312 ? 19.147 -34.740 4.844 1.00 41.59 312 GLU A O 1
ATOM 2591 N N . ALA A 1 313 ? 19.761 -34.565 2.707 1.00 34.91 313 ALA A N 1
ATOM 2592 C CA . ALA A 1 313 ? 20.160 -35.946 2.555 1.00 34.91 313 ALA A CA 1
ATOM 2593 C C . ALA A 1 313 ? 21.546 -36.073 3.188 1.00 34.91 313 ALA A C 1
ATOM 2595 O O . ALA A 1 313 ? 22.525 -35.543 2.664 1.00 34.91 313 ALA A O 1
ATOM 2596 N N . ASN A 1 314 ? 21.563 -36.707 4.362 1.00 32.66 314 ASN A N 1
ATOM 2597 C CA . ASN A 1 314 ? 22.678 -37.371 5.026 1.00 32.66 314 ASN A CA 1
ATOM 2598 C C . ASN A 1 314 ? 24.068 -37.062 4.450 1.00 32.66 314 ASN A C 1
ATOM 2600 O O . ASN A 1 314 ? 24.484 -37.624 3.436 1.00 32.66 314 ASN A O 1
ATOM 2604 N N . LYS A 1 315 ? 24.851 -36.278 5.197 1.00 36.25 315 LYS A N 1
ATOM 2605 C CA . LYS A 1 315 ? 26.301 -36.478 5.223 1.00 36.25 315 LYS A CA 1
ATOM 2606 C C . LYS A 1 315 ? 26.565 -37.840 5.874 1.00 36.25 315 LYS A C 1
ATOM 2608 O O . LYS A 1 315 ? 26.819 -37.913 7.070 1.00 36.25 315 LYS A O 1
ATOM 2613 N N . GLU A 1 316 ? 26.450 -38.917 5.105 1.00 33.06 316 GLU A N 1
ATOM 2614 C CA . GLU A 1 316 ? 27.187 -40.135 5.423 1.00 33.06 316 GLU A CA 1
ATOM 2615 C C . GLU A 1 316 ? 28.665 -39.822 5.185 1.00 33.06 316 GLU A C 1
ATOM 2617 O O . GLU A 1 316 ? 29.106 -39.585 4.058 1.00 33.06 316 GLU A O 1
ATOM 2622 N N . GLU A 1 317 ? 29.415 -39.739 6.281 1.00 33.22 317 GLU A N 1
ATOM 2623 C CA . GLU A 1 317 ? 30.867 -39.828 6.256 1.00 33.22 317 GLU A CA 1
ATOM 2624 C C . GLU A 1 317 ? 31.248 -41.150 5.586 1.00 33.22 317 GLU A C 1
ATOM 2626 O O . GLU A 1 317 ? 31.022 -42.235 6.120 1.00 33.22 317 GLU A O 1
ATOM 2631 N N . LEU A 1 318 ? 31.820 -41.054 4.387 1.00 28.22 318 LEU A N 1
ATOM 2632 C CA . LEU A 1 318 ? 32.533 -42.158 3.764 1.00 28.22 318 LEU A CA 1
ATOM 2633 C C . LEU A 1 318 ? 33.769 -42.456 4.637 1.00 28.22 318 LEU A C 1
ATOM 2635 O O . LEU A 1 318 ? 34.589 -41.549 4.817 1.00 28.22 318 LEU A O 1
ATOM 2639 N N . PRO A 1 319 ? 33.958 -43.679 5.166 1.00 30.48 319 PRO A N 1
ATOM 2640 C CA . PRO A 1 319 ? 35.203 -44.020 5.829 1.00 30.48 319 PRO A CA 1
ATOM 2641 C C . PRO A 1 319 ? 36.321 -44.039 4.785 1.00 30.48 319 PRO A C 1
ATOM 2643 O O . PRO A 1 319 ? 36.219 -44.686 3.741 1.00 30.48 319 PRO A O 1
ATOM 2646 N N . SER A 1 320 ? 37.393 -43.311 5.076 1.00 29.19 320 SER A N 1
ATOM 2647 C CA . SER A 1 320 ? 38.645 -43.339 4.332 1.00 29.19 320 SER A CA 1
ATOM 2648 C C . SER A 1 320 ? 39.171 -44.771 4.230 1.00 29.19 320 SER A C 1
ATOM 2650 O O . SER A 1 320 ? 39.516 -45.383 5.240 1.00 29.19 320 SER A O 1
ATOM 2652 N N . HIS A 1 321 ? 39.260 -45.295 3.008 1.00 30.55 321 HIS A N 1
ATOM 2653 C CA . HIS A 1 321 ? 40.066 -46.473 2.716 1.00 30.55 321 HIS A CA 1
ATOM 2654 C C . HIS A 1 321 ? 41.546 -46.110 2.900 1.00 30.55 321 HIS A C 1
ATOM 2656 O O . HIS A 1 321 ? 42.129 -45.425 2.060 1.00 30.55 321 HIS A O 1
ATOM 2662 N N . GLU A 1 322 ? 42.138 -46.558 4.007 1.00 29.50 322 GLU A N 1
ATOM 2663 C CA . GLU A 1 322 ? 43.588 -46.671 4.141 1.00 29.50 322 GLU A CA 1
ATOM 2664 C C . GLU A 1 322 ? 44.096 -47.818 3.260 1.00 29.50 322 GLU A C 1
ATOM 2666 O O . GLU A 1 322 ? 43.572 -48.936 3.261 1.00 29.50 322 GLU A O 1
ATOM 2671 N N . SER A 1 323 ? 45.124 -47.495 2.483 1.00 29.28 323 SER A N 1
ATOM 2672 C CA . SER A 1 323 ? 45.893 -48.397 1.640 1.00 29.28 323 SER A CA 1
ATOM 2673 C C . SER A 1 323 ? 46.574 -49.473 2.485 1.00 29.28 323 SER A C 1
ATOM 2675 O O . SER A 1 323 ? 47.303 -49.168 3.425 1.00 29.28 323 SER A O 1
ATOM 2677 N N . THR A 1 324 ? 46.365 -50.736 2.123 1.00 26.62 324 THR A N 1
ATOM 2678 C CA . THR A 1 324 ? 47.139 -51.869 2.635 1.00 26.62 324 THR A CA 1
ATOM 2679 C C . THR A 1 324 ? 48.399 -52.016 1.790 1.00 26.62 324 THR A C 1
ATOM 2681 O O . THR A 1 324 ? 48.318 -52.392 0.623 1.00 26.62 324 THR A O 1
ATOM 2684 N N . ASP A 1 325 ? 49.551 -51.715 2.389 1.00 27.11 325 ASP A N 1
ATOM 2685 C CA . ASP A 1 325 ? 50.855 -52.189 1.930 1.00 27.11 325 ASP A CA 1
ATOM 2686 C C . ASP A 1 325 ? 51.278 -53.433 2.728 1.00 27.11 325 ASP A C 1
ATOM 2688 O O . ASP A 1 325 ? 50.863 -53.669 3.862 1.00 27.11 325 ASP A O 1
ATOM 2692 N N . LEU A 1 326 ? 52.066 -54.240 2.031 1.00 29.69 326 LEU A N 1
ATOM 2693 C CA . LEU A 1 326 ? 52.385 -55.651 2.216 1.00 29.69 326 LEU A CA 1
ATOM 2694 C C . LEU A 1 326 ? 53.123 -56.032 3.514 1.00 29.69 326 LEU A C 1
ATOM 2696 O O . LEU A 1 326 ? 53.844 -55.252 4.127 1.00 29.69 326 LEU A O 1
ATOM 2700 N N . GLU A 1 327 ? 52.953 -57.313 3.851 1.00 26.98 327 GLU A N 1
ATOM 2701 C CA . GLU A 1 327 ? 53.586 -58.101 4.913 1.00 26.98 327 GLU A CA 1
ATOM 2702 C C . GLU A 1 327 ? 55.122 -57.975 4.986 1.00 26.98 327 GLU A C 1
ATOM 2704 O O . GLU A 1 327 ? 55.794 -58.058 3.959 1.00 26.98 327 GLU A O 1
ATOM 2709 N N . GLN A 1 328 ? 55.681 -57.957 6.207 1.00 28.02 328 GLN A N 1
ATOM 2710 C CA . GLN A 1 328 ? 56.726 -58.913 6.617 1.00 28.02 328 GLN A CA 1
ATOM 2711 C C . GLN A 1 328 ? 57.026 -58.884 8.131 1.00 28.02 328 GLN A C 1
ATOM 2713 O O . GLN A 1 328 ? 57.309 -57.843 8.709 1.00 28.02 328 GLN A O 1
ATOM 2718 N N . GLU A 1 329 ? 56.964 -60.091 8.707 1.00 25.25 329 GLU A N 1
ATOM 2719 C CA . GLU A 1 329 ? 57.715 -60.678 9.833 1.00 25.25 329 GLU A CA 1
ATOM 2720 C C . GLU A 1 329 ? 58.026 -59.890 11.124 1.00 25.25 329 GLU A C 1
ATOM 2722 O O . GLU A 1 329 ? 58.706 -58.870 11.126 1.00 25.25 329 GLU A O 1
ATOM 2727 N N . GLY A 1 330 ? 57.737 -60.539 12.267 1.00 25.30 330 GLY A N 1
ATOM 2728 C CA . GLY A 1 330 ? 58.650 -60.488 13.418 1.00 25.30 330 GLY A CA 1
ATOM 2729 C C . GLY A 1 330 ? 58.037 -60.451 14.823 1.00 25.30 330 GLY A C 1
ATOM 2730 O O . GLY A 1 330 ? 57.895 -59.386 15.396 1.00 25.30 330 GLY A O 1
ATOM 2731 N N . VAL A 1 331 ? 57.802 -61.639 15.399 1.00 26.33 331 VAL A N 1
ATOM 2732 C CA . VAL A 1 331 ? 58.102 -62.031 16.800 1.00 26.33 331 VAL A CA 1
ATOM 2733 C C . VAL A 1 331 ? 57.581 -61.164 17.974 1.00 26.33 331 VAL A C 1
ATOM 2735 O O . VAL A 1 331 ? 58.104 -60.095 18.259 1.00 26.33 331 VAL A O 1
ATOM 2738 N N . GLY A 1 332 ? 56.754 -61.783 18.837 1.00 26.22 332 GLY A N 1
ATOM 2739 C CA . GLY A 1 332 ? 57.043 -61.784 20.283 1.00 26.22 332 GLY A CA 1
ATOM 2740 C C . GLY A 1 332 ? 55.935 -61.405 21.283 1.00 26.22 332 GLY A C 1
ATOM 2741 O O . GLY A 1 332 ? 55.682 -60.236 21.529 1.00 26.22 332 GLY A O 1
ATOM 2742 N N . THR A 1 333 ? 55.504 -62.422 22.046 1.00 27.53 333 THR A N 1
ATOM 2743 C CA . THR A 1 333 ? 55.220 -62.409 23.510 1.00 27.53 333 THR A CA 1
ATOM 2744 C C . THR A 1 333 ? 53.941 -61.766 24.097 1.00 27.53 333 THR A C 1
ATOM 2746 O O . THR A 1 333 ? 53.879 -60.576 24.363 1.00 27.53 333 THR A O 1
ATOM 2749 N N . LEU A 1 334 ? 52.986 -62.650 24.440 1.00 26.41 334 LEU A N 1
ATOM 2750 C CA . LEU A 1 334 ? 52.448 -62.970 25.788 1.00 26.41 334 LEU A CA 1
ATOM 2751 C C . LEU A 1 334 ? 52.156 -61.848 26.819 1.00 26.41 334 LEU A C 1
ATOM 2753 O O . LEU A 1 334 ? 53.093 -61.256 27.351 1.00 26.41 334 LEU A O 1
ATOM 2757 N N . LYS A 1 335 ? 50.881 -61.754 27.256 1.00 29.97 335 LYS A N 1
ATOM 2758 C CA . LYS A 1 335 ? 50.327 -62.040 28.623 1.00 29.97 335 LYS A CA 1
ATOM 2759 C C . LYS A 1 335 ? 48.906 -61.441 28.763 1.00 29.97 335 LYS A C 1
ATOM 2761 O O . LYS A 1 335 ? 48.694 -60.315 28.337 1.00 29.97 335 LYS A O 1
ATOM 2766 N N . GLU A 1 336 ? 47.864 -62.227 29.089 1.00 26.20 336 GLU A N 1
ATOM 2767 C CA . GLU A 1 336 ? 47.320 -62.512 30.454 1.00 26.20 336 GLU A CA 1
ATOM 2768 C C . GLU A 1 336 ? 47.091 -61.239 31.290 1.00 26.20 336 GLU A C 1
ATOM 2770 O O . GLU A 1 336 ? 47.988 -60.412 31.374 1.00 26.20 336 GLU A O 1
ATOM 2775 N N . GLY A 1 337 ? 45.984 -60.978 31.987 1.00 26.36 337 GLY A N 1
ATOM 2776 C CA . GLY A 1 337 ? 44.770 -61.691 32.408 1.00 26.36 337 GLY A CA 1
ATOM 2777 C C . GLY A 1 337 ? 43.904 -60.636 33.145 1.00 26.36 337 GLY A C 1
ATOM 2778 O O . GLY A 1 337 ? 44.412 -59.590 33.538 1.00 26.36 337 GLY A O 1
ATOM 2779 N N . ASP A 1 338 ? 42.577 -60.732 33.147 1.00 27.98 338 ASP A N 1
ATOM 2780 C CA . ASP A 1 338 ? 41.745 -61.316 34.219 1.00 27.98 338 ASP A CA 1
ATOM 2781 C C . ASP A 1 338 ? 40.974 -60.259 35.039 1.00 27.98 338 ASP A C 1
ATOM 2783 O O . ASP A 1 338 ? 41.577 -59.495 35.779 1.00 27.98 338 ASP A O 1
ATOM 2787 N N . THR A 1 339 ? 39.630 -60.355 34.972 1.00 26.98 339 THR A N 1
ATOM 2788 C CA . THR A 1 339 ? 38.624 -60.253 36.070 1.00 26.98 339 THR A CA 1
ATOM 2789 C C . THR A 1 339 ? 38.548 -58.931 36.892 1.00 26.98 339 THR A C 1
ATOM 2791 O O . THR A 1 339 ? 39.503 -58.187 36.984 1.00 26.98 339 THR A O 1
ATOM 2794 N N . ALA A 1 340 ? 37.461 -58.477 37.532 1.00 29.42 340 ALA A N 1
ATOM 2795 C CA . ALA A 1 340 ? 36.275 -59.118 38.084 1.00 29.42 340 ALA A CA 1
ATOM 2796 C C . ALA A 1 340 ? 35.194 -58.069 38.501 1.00 29.42 340 ALA A C 1
ATOM 2798 O O . ALA A 1 340 ? 35.512 -56.922 38.804 1.00 29.42 340 ALA A O 1
ATOM 2799 N N . THR A 1 341 ? 33.946 -58.554 38.620 1.00 26.81 341 THR A N 1
ATOM 2800 C CA . THR A 1 341 ? 32.897 -58.271 39.646 1.00 26.81 341 THR A CA 1
ATOM 2801 C C . THR A 1 341 ? 32.282 -56.875 39.888 1.00 26.81 341 THR A C 1
ATOM 2803 O O . THR A 1 341 ? 32.876 -55.994 40.494 1.00 26.81 341 THR A O 1
ATOM 2806 N N . LEU A 1 342 ? 30.990 -56.784 39.523 1.00 29.70 342 LEU A N 1
ATOM 2807 C CA . LEU A 1 342 ? 29.794 -56.527 40.363 1.00 29.70 342 LEU A CA 1
ATOM 2808 C C . LEU A 1 342 ? 29.985 -55.962 41.788 1.00 29.70 342 LEU A C 1
ATOM 2810 O O . LEU A 1 342 ? 30.584 -56.634 42.620 1.00 29.70 342 LEU A O 1
ATOM 2814 N N . ASP A 1 343 ? 29.251 -54.888 42.120 1.00 25.97 343 ASP A N 1
ATOM 2815 C CA . ASP A 1 343 ? 28.305 -54.944 43.247 1.00 25.97 343 ASP A CA 1
ATOM 2816 C C . ASP A 1 343 ? 27.213 -53.855 43.213 1.00 25.97 343 ASP A C 1
ATOM 2818 O O . ASP A 1 343 ? 27.393 -52.754 42.695 1.00 25.97 343 ASP A O 1
ATOM 2822 N N . SER A 1 344 ? 26.054 -54.203 43.773 1.00 27.86 344 SER A N 1
ATOM 2823 C CA . SER A 1 344 ? 24.824 -53.399 43.845 1.00 27.86 344 SER A CA 1
ATOM 2824 C C . SER A 1 344 ? 24.716 -52.635 45.170 1.00 27.86 344 SER A C 1
ATOM 2826 O O . SER A 1 344 ? 25.092 -53.191 46.199 1.00 27.86 344 SER A O 1
ATOM 2828 N N . LYS A 1 345 ? 24.064 -51.455 45.202 1.00 27.70 345 LYS A N 1
ATOM 2829 C CA . LYS A 1 345 ? 23.146 -51.061 46.303 1.00 27.70 345 LYS A CA 1
ATOM 2830 C C . LYS A 1 345 ? 22.352 -49.769 46.054 1.00 27.70 345 LYS A C 1
ATOM 2832 O O . LYS A 1 345 ? 22.841 -48.789 45.512 1.00 27.70 345 LYS A O 1
ATOM 2837 N N . SER A 1 346 ? 21.106 -49.845 46.515 1.00 27.22 346 SER A N 1
ATOM 2838 C CA . SER A 1 346 ? 20.001 -48.878 46.511 1.00 27.22 346 SER A CA 1
ATOM 2839 C C . SER A 1 346 ? 20.202 -47.677 47.452 1.00 27.22 346 SER A C 1
ATOM 2841 O O . SER A 1 346 ? 20.761 -47.839 48.535 1.00 27.22 346 SER A O 1
ATOM 2843 N N . GLY A 1 347 ? 19.605 -46.525 47.110 1.00 24.39 347 GLY A N 1
ATOM 2844 C CA . GLY A 1 347 ? 19.384 -45.398 48.027 1.00 24.39 347 GLY A CA 1
ATOM 2845 C C . GLY A 1 347 ? 18.649 -44.212 47.384 1.00 24.39 347 GLY A C 1
ATOM 2846 O O . GLY A 1 347 ? 19.225 -43.473 46.597 1.00 24.39 347 GLY A O 1
ATOM 2847 N N . THR A 1 348 ? 17.376 -44.029 47.733 1.00 26.94 348 THR A N 1
ATOM 2848 C CA . THR A 1 348 ? 16.509 -42.887 47.381 1.00 26.94 348 THR A CA 1
ATOM 2849 C C . THR A 1 348 ? 16.891 -41.626 48.167 1.00 26.94 348 THR A C 1
ATOM 2851 O O . THR A 1 348 ? 17.074 -41.752 49.372 1.00 26.94 348 THR A O 1
ATOM 2854 N N . LEU A 1 349 ? 16.921 -40.435 47.533 1.00 24.25 349 LEU A N 1
ATOM 2855 C CA . LEU A 1 349 ? 16.547 -39.109 48.093 1.00 24.25 349 LEU A CA 1
ATOM 2856 C C . LEU A 1 349 ? 16.698 -37.966 47.045 1.00 24.25 349 LEU A C 1
ATOM 2858 O O . LEU A 1 349 ? 17.789 -37.680 46.578 1.00 24.25 349 LEU A O 1
ATOM 2862 N N . THR A 1 350 ? 15.564 -37.330 46.717 1.00 26.17 350 THR A N 1
ATOM 2863 C CA . THR A 1 350 ? 15.282 -35.883 46.497 1.00 26.17 350 THR A CA 1
ATOM 2864 C C . THR A 1 350 ? 16.208 -34.917 45.711 1.00 26.17 350 THR A C 1
ATOM 2866 O O . THR A 1 350 ? 17.351 -34.693 46.085 1.00 26.17 350 THR A O 1
ATOM 2869 N N . ASN A 1 351 ? 15.532 -34.141 44.838 1.00 24.12 351 ASN A N 1
ATOM 2870 C CA . ASN A 1 351 ? 15.762 -32.760 44.343 1.00 24.12 351 ASN A CA 1
ATOM 2871 C C . ASN A 1 351 ? 16.772 -32.463 43.208 1.00 24.12 351 ASN A C 1
ATOM 2873 O O . ASN A 1 351 ? 17.954 -32.762 43.302 1.00 24.12 351 ASN A O 1
ATOM 2877 N N . GLY A 1 352 ? 16.285 -31.715 42.199 1.00 23.84 352 GLY A N 1
ATOM 2878 C CA . GLY A 1 352 ? 17.057 -31.008 41.158 1.00 23.84 352 GLY A CA 1
ATOM 2879 C C . GLY A 1 352 ? 16.325 -31.000 39.805 1.00 23.84 352 GLY A C 1
ATOM 2880 O O . GLY A 1 352 ? 16.433 -31.951 39.049 1.00 23.84 352 GLY A O 1
ATOM 2881 N N . SER A 1 353 ? 15.373 -30.089 39.573 1.00 25.81 353 SER A N 1
ATOM 2882 C CA . SER A 1 353 ? 15.562 -28.842 38.802 1.00 25.81 353 SER A CA 1
ATOM 2883 C C . SER A 1 353 ? 16.035 -29.060 37.357 1.00 25.81 353 SER A C 1
ATOM 2885 O O . SER A 1 353 ? 17.232 -29.158 37.117 1.00 25.81 353 SER A O 1
ATOM 2887 N N . LEU A 1 354 ? 15.097 -29.056 36.404 1.00 27.64 354 LEU A N 1
ATOM 2888 C CA . LEU A 1 354 ? 15.353 -28.785 34.986 1.00 27.64 354 LEU A CA 1
ATOM 2889 C C . LEU A 1 354 ? 14.202 -27.926 34.446 1.00 27.64 354 LEU A C 1
ATOM 2891 O O . LEU A 1 354 ? 13.066 -28.383 34.317 1.00 27.64 354 LEU A O 1
ATOM 2895 N N . ASP A 1 355 ? 14.523 -26.661 34.198 1.00 26.39 355 ASP A N 1
ATOM 2896 C CA . ASP A 1 355 ? 13.688 -25.682 33.513 1.00 26.39 355 ASP A CA 1
ATOM 2897 C C . ASP A 1 355 ? 13.390 -26.137 32.071 1.00 26.39 355 ASP A C 1
ATOM 2899 O O . ASP A 1 355 ? 14.300 -26.610 31.384 1.00 26.39 355 ASP A O 1
ATOM 2903 N N . PRO A 1 356 ? 12.163 -25.966 31.545 1.00 27.41 356 PRO A N 1
ATOM 2904 C CA . PRO A 1 356 ? 11.943 -26.063 30.114 1.00 27.41 356 PRO A CA 1
ATOM 2905 C C . PRO A 1 356 ? 12.419 -24.766 29.453 1.00 27.41 356 PRO A C 1
ATOM 2907 O O . PRO A 1 356 ? 11.925 -23.676 29.736 1.00 27.41 356 PRO A O 1
ATOM 2910 N N . VAL A 1 357 ? 13.395 -24.911 28.558 1.00 26.17 357 VAL A N 1
ATOM 2911 C CA . VAL A 1 357 ? 13.898 -23.863 27.669 1.00 26.17 357 VAL A CA 1
ATOM 2912 C C . VAL A 1 357 ? 12.734 -23.212 26.922 1.00 26.17 357 VAL A C 1
ATOM 2914 O O . VAL A 1 357 ? 12.054 -23.831 26.104 1.00 26.17 357 VAL A O 1
ATOM 2917 N N . THR A 1 358 ? 12.530 -21.934 27.220 1.00 23.92 358 THR A N 1
ATOM 2918 C CA . THR A 1 358 ? 11.654 -20.999 26.522 1.00 23.92 358 THR A CA 1
ATOM 2919 C C . THR A 1 358 ? 12.077 -20.894 25.057 1.00 23.92 358 THR A C 1
ATOM 2921 O O . THR A 1 358 ? 13.115 -20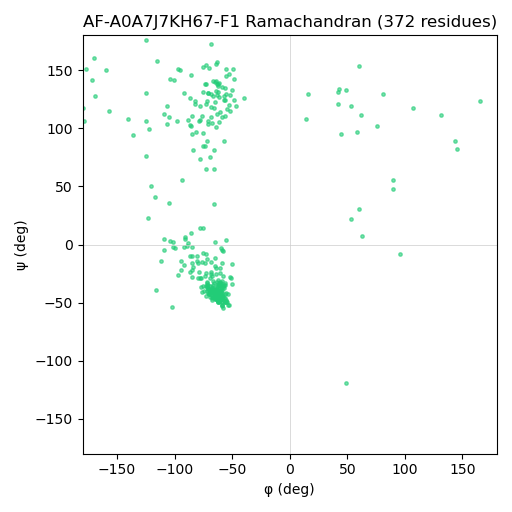.312 24.746 1.00 23.92 358 THR A O 1
ATOM 2924 N N . THR A 1 359 ? 11.273 -21.428 24.141 1.00 25.11 359 THR A N 1
ATOM 2925 C CA . THR A 1 359 ? 11.363 -21.099 22.715 1.00 25.11 359 THR A CA 1
ATOM 2926 C C . THR A 1 359 ? 10.530 -19.848 22.459 1.00 25.11 359 THR A C 1
ATOM 2928 O O . THR A 1 359 ? 9.304 -19.867 22.416 1.00 25.11 359 THR A O 1
ATOM 2931 N N . THR A 1 360 ? 11.220 -18.720 22.344 1.00 24.39 360 THR A N 1
ATOM 2932 C CA . THR A 1 360 ? 10.708 -17.482 21.758 1.00 24.39 360 THR A CA 1
ATOM 2933 C C . THR A 1 360 ? 10.571 -17.656 20.241 1.00 24.39 360 THR A C 1
ATOM 2935 O O . THR A 1 360 ? 11.546 -18.059 19.603 1.00 24.39 360 THR A O 1
ATOM 2938 N N . PRO A 1 361 ? 9.433 -17.318 19.606 1.00 25.09 361 PRO A N 1
ATOM 2939 C CA . PRO A 1 361 ? 9.400 -17.173 18.160 1.00 25.09 361 PRO A CA 1
ATOM 2940 C C . PRO A 1 361 ? 10.006 -15.810 17.817 1.00 25.09 361 PRO A C 1
ATOM 2942 O O . PRO A 1 361 ? 9.425 -14.754 18.065 1.00 25.09 361 PRO A O 1
ATOM 2945 N N . SER A 1 362 ? 11.230 -15.834 17.294 1.00 24.19 362 SER A N 1
ATOM 2946 C CA . SER A 1 362 ? 11.873 -14.659 16.716 1.00 24.19 362 SER A CA 1
ATOM 2947 C C . SER A 1 362 ? 11.098 -14.243 15.467 1.00 24.19 362 SER A C 1
ATOM 2949 O O . SER A 1 362 ? 10.986 -14.992 14.499 1.00 24.19 362 SER A O 1
ATOM 2951 N N . SER A 1 363 ? 10.532 -13.041 15.504 1.00 36.75 363 SER A N 1
ATOM 2952 C CA . SER A 1 363 ? 9.946 -12.395 14.340 1.00 36.75 363 SER A CA 1
ATOM 2953 C C . SER A 1 363 ? 11.035 -12.100 13.299 1.00 36.75 363 SER A C 1
ATOM 2955 O O . SER A 1 363 ? 12.119 -11.627 13.641 1.00 36.75 363 SER A O 1
ATOM 2957 N N . ARG A 1 364 ? 10.694 -12.316 12.018 1.00 33.22 364 ARG A N 1
ATOM 2958 C CA . ARG A 1 364 ? 11.506 -12.108 10.794 1.00 33.22 364 ARG A CA 1
ATOM 2959 C C . ARG A 1 364 ? 12.360 -13.292 10.317 1.00 33.22 364 ARG A C 1
ATOM 2961 O O . ARG A 1 364 ? 13.542 -13.115 10.030 1.00 33.22 364 ARG A O 1
ATOM 2968 N N . GLN A 1 365 ? 11.748 -14.450 10.083 1.00 30.28 365 GLN A N 1
ATOM 2969 C CA . GLN A 1 365 ? 12.312 -15.443 9.162 1.00 30.28 365 GLN A CA 1
ATOM 2970 C C . GLN A 1 365 ? 11.471 -15.524 7.878 1.00 30.28 365 GLN A C 1
ATOM 2972 O O . GLN A 1 365 ? 10.286 -15.827 7.889 1.00 30.28 365 GLN A O 1
ATOM 2977 N N . ASN A 1 366 ? 12.127 -15.074 6.804 1.00 33.03 366 ASN A N 1
ATOM 2978 C CA . ASN A 1 366 ? 11.881 -15.270 5.378 1.00 33.03 366 ASN A CA 1
ATOM 2979 C C . ASN A 1 366 ? 10.449 -15.148 4.835 1.00 33.03 366 ASN A C 1
ATOM 2981 O O . ASN A 1 366 ? 9.736 -16.118 4.617 1.00 33.03 366 ASN A O 1
ATOM 2985 N N . THR A 1 367 ? 10.140 -13.945 4.349 1.00 39.97 367 THR A N 1
ATOM 2986 C CA . THR A 1 367 ? 9.064 -13.657 3.381 1.00 39.97 367 THR A CA 1
ATOM 2987 C C . THR A 1 367 ? 9.076 -14.553 2.128 1.00 39.97 367 THR A C 1
ATOM 2989 O O . THR A 1 367 ? 8.078 -14.606 1.418 1.00 39.97 367 THR A O 1
ATOM 2992 N N . TYR A 1 368 ? 10.187 -15.245 1.848 1.00 35.56 368 TYR A N 1
ATOM 2993 C CA . TYR A 1 368 ? 10.319 -16.200 0.746 1.00 35.56 368 TYR A CA 1
ATOM 2994 C C . TYR A 1 368 ? 9.818 -17.608 1.102 1.00 35.56 368 TYR A C 1
ATOM 2996 O O . TYR A 1 368 ? 9.342 -18.301 0.215 1.00 35.56 368 TYR A O 1
ATOM 3004 N N . GLU A 1 369 ? 9.854 -18.028 2.370 1.00 38.69 369 GLU A N 1
ATOM 3005 C CA . GLU A 1 369 ? 9.559 -19.417 2.765 1.00 38.69 369 GLU A CA 1
ATOM 3006 C C . GLU A 1 369 ? 8.118 -19.841 2.452 1.00 38.69 369 GLU A C 1
ATOM 3008 O O . GLU A 1 369 ? 7.895 -20.983 2.073 1.00 38.69 369 GLU A O 1
ATOM 3013 N N . TYR A 1 370 ? 7.148 -18.924 2.515 1.00 41.56 370 TYR A N 1
ATOM 3014 C CA . TYR A 1 370 ? 5.732 -19.241 2.275 1.00 41.56 370 TYR A CA 1
ATOM 3015 C C . TYR A 1 370 ? 5.305 -19.222 0.804 1.00 41.56 370 TYR A C 1
ATOM 3017 O O . TYR A 1 370 ? 4.305 -19.844 0.457 1.00 41.56 370 TYR A O 1
ATOM 3025 N N . ILE A 1 371 ? 6.036 -18.521 -0.066 1.00 43.81 371 ILE A N 1
ATOM 3026 C CA . ILE A 1 371 ? 5.736 -18.482 -1.511 1.00 43.81 371 ILE A CA 1
ATOM 3027 C C . ILE A 1 371 ? 6.268 -19.739 -2.212 1.00 43.81 371 ILE A C 1
ATOM 3029 O O . ILE A 1 371 ? 5.867 -20.026 -3.327 1.00 43.81 371 ILE A O 1
ATOM 3033 N N . LEU A 1 372 ? 7.141 -20.496 -1.544 1.00 40.31 372 LEU A N 1
ATOM 3034 C CA . LEU A 1 372 ? 7.897 -21.609 -2.116 1.00 40.31 372 LEU A CA 1
ATOM 3035 C C . LEU A 1 372 ? 7.329 -22.997 -1.783 1.00 40.31 372 LEU A C 1
ATOM 3037 O O . LEU A 1 372 ? 7.906 -24.000 -2.194 1.00 40.31 372 LEU A O 1
ATOM 3041 N N . TYR A 1 373 ? 6.208 -23.059 -1.056 1.00 35.59 373 TYR A N 1
ATOM 3042 C CA . TYR A 1 373 ? 5.465 -24.303 -0.811 1.00 35.59 373 TYR A CA 1
ATOM 3043 C C . TYR A 1 373 ? 4.471 -24.660 -1.931 1.00 35.59 373 TYR A C 1
ATOM 3045 O O . TYR A 1 373 ? 3.842 -25.716 -1.855 1.00 35.59 373 TYR A O 1
ATOM 3053 N N . TYR A 1 374 ? 4.355 -23.815 -2.959 1.00 34.47 374 TYR A N 1
ATOM 3054 C CA . TYR A 1 374 ? 3.516 -23.987 -4.150 1.00 34.47 374 TYR A CA 1
ATOM 3055 C C . TYR A 1 374 ? 4.247 -23.416 -5.372 1.00 34.47 374 TYR A C 1
ATOM 3057 O O . TY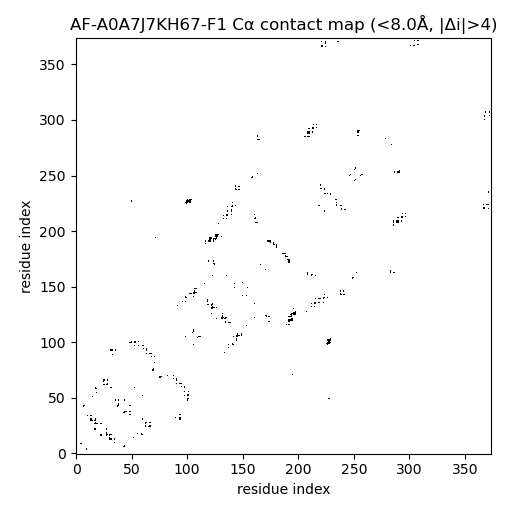R A 1 374 ? 3.870 -23.788 -6.506 1.00 34.47 374 TYR A O 1
#

Nearest PDB structures (foldseek):
  4hnm-assembly1_A  TM=4.462E-01  e=7.150E-01  Homo sapiens
  5wbj-assembly1_A  TM=3.714E-01  e=1.480E+00  Arabidopsis thaliana
  4mfu-assembly1_A  TM=3.715E-01  e=3.199E+00  Homo sapiens

Sequence (374 aa):
MFKSKPHGDIVRKLSKKIVDLKKTSLDRFKYLKTLIAIGDGDGFPIESQKEFFEQNYQHAYHVFQDNFLWHIDPERRTKGQRVHKDDFEYLLIVFEKILTFLPNLLRRRWQFNSIRTLLKLLLHSGNTLKLRKDGVRLFIIWYQILQEHNDVENHQIFSKLVTIFQDSESYLSFSDFVSVPTSENPVTPVEIHPLIPAATSDKTSSKVHKFLMESVLTFMVSEVVKVQWDNLEMQELAFRFLFNSFKTYYLNVIFPKFDVNTSVYATSVDHLPEFGTEQSVVGADVLGDCQDVVIRWFTTFVQSSRSLSLPEANKEELPSHESTDLEQEGVGTLKEGDTATLDSKSGTLTNGSLDPVTTTPSSRQNTYEYILYY